Protein AF-A0A5E3XIQ0-F1 (afdb_monomer_lite)

Secondary structure (DSSP, 8-state):
--PPPPPP---------PPPPPPPPPPPPP----------------------TT--EEEEEEEEEEEE-PPP-SS-S-TT-PPEEEEEEEEEETTEEEEEEPPPEETTTTS-TTEEEEEEEEEEEEETTSEEEEEEEEEETTEEEEEEEEEEEHHHHHT-SEEEEEEES-TTSPPEEEEEEEEEEPPTT------HHHHHHHHHHGGG---SSS---HHHHHHHHHHHHHHHHHHS---TTSSS---TTHHHHHHHHHHHHHHHHHTT----HHHHHHHHHHHHHHHHHHHHHHSHHHHH-HHHHHHHHHHHHHHHHHHHHHHH-TT-THHHHHHHHHHHHHHHHHHHHHSPPPPTT-TTTHHHHHHHHHHHHHHHHHHHGGG-HHHHHHHHHHHHHHHHHHHHHHTHHHHHHHHHHHHHHHHHHHHHGGG-----HHHHHHHHHHHHHHHHHHHTT-

Sequence (458 aa):
MLPRTPLLLSIHYVLVLDAPHFLSCPPPTSDTPGTMASRSSNVFGPRVQAGRPLGREILLRVDVEGANGLPLKAGSQYPNTRLLCQLRFEALSDGGEYTLDTSSAYEGHGSLQGTVQWNETLYIRCLELSYINVNMSFGSKNYMAASKKMCMPVINFVSATQIPLVAIGYPNHGPCNLFLSVTRVVPEGEEEDSDLSASCAQARHDQGHIGPTLPAGVWNTAFSQMSLLLDTICRWQWKPRSPRPPRFRFGPWAHGQLYSAYRDRYSGMEGNDQLEKDLGSVFACIQEFMNVIRQPVARARESSKDRYIELTMNAVYGAVSHICEPSTKYWQSYHETYVAESAKLAWIIVTPDPPATSAGTSTTIAKDALLLVLEAIVQSSDAFPPLKSAASGLLFFATCADTACGNKKQIRDIYKRIHGLAASLKRGTKTGSRITPEHQEAIEVLAAYVLREVHRKD

pLDDT: mean 71.79, std 19.02, range [23.27, 98.38]

Radius of gyration: 33.76 Å; chains: 1; bounding box: 110×88×70 Å

Foldseek 3Di:
DDDDDDDDDDDDDDDDDDDDDDDDDDDDDDDDDDDDDPPPPPPPDPQPPDDDLLAAKFKKKKFFFKKAQADDPPDDPDNPAFKWKKKKKWAQALVFIDIDIADIWTAQDPHDHRMTTRRDIDMDIHRQFAKMKMKMFIDGPVDRDWIWIDIDTPVVVQVDQKDWTHTFLALPRDIMITGMHMDIDDPPPDDCPPCPVVVVVVVVVVVPDDDDDDDPPLLSVLLVLLSVLLVLVNVPPDNSPDSGQQPNVLSSLLNRLSVVLVSVDSVPPDDPPVLSVLSVVLVVLSVLLVVLCPDVLVVVDNPVVRVLSNLSSVLSSLSSVCSNPVVPPCNVVSVVVNVVVSVVVVVVSPDPDQPPDDPDPRVVVSLVVLLVVLVVQLVVCPVPVVSNVVSVVVNVVSVVVVVVVVCPPVVVVVVVVVVVLVVVVVVVPPVVDDCDVVNVVVVVVVVVVVVVVVVVVD

Structure (mmCIF, N/CA/C/O backbone):
data_AF-A0A5E3XIQ0-F1
#
_entry.id   AF-A0A5E3XIQ0-F1
#
loop_
_atom_site.group_PDB
_atom_site.id
_atom_site.type_symbol
_atom_site.label_atom_id
_atom_site.label_alt_id
_atom_site.label_comp_id
_atom_site.label_asym_id
_atom_site.label_entity_id
_atom_site.label_seq_id
_atom_site.pdbx_PDB_ins_code
_atom_site.Cartn_x
_atom_site.Cartn_y
_atom_site.Cartn_z
_atom_site.occupancy
_atom_site.B_iso_or_equiv
_atom_site.auth_seq_id
_atom_site.auth_comp_id
_atom_site.auth_asym_id
_atom_site.auth_atom_id
_atom_site.pdbx_PDB_model_num
ATOM 1 N N . MET A 1 1 ? 49.578 -3.661 18.516 1.00 36.28 1 MET A N 1
ATOM 2 C CA . MET A 1 1 ? 48.689 -4.445 17.631 1.00 36.28 1 MET A CA 1
ATOM 3 C C . MET A 1 1 ? 47.497 -3.565 17.292 1.00 36.28 1 MET A C 1
ATOM 5 O O . MET A 1 1 ? 46.720 -3.259 18.179 1.00 36.28 1 MET A O 1
ATOM 9 N N . LEU A 1 2 ? 47.432 -3.086 16.051 1.00 28.22 2 LEU A N 1
ATOM 10 C CA . LEU A 1 2 ? 46.366 -2.251 15.479 1.00 28.22 2 LEU A CA 1
ATOM 11 C C . LEU A 1 2 ? 45.806 -3.014 14.268 1.00 28.22 2 LEU A C 1
ATOM 13 O O . LEU A 1 2 ? 46.616 -3.601 13.540 1.00 28.22 2 LEU A O 1
ATOM 17 N N . PRO A 1 3 ? 44.484 -3.044 14.023 1.00 41.50 3 PRO A N 1
ATOM 18 C CA . PRO A 1 3 ? 43.951 -3.692 12.837 1.00 41.50 3 PRO A CA 1
ATOM 19 C C . PRO A 1 3 ? 44.078 -2.756 11.629 1.00 41.50 3 PRO A C 1
ATOM 21 O O . PRO A 1 3 ? 43.747 -1.574 11.692 1.00 41.50 3 PRO A O 1
ATOM 24 N N . ARG A 1 4 ? 44.595 -3.307 10.528 1.00 32.28 4 ARG A N 1
ATOM 25 C CA . ARG A 1 4 ? 44.708 -2.650 9.223 1.00 32.28 4 ARG A CA 1
ATOM 26 C C . ARG A 1 4 ? 43.329 -2.558 8.564 1.00 32.28 4 ARG A C 1
ATOM 28 O O . ARG A 1 4 ? 42.673 -3.576 8.366 1.00 32.28 4 ARG A O 1
ATOM 35 N N . THR A 1 5 ? 42.935 -1.348 8.193 1.00 31.92 5 THR A N 1
ATOM 36 C CA . THR A 1 5 ? 41.852 -1.029 7.253 1.00 31.92 5 THR A CA 1
ATOM 37 C C . THR A 1 5 ? 42.227 -1.461 5.827 1.00 31.92 5 THR A C 1
ATOM 39 O O . THR A 1 5 ? 43.400 -1.350 5.458 1.00 31.92 5 THR A O 1
ATOM 42 N N . PRO A 1 6 ? 41.277 -1.922 4.990 1.00 35.06 6 PRO A N 1
ATOM 43 C CA . PRO A 1 6 ? 41.538 -2.131 3.574 1.00 35.06 6 PRO A CA 1
ATOM 44 C C . PRO A 1 6 ? 41.385 -0.816 2.794 1.00 35.06 6 PRO A C 1
ATOM 46 O O . PRO A 1 6 ? 40.404 -0.089 2.944 1.00 35.06 6 PRO A O 1
ATOM 49 N N . LEU A 1 7 ? 42.388 -0.532 1.962 1.00 28.19 7 LEU A N 1
ATOM 50 C CA . LEU A 1 7 ? 42.412 0.534 0.962 1.00 28.19 7 LEU A CA 1
ATOM 51 C C . LEU A 1 7 ? 41.362 0.255 -0.124 1.00 28.19 7 LEU A C 1
ATOM 53 O O . LEU A 1 7 ? 41.440 -0.760 -0.816 1.00 28.19 7 LEU A O 1
ATOM 57 N N . LEU A 1 8 ? 40.403 1.168 -0.279 1.00 27.09 8 LEU A N 1
ATOM 58 C CA . LEU A 1 8 ? 39.515 1.245 -1.438 1.00 27.09 8 LEU A CA 1
ATOM 59 C C . LEU A 1 8 ? 40.229 2.019 -2.552 1.00 27.09 8 LEU A C 1
ATOM 61 O O . LEU A 1 8 ? 40.646 3.161 -2.361 1.00 27.09 8 LEU A O 1
ATOM 65 N N . LEU A 1 9 ? 40.379 1.373 -3.707 1.00 23.77 9 LEU A N 1
ATOM 66 C CA . LEU A 1 9 ? 40.881 1.974 -4.937 1.00 23.77 9 LEU A CA 1
ATOM 67 C C . LEU A 1 9 ? 39.792 2.912 -5.487 1.00 23.77 9 LEU A C 1
ATOM 69 O O . LEU A 1 9 ? 38.745 2.447 -5.933 1.00 23.77 9 LEU A O 1
ATOM 73 N N . SER A 1 10 ? 40.017 4.223 -5.413 1.00 23.27 10 SER A N 1
ATOM 74 C CA . SER A 1 10 ? 39.122 5.234 -5.984 1.00 23.27 10 SER A CA 1
ATOM 75 C C . SER A 1 10 ? 39.521 5.486 -7.440 1.00 23.27 10 SER A C 1
ATOM 77 O O . SER A 1 10 ? 40.633 5.941 -7.707 1.00 23.27 10 SER A O 1
ATOM 79 N N . ILE A 1 11 ? 38.640 5.162 -8.386 1.00 25.23 11 ILE A N 1
ATOM 80 C CA . ILE A 1 11 ? 38.803 5.509 -9.802 1.00 25.23 11 ILE A CA 1
ATOM 81 C C . ILE A 1 11 ? 38.244 6.925 -9.979 1.00 25.23 11 ILE A C 1
ATOM 83 O O . ILE A 1 11 ? 37.033 7.129 -9.949 1.00 25.23 11 ILE A O 1
ATOM 87 N N . HIS A 1 12 ? 39.128 7.913 -10.124 1.00 23.83 12 HIS A N 1
ATOM 88 C CA . HIS A 1 12 ? 38.749 9.284 -10.460 1.00 23.83 12 HIS A CA 1
ATOM 89 C C . HIS A 1 12 ? 38.430 9.389 -11.956 1.00 23.83 12 HIS A C 1
ATOM 91 O O . HIS A 1 12 ? 39.330 9.306 -12.789 1.00 23.83 12 HIS A O 1
ATOM 97 N N . TYR A 1 13 ? 37.163 9.630 -12.293 1.00 24.89 13 TYR A N 1
ATOM 98 C CA . TYR A 1 13 ? 36.800 10.232 -13.574 1.00 24.89 13 TYR A CA 1
ATOM 99 C C . TYR A 1 13 ? 36.925 11.754 -13.451 1.00 24.89 13 TYR A C 1
ATOM 101 O O . TYR A 1 13 ? 36.236 12.382 -12.649 1.00 24.89 13 TYR A O 1
ATOM 109 N N . VAL A 1 14 ? 37.829 12.339 -14.237 1.00 24.31 14 VAL A N 1
ATOM 110 C CA . VAL A 1 14 ? 37.930 13.788 -14.444 1.00 24.31 14 VAL A CA 1
ATOM 111 C C . VAL A 1 14 ? 36.945 14.151 -15.552 1.00 24.31 14 VAL A C 1
ATOM 113 O O . VAL A 1 14 ? 37.193 13.859 -16.718 1.00 24.31 14 VAL A O 1
ATOM 116 N N . LEU A 1 15 ? 35.818 14.764 -15.190 1.00 26.88 15 LEU A N 1
ATOM 117 C CA . LEU A 1 15 ? 34.957 15.467 -16.139 1.00 26.88 15 LEU A CA 1
ATOM 118 C C . LEU A 1 15 ? 35.311 16.953 -16.085 1.00 26.88 15 LEU A C 1
ATOM 120 O O . LEU A 1 15 ? 35.062 17.631 -15.091 1.00 26.88 15 LEU A O 1
ATOM 124 N N . VAL A 1 16 ? 35.931 17.426 -17.164 1.00 26.23 16 VAL A N 1
ATOM 125 C CA . VAL A 1 16 ? 36.097 18.848 -17.467 1.00 26.23 16 VAL A CA 1
ATOM 126 C C . VAL A 1 16 ? 34.721 19.376 -17.870 1.00 26.23 16 VAL A C 1
ATOM 128 O O . VAL A 1 16 ? 34.163 18.936 -18.872 1.00 26.23 16 VAL A O 1
ATOM 131 N N . LEU A 1 17 ? 34.155 20.272 -17.063 1.00 28.09 17 LEU A N 1
ATOM 132 C CA . LEU A 1 17 ? 32.954 21.030 -17.405 1.00 28.09 17 LEU A CA 1
ATOM 133 C C . LEU A 1 17 ? 33.373 22.466 -17.718 1.00 28.09 17 LEU A C 1
ATOM 135 O O . LEU A 1 17 ? 33.744 23.216 -16.816 1.00 28.09 17 LEU A O 1
ATOM 139 N N . ASP A 1 18 ? 33.305 22.822 -18.999 1.00 27.14 18 ASP A N 1
ATOM 140 C CA . ASP A 1 18 ? 33.334 24.206 -19.461 1.00 27.14 18 ASP A CA 1
ATOM 141 C C . ASP A 1 18 ? 32.050 24.919 -19.015 1.00 27.14 18 ASP A C 1
ATOM 143 O O . ASP A 1 18 ? 30.933 24.462 -19.268 1.00 27.14 18 ASP A O 1
ATOM 147 N N . ALA A 1 19 ? 32.214 26.049 -18.331 1.00 30.12 19 ALA A N 1
ATOM 148 C CA . ALA A 1 19 ? 31.127 26.932 -17.934 1.00 30.12 19 ALA A CA 1
ATOM 149 C C . ALA A 1 19 ? 30.877 27.984 -19.028 1.00 30.12 19 ALA A C 1
ATOM 151 O O . ALA A 1 19 ? 31.828 28.661 -19.426 1.00 30.12 19 ALA A O 1
ATOM 152 N N . PRO A 1 20 ? 29.632 28.216 -19.481 1.00 38.53 20 PRO A N 1
ATOM 153 C CA . PRO A 1 20 ? 29.328 29.406 -20.255 1.00 38.53 20 PRO A CA 1
ATOM 154 C C . PRO A 1 20 ? 29.0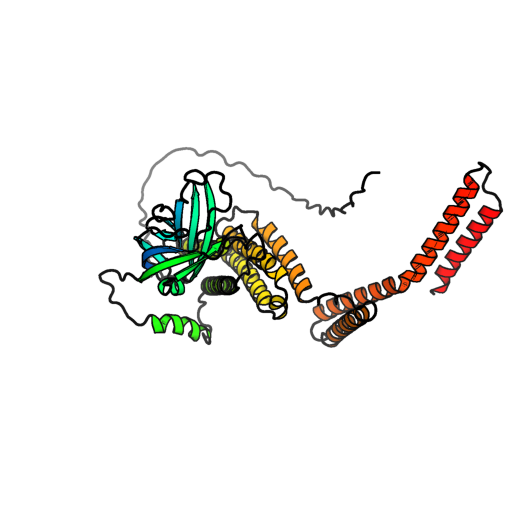20 30.593 -19.331 1.00 38.53 20 PRO A C 1
ATOM 156 O O . PRO A 1 20 ? 28.284 30.496 -18.347 1.00 38.53 20 PRO A O 1
ATOM 159 N N . HIS A 1 21 ? 29.610 31.730 -19.691 1.00 31.89 21 HIS A N 1
ATOM 160 C CA . HIS A 1 21 ? 29.411 33.045 -19.097 1.00 31.89 21 HIS A CA 1
ATOM 161 C C . HIS A 1 21 ? 27.937 33.482 -19.127 1.00 31.89 21 HIS A C 1
ATOM 163 O O . HIS A 1 21 ? 27.323 33.555 -20.190 1.00 31.89 21 HIS A O 1
ATOM 169 N N . PHE A 1 22 ? 27.397 33.859 -17.966 1.00 31.12 22 PHE A N 1
ATOM 170 C CA . PHE A 1 22 ? 26.157 34.628 -17.869 1.00 31.12 22 PHE A CA 1
ATOM 171 C C . PHE A 1 22 ? 26.444 36.108 -18.159 1.00 31.12 22 PHE A C 1
ATOM 173 O O . PHE A 1 22 ? 27.201 36.755 -17.435 1.00 31.12 22 PHE A O 1
ATOM 180 N N . LEU A 1 23 ? 25.825 36.637 -19.216 1.00 35.72 23 LEU A N 1
ATOM 181 C CA . LEU A 1 23 ? 25.720 38.070 -19.483 1.00 35.72 23 LEU A CA 1
ATOM 182 C C . LEU A 1 23 ? 24.554 38.660 -18.676 1.00 35.72 23 LEU A C 1
ATOM 184 O O . LEU A 1 23 ? 23.442 38.132 -18.678 1.00 35.72 23 LEU A O 1
ATOM 188 N N . SER A 1 24 ? 24.841 39.761 -17.984 1.00 34.03 24 SER A N 1
ATOM 189 C CA . SER A 1 24 ? 23.917 40.553 -17.172 1.00 34.03 24 SER A CA 1
ATOM 190 C C . SER A 1 24 ? 22.760 41.146 -17.984 1.00 34.03 24 SER A C 1
ATOM 192 O O . SER A 1 24 ? 22.976 41.727 -19.046 1.00 34.03 24 SER A O 1
ATOM 194 N N . CYS A 1 25 ? 21.543 41.083 -17.438 1.00 38.78 25 CYS A N 1
ATOM 195 C CA . CYS A 1 25 ? 20.406 41.889 -17.895 1.00 38.78 25 CYS A CA 1
ATOM 196 C C . CYS A 1 25 ? 20.414 43.283 -17.228 1.00 38.78 25 CYS A C 1
ATOM 198 O O . CYS A 1 25 ? 20.783 43.379 -16.054 1.00 38.78 25 CYS A O 1
ATOM 200 N N . PRO A 1 26 ? 19.991 44.353 -17.930 1.00 54.97 26 PRO A N 1
ATOM 201 C CA . PRO A 1 26 ? 19.833 45.690 -17.359 1.00 54.97 26 PRO A CA 1
ATOM 202 C C . PRO A 1 26 ? 18.457 45.872 -16.675 1.00 54.97 26 PRO A C 1
ATOM 204 O O . PRO A 1 26 ? 17.546 45.073 -16.906 1.00 54.97 26 PRO A O 1
ATOM 207 N N . PRO A 1 27 ? 18.288 46.906 -15.826 1.00 51.31 27 PRO A N 1
ATOM 208 C CA . PRO A 1 27 ? 17.055 47.134 -15.071 1.00 51.31 27 PRO A CA 1
ATOM 209 C C . PRO A 1 27 ? 15.954 47.793 -15.926 1.00 51.31 27 PRO A C 1
ATOM 211 O O . PRO A 1 27 ? 16.266 48.444 -16.926 1.00 51.31 27 PRO A O 1
ATOM 214 N N . PRO A 1 28 ? 14.669 47.668 -15.537 1.00 50.06 28 PRO A N 1
ATOM 215 C CA . PRO A 1 28 ? 13.558 48.211 -16.306 1.00 50.06 28 PRO A CA 1
ATOM 216 C C . PRO A 1 28 ? 13.322 49.696 -16.000 1.00 50.06 28 PRO A C 1
ATOM 218 O O . PRO A 1 28 ? 13.293 50.115 -14.842 1.00 50.06 28 PRO A O 1
ATOM 221 N N . THR A 1 29 ? 13.105 50.478 -17.056 1.00 47.91 29 THR A N 1
ATOM 222 C CA . THR A 1 29 ? 12.569 51.844 -17.008 1.00 47.91 29 THR A CA 1
ATOM 223 C C . THR A 1 29 ? 11.045 51.843 -17.090 1.00 47.91 29 THR A C 1
ATOM 225 O O . THR A 1 29 ? 10.442 51.003 -17.759 1.00 47.91 29 THR A O 1
ATOM 228 N N . SER A 1 30 ? 10.454 52.805 -16.389 1.00 53.53 30 SER A N 1
ATOM 229 C CA . SER A 1 30 ? 9.029 53.084 -16.243 1.00 53.53 30 SER A CA 1
ATOM 230 C C . SER A 1 30 ? 8.393 53.776 -17.461 1.00 53.53 30 SER A C 1
ATOM 232 O O . SER A 1 30 ? 9.093 54.348 -18.292 1.00 53.53 30 SER A O 1
ATOM 234 N N . ASP A 1 31 ? 7.050 53.773 -17.446 1.00 43.03 31 ASP A N 1
ATOM 235 C CA . ASP A 1 31 ? 6.089 54.633 -18.174 1.00 43.03 31 ASP A CA 1
ATOM 236 C C . ASP A 1 31 ? 5.756 54.196 -19.620 1.00 43.03 31 ASP A C 1
ATOM 238 O O . ASP A 1 31 ? 6.630 54.015 -20.452 1.00 43.03 31 ASP A O 1
ATOM 242 N N . THR A 1 32 ? 4.505 53.983 -20.061 1.00 45.75 32 THR A N 1
ATOM 243 C CA . THR A 1 32 ? 3.267 54.799 -19.961 1.00 45.75 32 THR A CA 1
ATOM 244 C C . THR A 1 32 ? 2.040 53.947 -20.417 1.00 45.75 32 THR A C 1
ATOM 246 O O . THR A 1 32 ? 2.237 52.880 -21.001 1.00 45.75 32 THR A O 1
ATOM 249 N N . PRO A 1 33 ? 0.771 54.372 -20.198 1.00 61.91 33 PRO A N 1
ATOM 250 C CA . PRO A 1 33 ? -0.435 53.567 -20.421 1.00 61.91 33 PRO A CA 1
ATOM 251 C C . PRO A 1 33 ? -1.114 53.835 -21.778 1.00 61.91 33 PRO A C 1
ATOM 253 O O . PRO A 1 33 ? -1.208 54.978 -22.222 1.00 61.91 33 PRO A O 1
ATOM 256 N N . GLY A 1 34 ? -1.676 52.794 -22.404 1.00 43.38 34 GLY A N 1
ATOM 257 C CA . GLY A 1 34 ? -2.488 52.957 -23.612 1.00 43.38 34 GLY A CA 1
ATOM 258 C C . GLY A 1 34 ? -3.070 51.663 -24.190 1.00 43.38 34 GLY A C 1
ATOM 259 O O . GLY A 1 34 ? -2.398 50.945 -24.913 1.00 43.38 34 GLY A O 1
ATOM 260 N N . THR A 1 35 ? -4.353 51.431 -23.900 1.00 46.16 35 THR A N 1
ATOM 261 C CA . THR A 1 35 ? -5.395 51.080 -24.888 1.00 46.16 35 THR A CA 1
ATOM 262 C C . THR A 1 35 ? -5.205 49.841 -25.785 1.00 46.16 35 THR A C 1
ATOM 264 O O . THR A 1 35 ? -4.592 49.910 -26.839 1.00 46.16 35 THR A O 1
ATOM 267 N N . MET A 1 36 ? -5.891 48.742 -25.454 1.00 40.94 36 MET A N 1
ATOM 268 C CA . MET A 1 36 ? -7.002 48.148 -26.233 1.00 40.94 36 MET A CA 1
ATOM 269 C C . MET A 1 36 ? -7.264 46.722 -25.740 1.00 40.94 36 MET A C 1
ATOM 271 O O . MET A 1 36 ? -6.407 45.845 -25.795 1.00 40.94 36 MET A O 1
ATOM 275 N N . ALA A 1 37 ? -8.490 46.495 -25.272 1.00 50.97 37 ALA A N 1
ATOM 276 C CA . ALA A 1 37 ? -9.000 45.190 -24.891 1.00 50.97 37 ALA A CA 1
ATOM 277 C C . ALA A 1 37 ? -9.097 44.274 -26.124 1.00 50.97 37 ALA A C 1
ATOM 279 O O . ALA A 1 37 ? -10.115 44.243 -26.815 1.00 50.97 37 ALA A O 1
ATOM 280 N N . SER A 1 38 ? -8.039 43.506 -26.381 1.00 42.59 38 SER A N 1
ATOM 281 C CA . SER A 1 38 ? -8.116 42.314 -27.218 1.00 42.59 38 SER A CA 1
ATOM 282 C C . SER A 1 38 ? -8.901 41.254 -26.447 1.00 42.59 38 SER A C 1
ATOM 284 O O . SER A 1 38 ? -8.396 40.623 -25.517 1.00 42.59 38 SER A O 1
ATOM 286 N N . ARG A 1 39 ? -10.185 41.103 -26.789 1.00 44.88 39 ARG A N 1
ATOM 287 C CA . ARG A 1 39 ? -10.991 39.952 -26.380 1.00 44.88 39 ARG A CA 1
ATOM 288 C C . ARG A 1 39 ? -10.405 38.718 -27.059 1.00 44.88 39 ARG A C 1
ATOM 290 O O . ARG A 1 39 ? -10.792 38.380 -28.172 1.00 44.88 39 ARG A O 1
ATOM 297 N N . SER A 1 40 ? -9.477 38.064 -26.365 1.00 40.88 40 SER A N 1
ATOM 298 C CA . SER A 1 40 ? -9.086 36.686 -26.638 1.00 40.88 40 SER A CA 1
ATOM 299 C C . SER A 1 40 ? -10.351 35.832 -26.604 1.00 40.88 40 SER A C 1
ATOM 301 O O . SER A 1 40 ? -10.944 35.608 -25.546 1.00 40.88 40 SER A O 1
ATOM 303 N N . SER A 1 41 ? -10.821 35.422 -27.778 1.00 39.03 41 SER A N 1
ATOM 304 C CA . SER A 1 41 ? -11.844 34.400 -27.906 1.00 39.03 41 SER A CA 1
ATOM 305 C C . SER A 1 41 ? -11.237 33.101 -27.388 1.00 39.03 41 SER A C 1
ATOM 307 O O . SER A 1 41 ? -10.516 32.419 -28.114 1.00 39.03 41 SER A O 1
ATOM 309 N N . ASN A 1 42 ? -11.490 32.789 -26.117 1.00 40.66 42 ASN A N 1
ATOM 310 C CA . ASN A 1 42 ? -11.198 31.483 -25.546 1.00 40.66 42 ASN A CA 1
ATOM 311 C C . ASN A 1 42 ? -11.939 30.443 -26.390 1.00 40.66 42 ASN A C 1
ATOM 313 O O . ASN A 1 42 ? -13.155 30.283 -26.274 1.00 40.66 42 ASN A O 1
ATOM 317 N N . VAL A 1 43 ? -11.205 29.781 -27.281 1.00 38.59 43 VAL A N 1
ATOM 318 C CA . VAL A 1 43 ? -11.683 28.641 -28.057 1.00 38.59 43 VAL A CA 1
ATOM 319 C C . VAL A 1 43 ? -11.876 27.497 -27.064 1.00 38.59 43 VAL A C 1
ATOM 321 O O . VAL A 1 43 ? -10.978 26.701 -26.810 1.00 38.59 43 VAL A O 1
ATOM 324 N N . PHE A 1 44 ? -13.051 27.453 -26.440 1.00 43.66 44 PHE A N 1
ATOM 325 C CA . PHE A 1 44 ? -13.519 26.311 -25.665 1.00 43.66 44 PHE A CA 1
ATOM 326 C C . PHE A 1 44 ? -13.896 25.197 -26.644 1.00 43.66 44 PHE A C 1
ATOM 328 O O . PHE A 1 44 ? -15.067 24.972 -26.941 1.00 43.66 44 PHE A O 1
ATOM 335 N N . GLY A 1 45 ? -12.887 24.511 -27.183 1.00 47.28 45 GLY A N 1
ATOM 336 C CA . GLY A 1 45 ? -13.107 23.189 -27.756 1.00 47.28 45 GLY A CA 1
ATOM 337 C C . GLY A 1 45 ? -13.657 22.246 -26.674 1.00 47.28 45 GLY A C 1
ATOM 338 O O . GLY A 1 45 ? -13.383 22.462 -25.487 1.00 47.28 45 GLY A O 1
ATOM 339 N N . PRO A 1 46 ? -14.443 21.217 -27.040 1.00 45.31 46 PRO A N 1
ATOM 340 C CA . PRO A 1 46 ? -14.924 20.226 -26.085 1.00 45.31 46 PRO A CA 1
ATOM 341 C C . PRO A 1 46 ? -13.729 19.635 -25.332 1.00 45.31 46 PRO A C 1
ATOM 343 O O . PRO A 1 46 ? -12.879 18.965 -25.918 1.00 45.31 46 PRO A O 1
ATOM 346 N N . ARG A 1 47 ? -13.639 19.917 -24.025 1.00 53.16 47 ARG A N 1
ATOM 347 C CA . ARG A 1 47 ? -12.663 19.267 -23.149 1.00 53.16 47 ARG A CA 1
ATOM 348 C C . ARG A 1 47 ? -13.030 17.792 -23.112 1.00 53.16 47 ARG A C 1
ATOM 350 O O . ARG A 1 47 ? -14.000 17.414 -22.460 1.00 53.16 47 ARG A O 1
ATOM 357 N N . VAL A 1 48 ? -12.268 16.978 -23.836 1.00 51.34 48 VAL A N 1
ATOM 358 C CA . VAL A 1 48 ? -12.298 15.524 -23.693 1.00 51.34 48 VAL A CA 1
ATOM 359 C C . VAL A 1 48 ? -12.073 15.244 -22.211 1.00 51.34 48 VAL A C 1
ATOM 361 O O . VAL A 1 48 ? -11.020 15.590 -21.675 1.00 51.34 48 VAL A O 1
ATOM 364 N N . GLN A 1 49 ? -13.084 14.707 -21.522 1.00 58.09 49 GLN A N 1
ATOM 365 C CA . GLN A 1 49 ? -12.918 14.280 -20.137 1.00 58.09 49 GLN A CA 1
ATOM 366 C C . GLN A 1 49 ? -11.837 13.204 -20.137 1.00 58.09 49 GLN A C 1
ATOM 368 O O . GLN A 1 49 ? -12.037 12.112 -20.667 1.00 58.09 49 GLN A O 1
ATOM 373 N N . ALA A 1 50 ? -10.665 13.539 -19.601 1.00 65.94 50 ALA A N 1
ATOM 374 C CA . ALA A 1 50 ? -9.610 12.566 -19.402 1.00 65.94 50 ALA A CA 1
ATOM 375 C C . ALA A 1 50 ? -10.182 11.428 -18.547 1.00 65.94 50 ALA A C 1
ATOM 377 O O . ALA A 1 50 ? -10.775 11.682 -17.493 1.0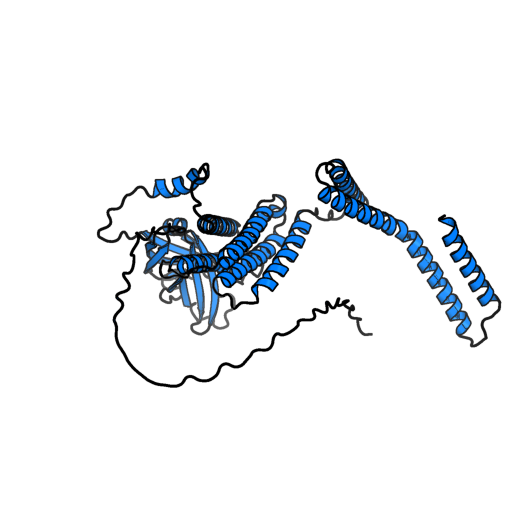0 65.94 50 ALA A O 1
ATOM 378 N N . GLY A 1 51 ? -10.076 10.189 -19.035 1.00 78.94 51 GLY A N 1
ATOM 379 C CA . GLY A 1 51 ? -10.607 9.026 -18.325 1.00 78.94 51 GLY A CA 1
ATOM 380 C C . GLY A 1 51 ? -10.040 8.978 -16.910 1.00 78.94 51 GLY A C 1
ATOM 381 O O . GLY A 1 51 ? -8.862 9.238 -16.727 1.00 78.94 51 GLY A O 1
ATOM 382 N N . ARG A 1 52 ? -10.859 8.697 -15.894 1.00 87.56 52 ARG A N 1
ATOM 383 C CA . ARG A 1 52 ? -10.399 8.669 -14.499 1.00 87.56 52 ARG A CA 1
ATOM 384 C C . ARG A 1 52 ? -9.751 7.312 -14.208 1.00 87.56 52 ARG A C 1
ATOM 386 O O . ARG A 1 52 ? -10.484 6.341 -14.020 1.00 87.56 52 ARG A O 1
ATOM 393 N N . PRO A 1 53 ? -8.412 7.205 -14.153 1.00 89.50 53 PRO A N 1
ATOM 394 C CA . PRO A 1 53 ? -7.748 5.904 -14.082 1.00 89.50 53 PRO A CA 1
ATOM 395 C C . PRO A 1 53 ? -8.016 5.168 -12.763 1.00 89.50 53 PRO A C 1
ATOM 397 O O . PRO A 1 53 ? -7.882 3.951 -12.699 1.00 89.50 53 PRO A O 1
ATOM 400 N N . LEU A 1 54 ? -8.412 5.906 -11.721 1.00 92.44 54 LEU A N 1
ATOM 401 C CA . LEU A 1 54 ? -8.778 5.371 -10.411 1.00 92.44 54 LEU A CA 1
ATOM 402 C C . LEU A 1 54 ? -10.293 5.319 -10.172 1.00 92.44 54 LEU A C 1
ATOM 404 O O . LEU A 1 54 ? -10.735 5.149 -9.037 1.00 92.44 54 LEU A O 1
ATOM 408 N N . GLY A 1 55 ? -11.087 5.435 -11.235 1.00 92.88 55 GLY A N 1
ATOM 409 C CA . GLY A 1 55 ? -12.541 5.463 -11.151 1.00 92.88 55 GLY A CA 1
ATOM 410 C C . GLY A 1 55 ? -13.085 6.810 -10.675 1.00 92.88 55 GLY A C 1
ATOM 411 O O . GLY A 1 55 ? -12.386 7.825 -10.643 1.00 92.88 55 GLY A O 1
ATOM 412 N N . ARG A 1 56 ? -14.377 6.833 -10.350 1.00 93.62 56 ARG A N 1
ATOM 413 C CA . ARG A 1 56 ? -15.056 8.028 -9.830 1.00 93.62 56 ARG A CA 1
ATOM 414 C C . ARG A 1 56 ? -14.767 8.233 -8.345 1.00 93.62 56 ARG A C 1
ATOM 416 O O . ARG A 1 56 ? -14.446 7.282 -7.630 1.00 93.62 56 ARG A O 1
ATOM 423 N N . GLU A 1 57 ? -14.908 9.472 -7.884 1.00 94.44 57 GLU A N 1
ATOM 424 C CA . GLU A 1 57 ? -14.958 9.752 -6.451 1.00 94.44 57 GLU A CA 1
ATOM 425 C C . GLU A 1 57 ? -16.262 9.191 -5.867 1.00 94.44 57 GLU A C 1
ATOM 427 O O . GLU A 1 57 ? -17.332 9.300 -6.467 1.00 94.44 57 GLU A O 1
ATOM 432 N N . ILE A 1 58 ? -16.159 8.564 -4.702 1.00 95.81 58 ILE A N 1
ATOM 433 C CA . ILE A 1 58 ? -17.259 7.979 -3.946 1.00 95.81 58 ILE A CA 1
ATOM 434 C C . ILE A 1 58 ? -17.200 8.471 -2.500 1.00 95.81 58 ILE A C 1
ATOM 436 O O . ILE A 1 58 ? -16.128 8.785 -1.973 1.00 95.81 58 ILE A O 1
ATOM 440 N N . LEU A 1 59 ? -18.360 8.516 -1.847 1.00 96.75 59 LEU A N 1
ATOM 441 C CA . LEU A 1 59 ? -18.481 8.835 -0.430 1.00 96.75 59 LEU A CA 1
ATOM 442 C C . LEU A 1 59 ? -18.774 7.555 0.354 1.00 96.75 59 LEU A C 1
ATOM 444 O O . LEU A 1 59 ? -19.736 6.845 0.066 1.00 96.75 59 LEU A O 1
ATOM 448 N N . LEU A 1 60 ? -17.946 7.261 1.349 1.00 97.62 60 LEU A N 1
ATOM 449 C CA . LEU A 1 60 ? -18.112 6.123 2.245 1.00 97.62 60 LEU A CA 1
ATOM 450 C C . LEU A 1 60 ? -18.560 6.615 3.619 1.00 97.62 60 LEU A C 1
ATOM 452 O O . LEU A 1 60 ? -17.910 7.483 4.194 1.00 97.62 60 LEU A O 1
ATOM 456 N N . ARG A 1 61 ? -19.628 6.032 4.162 1.00 97.75 61 ARG A N 1
ATOM 457 C CA . ARG A 1 61 ? -20.024 6.143 5.567 1.00 97.75 61 ARG A CA 1
ATOM 458 C C . ARG A 1 61 ? -19.420 4.964 6.324 1.00 97.75 61 ARG A C 1
ATOM 460 O O . ARG A 1 61 ? -19.739 3.814 6.027 1.00 97.75 61 ARG A O 1
ATOM 467 N N . VAL A 1 62 ? -18.535 5.255 7.270 1.00 98.25 62 VAL A N 1
ATOM 468 C CA . VAL A 1 62 ? -17.774 4.275 8.051 1.00 98.25 62 VAL A CA 1
ATOM 469 C C . VAL A 1 62 ? -18.196 4.370 9.510 1.00 98.25 62 VAL A C 1
ATOM 471 O O . VAL A 1 62 ? -17.867 5.341 10.186 1.00 98.25 62 VAL A O 1
ATOM 474 N N . ASP A 1 63 ? -18.904 3.361 9.999 1.00 98.38 63 ASP A N 1
ATOM 475 C CA . ASP A 1 63 ? -19.249 3.212 11.411 1.00 98.38 63 ASP A CA 1
ATOM 476 C C . ASP A 1 63 ? -18.128 2.444 12.117 1.00 98.38 63 ASP A C 1
ATOM 478 O O . ASP A 1 63 ? -17.957 1.243 11.917 1.00 98.38 63 ASP A O 1
ATOM 482 N N . VAL A 1 64 ? -17.324 3.146 12.912 1.00 97.94 64 VAL A N 1
ATOM 483 C CA . VAL A 1 64 ? -16.189 2.596 13.655 1.00 97.94 64 VAL A CA 1
ATOM 484 C C . VAL A 1 64 ? -16.661 2.148 15.034 1.00 97.94 64 VAL A C 1
ATOM 486 O O . VAL A 1 64 ? -16.835 2.962 15.942 1.00 97.94 64 VAL A O 1
ATOM 489 N N . GLU A 1 65 ? -16.836 0.841 15.213 1.00 97.19 65 GLU A N 1
ATOM 490 C CA . GLU A 1 65 ? -17.324 0.266 16.469 1.00 97.19 65 GLU A CA 1
ATOM 491 C C . GLU A 1 65 ? -16.213 0.253 17.528 1.00 97.19 65 GLU A C 1
ATOM 493 O O . GLU A 1 65 ? -16.316 0.868 18.593 1.00 97.19 65 GLU A O 1
ATOM 498 N N . GLY A 1 66 ? -15.096 -0.410 17.225 1.00 96.38 66 GLY A N 1
ATOM 499 C CA . GLY A 1 66 ? -14.046 -0.655 18.204 1.00 96.38 66 GLY A CA 1
ATOM 500 C C . GLY A 1 66 ? -12.899 -1.500 17.674 1.00 96.38 66 GLY A C 1
ATOM 501 O O . GLY A 1 66 ? -12.873 -1.902 16.517 1.00 96.38 66 GLY A O 1
ATOM 502 N N . ALA A 1 67 ? -11.935 -1.801 18.535 1.00 96.56 67 ALA A N 1
ATOM 503 C CA . ALA A 1 67 ? -10.852 -2.721 18.226 1.00 96.56 67 ALA A CA 1
ATOM 504 C C . ALA A 1 67 ? -10.546 -3.646 19.408 1.00 96.56 67 ALA A C 1
ATOM 506 O O . ALA A 1 67 ? -10.699 -3.265 20.569 1.00 96.56 67 ALA A O 1
ATOM 507 N N . ASN A 1 68 ? -10.077 -4.861 19.111 1.00 95.75 68 ASN A N 1
ATOM 508 C CA . ASN A 1 68 ? -9.591 -5.826 20.100 1.00 95.75 68 ASN A CA 1
ATOM 509 C C . ASN A 1 68 ? -8.157 -6.283 19.792 1.00 95.75 68 ASN A C 1
ATOM 511 O O . ASN A 1 68 ? -7.612 -5.994 18.726 1.00 95.75 68 ASN A O 1
ATOM 515 N N . GLY A 1 69 ? -7.512 -6.977 20.732 1.00 93.56 69 GLY A N 1
ATOM 516 C CA . GLY A 1 69 ? -6.113 -7.396 20.568 1.00 93.56 69 GLY A CA 1
ATOM 517 C C . GLY A 1 69 ? -5.125 -6.228 20.692 1.00 93.56 69 GLY A C 1
ATOM 518 O O . GLY A 1 69 ? -4.044 -6.226 20.084 1.00 93.56 69 GLY A O 1
ATOM 519 N N . LEU A 1 70 ? -5.495 -5.196 21.458 1.00 92.31 70 LEU A N 1
ATOM 520 C CA . LEU A 1 70 ? -4.542 -4.180 21.888 1.00 92.31 70 LEU A CA 1
ATOM 521 C C . LEU A 1 70 ? -3.486 -4.823 22.797 1.00 92.31 70 LEU A C 1
ATOM 523 O O . LEU A 1 70 ? -3.798 -5.746 23.554 1.00 92.31 70 LEU A O 1
ATOM 527 N N . PRO A 1 71 ? -2.222 -4.377 22.721 1.00 88.25 71 PRO A N 1
ATOM 528 C CA . PRO A 1 71 ? -1.182 -4.949 23.554 1.00 88.25 71 PRO A CA 1
ATOM 529 C C . PRO A 1 71 ? -1.487 -4.694 25.030 1.00 88.25 71 PRO A C 1
ATOM 531 O O . PRO A 1 71 ? -1.668 -3.554 25.456 1.00 88.25 71 PRO A O 1
ATOM 534 N N . LEU A 1 72 ? -1.503 -5.771 25.815 1.00 84.12 72 LEU A N 1
ATOM 535 C CA . LEU A 1 72 ? -1.509 -5.674 27.269 1.00 84.12 72 LEU A CA 1
ATOM 536 C C . LEU A 1 72 ? -0.237 -4.936 27.703 1.00 84.12 72 LEU A C 1
ATOM 538 O O . LEU A 1 72 ? 0.819 -5.118 27.093 1.00 84.12 72 LEU A O 1
ATOM 542 N N . LYS A 1 73 ? -0.336 -4.096 28.740 1.00 73.81 73 LYS A N 1
ATOM 543 C CA . LYS A 1 73 ? 0.774 -3.294 29.282 1.00 73.81 73 LYS A CA 1
ATOM 544 C C . LYS A 1 73 ? 1.890 -4.180 29.852 1.00 73.81 73 LYS A C 1
ATOM 546 O O . LYS A 1 73 ? 2.058 -4.290 31.062 1.00 73.81 73 LYS A O 1
ATOM 551 N N . ALA A 1 74 ? 2.680 -4.812 28.998 1.00 59.22 74 ALA A N 1
ATOM 552 C CA . ALA A 1 74 ? 3.890 -5.499 29.406 1.00 59.22 74 ALA A CA 1
ATOM 553 C C . ALA A 1 74 ? 4.981 -4.440 29.625 1.00 59.22 74 ALA A C 1
ATOM 555 O O . ALA A 1 74 ? 5.661 -4.030 28.690 1.00 59.22 74 ALA A O 1
ATOM 556 N N . GLY A 1 75 ? 5.106 -3.946 30.860 1.00 66.06 75 GLY A N 1
ATOM 557 C CA . GLY A 1 75 ? 6.272 -3.164 31.287 1.00 66.06 75 GLY A CA 1
ATOM 558 C C . GLY A 1 75 ? 6.216 -1.650 31.069 1.00 66.06 75 GLY A C 1
ATOM 559 O O . GLY A 1 75 ? 7.263 -1.007 31.094 1.00 66.06 75 GLY A O 1
ATOM 560 N N . SER A 1 76 ? 5.038 -1.037 30.889 1.00 66.31 76 SER A N 1
ATOM 561 C CA . SER A 1 76 ? 4.972 0.430 30.933 1.00 66.31 76 SER A CA 1
ATOM 562 C C . SER A 1 76 ? 5.325 0.919 32.339 1.00 66.31 76 SER A C 1
ATOM 564 O O . SER A 1 76 ? 4.706 0.482 33.309 1.00 66.31 76 SER A O 1
ATOM 566 N N . GLN A 1 77 ? 6.244 1.882 32.431 1.00 73.38 77 GLN A N 1
ATOM 567 C CA . GLN A 1 77 ? 6.685 2.530 33.676 1.00 73.38 77 GLN A CA 1
ATOM 568 C C . GLN A 1 77 ? 5.528 3.139 34.503 1.00 73.38 77 GLN A C 1
ATOM 570 O O . GLN A 1 77 ? 5.698 3.431 35.683 1.00 73.38 77 GLN A O 1
ATOM 575 N N . TYR A 1 78 ? 4.341 3.287 33.900 1.00 75.38 78 TYR A N 1
ATOM 576 C CA . TYR A 1 78 ? 3.123 3.808 34.519 1.00 75.38 78 TYR A CA 1
ATOM 577 C C . TYR A 1 78 ? 1.995 2.759 34.495 1.00 75.38 78 TYR A C 1
ATOM 579 O O . TYR A 1 78 ? 1.196 2.735 33.553 1.00 75.38 78 TYR A O 1
ATOM 587 N N . PRO A 1 79 ? 1.881 1.894 35.521 1.00 74.31 79 PRO A N 1
ATOM 588 C CA . PRO A 1 79 ? 0.913 0.790 35.535 1.00 74.31 79 PRO A CA 1
ATOM 589 C C . PRO A 1 79 ? -0.550 1.256 35.398 1.00 74.31 79 PRO A C 1
ATOM 591 O O . PRO A 1 79 ? -1.384 0.551 34.824 1.00 74.31 79 PRO A O 1
ATOM 594 N N . ASN A 1 80 ? -0.854 2.493 35.804 1.00 79.94 80 ASN A N 1
ATOM 595 C CA . ASN A 1 80 ? -2.226 3.001 35.878 1.00 79.94 80 ASN A CA 1
ATOM 596 C C . ASN A 1 80 ? -2.686 3.817 34.657 1.00 79.94 80 ASN A C 1
ATOM 598 O O . ASN A 1 80 ? -3.870 4.127 34.550 1.00 79.94 80 ASN A O 1
ATOM 602 N N . THR A 1 81 ? -1.817 4.133 33.691 1.00 83.56 81 THR A N 1
ATOM 603 C CA . THR A 1 81 ? -2.213 5.003 32.566 1.00 83.56 81 THR A CA 1
ATOM 604 C C . THR A 1 81 ? -2.891 4.191 31.470 1.00 83.56 81 THR A C 1
ATOM 606 O O . THR A 1 81 ? -2.234 3.377 30.826 1.00 83.56 81 THR A O 1
ATOM 609 N N . ARG A 1 82 ? -4.207 4.350 31.286 1.00 87.62 82 ARG A N 1
ATOM 610 C CA . ARG A 1 82 ? -4.949 3.719 30.176 1.00 87.62 82 ARG A CA 1
ATOM 611 C C . ARG A 1 82 ? -4.334 4.123 28.834 1.00 87.62 82 ARG A C 1
ATOM 613 O O . ARG A 1 82 ? -3.927 5.275 28.679 1.00 87.62 82 ARG A O 1
ATOM 620 N N . LEU A 1 83 ? -4.258 3.181 27.894 1.00 90.56 83 LEU A N 1
ATOM 621 C CA . LEU A 1 83 ? -3.745 3.466 26.554 1.00 90.56 83 LEU A CA 1
ATOM 622 C C . LEU A 1 83 ? -4.737 4.372 25.827 1.00 90.56 83 LEU A C 1
ATOM 624 O O . LEU A 1 83 ? -5.907 4.026 25.692 1.00 90.56 83 LEU A O 1
ATOM 628 N N . LEU A 1 84 ? -4.264 5.530 25.380 1.00 93.50 84 LEU A N 1
ATOM 629 C CA . LEU A 1 84 ? -4.995 6.392 24.464 1.00 93.50 84 LEU A CA 1
ATOM 630 C C . LEU A 1 84 ? -4.816 5.824 23.058 1.00 93.50 84 LEU A C 1
ATOM 632 O O . LEU A 1 84 ? -3.680 5.617 22.636 1.00 93.50 84 LEU A O 1
ATOM 636 N N . CYS A 1 85 ? -5.916 5.569 22.362 1.00 95.12 85 CYS A N 1
ATOM 637 C CA . CYS A 1 85 ? -5.948 5.029 21.010 1.00 95.12 85 CYS A CA 1
ATOM 638 C C . CYS A 1 85 ? -6.621 6.033 20.073 1.00 95.12 85 CYS A C 1
ATOM 640 O O . CYS A 1 85 ? -7.620 6.656 20.434 1.00 95.12 85 CYS A O 1
ATOM 642 N N . GLN A 1 86 ? -6.096 6.161 18.861 1.00 96.56 86 GLN A N 1
ATOM 643 C CA . GLN A 1 86 ? -6.676 6.980 17.802 1.00 96.56 86 GLN A CA 1
ATOM 644 C C . GLN A 1 86 ? -6.530 6.249 16.470 1.00 96.56 86 GLN A C 1
ATOM 646 O O . GLN A 1 86 ? -5.490 5.642 16.200 1.00 96.56 86 GLN A O 1
ATOM 651 N N . LEU A 1 87 ? -7.570 6.298 15.643 1.00 97.25 87 LEU A N 1
ATOM 652 C CA . LEU A 1 87 ? -7.527 5.801 14.276 1.00 97.25 87 LEU A CA 1
ATOM 653 C C . LEU A 1 87 ? -7.353 6.968 13.316 1.00 97.25 87 LEU A C 1
ATOM 655 O O . LEU A 1 87 ? -7.971 8.014 13.476 1.00 97.25 87 LEU A O 1
ATOM 659 N N . ARG A 1 88 ? -6.523 6.743 12.305 1.00 97.06 88 ARG A N 1
ATOM 660 C CA . ARG A 1 88 ? -6.311 7.617 11.162 1.00 97.06 88 ARG A CA 1
ATOM 661 C C . ARG A 1 88 ? -6.631 6.853 9.892 1.00 97.06 88 ARG A C 1
ATOM 663 O O . ARG A 1 88 ? -6.051 5.793 9.654 1.00 97.06 88 ARG A O 1
ATOM 670 N N . PHE A 1 89 ? -7.493 7.420 9.070 1.00 96.94 89 PHE A N 1
ATOM 671 C CA . PHE A 1 89 ? -7.775 6.976 7.716 1.00 96.94 89 PHE A CA 1
ATOM 672 C C . PHE A 1 89 ? -7.064 7.917 6.747 1.00 96.94 89 PHE A C 1
ATOM 674 O O . PHE A 1 89 ? -7.219 9.132 6.835 1.00 96.94 89 PHE A O 1
ATOM 681 N N . GLU A 1 90 ? -6.272 7.362 5.838 1.00 95.75 90 GLU A N 1
ATOM 682 C CA . GLU A 1 90 ? -5.635 8.091 4.741 1.00 95.75 90 GLU A CA 1
ATOM 683 C C . GLU A 1 90 ? -6.202 7.513 3.436 1.00 95.75 90 GLU A C 1
ATOM 685 O O . GLU A 1 90 ? -6.152 6.299 3.211 1.00 95.75 90 GLU A O 1
ATOM 690 N N . ALA A 1 91 ? -6.793 8.368 2.607 1.00 95.88 91 ALA A N 1
ATOM 691 C CA . ALA A 1 91 ? -7.457 7.995 1.364 1.00 95.88 91 ALA A CA 1
ATOM 692 C C . ALA A 1 91 ? -7.120 8.996 0.254 1.00 95.88 91 ALA A C 1
ATOM 694 O O . ALA A 1 91 ? -6.667 10.108 0.515 1.00 95.88 91 ALA A O 1
ATOM 695 N N . LEU A 1 92 ? -7.346 8.605 -0.996 1.00 95.12 92 LEU A N 1
ATOM 696 C CA . LEU A 1 92 ? -7.091 9.450 -2.157 1.00 95.12 92 LEU A CA 1
ATOM 697 C C . LEU A 1 92 ? -8.412 9.903 -2.776 1.00 95.12 92 LEU A C 1
ATOM 699 O O . LEU A 1 92 ? -9.249 9.061 -3.083 1.00 95.12 92 LEU A O 1
ATOM 703 N N . SER A 1 93 ? -8.576 11.208 -2.971 1.00 95.12 93 SER A N 1
ATOM 704 C CA . SER A 1 93 ? -9.767 11.871 -3.525 1.00 95.12 93 SER A CA 1
ATOM 705 C C . SER A 1 93 ? -9.416 12.669 -4.788 1.00 95.12 93 SER A C 1
ATOM 707 O O . SER A 1 93 ? -8.236 12.805 -5.122 1.00 95.12 93 SER A O 1
ATOM 709 N N . ASP A 1 94 ? -10.402 13.267 -5.466 1.00 91.69 94 ASP A N 1
ATOM 710 C CA . ASP A 1 94 ? -10.124 14.202 -6.574 1.00 91.69 94 ASP A CA 1
ATOM 711 C C . ASP A 1 94 ? -9.304 15.421 -6.095 1.00 91.69 94 ASP A C 1
ATOM 713 O O . ASP A 1 94 ? -8.441 15.948 -6.809 1.00 91.69 94 ASP A O 1
ATOM 717 N N . GLY A 1 95 ? -9.512 15.821 -4.835 1.00 90.19 95 GLY A N 1
ATOM 718 C CA . GLY A 1 95 ? -8.748 16.865 -4.150 1.00 90.19 95 GLY A CA 1
ATOM 719 C C . GLY A 1 95 ? -7.302 16.478 -3.817 1.00 90.19 95 GLY A C 1
ATOM 720 O O . GLY A 1 95 ? -6.497 17.353 -3.499 1.00 90.19 95 GLY A O 1
ATOM 721 N N . GLY A 1 96 ? -6.922 15.209 -3.980 1.00 90.38 96 GLY A N 1
ATOM 722 C CA . GLY A 1 96 ? -5.619 14.669 -3.593 1.00 90.38 96 GLY A CA 1
ATOM 723 C C . GLY A 1 96 ? -5.715 13.809 -2.334 1.00 90.38 96 GLY A C 1
ATOM 724 O O . GLY A 1 96 ? -6.765 13.226 -2.045 1.00 90.38 96 GLY A O 1
ATOM 725 N N . GLU A 1 97 ? -4.606 13.691 -1.603 1.00 92.06 97 GLU A N 1
ATOM 726 C CA . GLU A 1 97 ? -4.562 12.922 -0.356 1.00 92.06 97 GLU A CA 1
ATOM 727 C C . GLU A 1 97 ? -5.452 13.570 0.714 1.00 92.06 97 GLU A C 1
ATOM 729 O O . GLU A 1 97 ? -5.391 14.772 0.973 1.00 92.06 97 GLU A O 1
ATOM 734 N N . TYR A 1 98 ? -6.290 12.749 1.332 1.00 91.25 98 TYR A N 1
ATOM 735 C CA . TYR A 1 98 ? -7.240 13.121 2.364 1.00 91.25 98 TYR A CA 1
ATOM 736 C C . TYR A 1 98 ? -6.959 12.303 3.622 1.00 91.25 98 TYR A C 1
ATOM 738 O O . TYR A 1 98 ? -6.801 11.083 3.560 1.00 91.25 98 TYR A O 1
ATOM 746 N N . THR A 1 99 ? -6.903 12.974 4.774 1.00 94.94 99 THR A N 1
ATOM 747 C CA . THR A 1 99 ? -6.688 12.320 6.070 1.00 94.94 99 THR A CA 1
ATOM 748 C C . THR A 1 99 ? -7.830 12.641 7.023 1.00 94.94 99 THR A C 1
ATOM 750 O O . THR A 1 99 ? -8.274 13.786 7.102 1.00 94.94 99 THR A O 1
ATOM 753 N N . LEU A 1 100 ? -8.313 11.623 7.732 1.00 97.25 100 LEU A N 1
ATOM 754 C CA . LEU A 1 100 ? -9.400 11.732 8.697 1.00 97.25 100 LEU A CA 1
ATOM 755 C C . LEU A 1 100 ? -9.043 10.955 9.961 1.00 97.25 100 LEU A C 1
ATOM 757 O O . LEU A 1 100 ? -8.719 9.772 9.893 1.00 97.25 100 LEU A O 1
ATOM 761 N N . ASP A 1 101 ? -9.119 11.618 11.109 1.00 97.62 101 ASP A N 1
ATOM 762 C CA . ASP A 1 101 ? -8.831 11.021 12.410 1.00 97.62 101 ASP A CA 1
ATOM 763 C C . ASP A 1 101 ? -10.139 10.801 13.193 1.00 97.62 101 ASP A C 1
ATOM 765 O O . ASP A 1 101 ? -11.023 11.658 13.178 1.00 97.62 101 ASP A O 1
ATOM 769 N N . THR A 1 102 ? -10.258 9.679 13.909 1.00 97.81 102 THR A N 1
ATOM 770 C CA . THR A 1 102 ? -11.300 9.510 14.939 1.00 97.81 102 THR A CA 1
ATOM 771 C C . THR A 1 102 ? -11.001 10.396 16.143 1.00 97.81 102 THR A C 1
ATOM 773 O O . THR A 1 102 ? -9.862 10.853 16.349 1.00 97.81 102 THR A O 1
ATOM 776 N N . SER A 1 103 ? -11.983 10.540 17.034 1.00 97.06 103 SER A N 1
ATOM 777 C CA . SER A 1 103 ? -11.677 10.989 18.387 1.00 97.06 103 SER A CA 1
ATOM 778 C C . SER A 1 103 ? -10.737 9.995 19.089 1.00 97.06 103 SER A C 1
ATOM 780 O O . SER A 1 103 ? -10.526 8.847 18.667 1.00 97.06 103 SER A O 1
ATOM 782 N N . SER A 1 104 ? -10.079 10.468 20.144 1.00 95.62 104 SER A N 1
ATOM 783 C CA . SER A 1 104 ? -9.221 9.607 20.949 1.00 95.62 104 SER A CA 1
ATOM 784 C C . SER A 1 104 ? -10.056 8.831 21.964 1.00 95.62 104 SER A C 1
ATOM 786 O O . SER A 1 104 ? -10.771 9.431 22.765 1.00 95.62 104 SER A O 1
ATOM 788 N N . ALA A 1 105 ? -9.892 7.513 21.997 1.00 95.06 105 ALA A N 1
ATOM 789 C CA . ALA A 1 105 ? -10.582 6.625 22.925 1.00 95.06 105 ALA A CA 1
ATOM 790 C C . ALA A 1 105 ? -9.583 5.947 23.872 1.00 95.06 105 ALA A C 1
ATOM 792 O O . ALA A 1 105 ? -8.430 5.706 23.516 1.00 95.06 105 ALA A O 1
ATOM 793 N N . TYR A 1 106 ? -10.003 5.647 25.102 1.00 93.50 106 TYR A N 1
ATOM 794 C CA . TYR A 1 106 ? -9.158 4.934 26.061 1.00 93.50 106 TYR A CA 1
ATOM 795 C C . TYR A 1 106 ? -9.448 3.438 26.035 1.00 93.50 106 TYR A C 1
ATOM 797 O O . TYR A 1 106 ? -10.602 3.014 26.052 1.00 93.50 106 TYR A O 1
ATOM 805 N N . GLU A 1 107 ? -8.383 2.646 26.082 1.00 93.62 107 GLU A N 1
ATOM 806 C CA . GLU A 1 107 ? -8.463 1.204 26.287 1.00 93.62 107 GLU A CA 1
ATOM 807 C C . GLU A 1 107 ? -9.180 0.865 27.607 1.00 93.62 107 GLU A C 1
ATOM 809 O O . GLU A 1 107 ? -9.011 1.542 28.630 1.00 93.62 107 GLU A O 1
ATOM 814 N N . GLY A 1 108 ? -10.002 -0.187 27.567 1.00 88.56 108 GLY A N 1
ATOM 815 C CA . GLY A 1 108 ? -10.708 -0.735 28.725 1.00 88.56 108 GLY A CA 1
ATOM 816 C C . GLY A 1 108 ? -11.960 0.036 29.160 1.00 88.56 108 GLY A C 1
ATOM 817 O O . GLY A 1 108 ? -12.463 -0.192 30.263 1.00 88.56 108 GLY A O 1
ATOM 818 N N . HIS A 1 109 ? -12.487 0.947 28.337 1.00 77.88 109 HIS A N 1
ATOM 819 C CA . HIS A 1 109 ? -13.827 1.489 28.567 1.00 77.88 109 HIS A CA 1
ATOM 820 C C . HIS A 1 109 ? -14.865 0.367 28.358 1.00 77.88 109 HIS A C 1
ATOM 822 O O . HIS A 1 109 ? -14.873 -0.262 27.307 1.00 77.88 109 HIS A O 1
ATOM 828 N N . GLY A 1 110 ? -15.695 0.059 29.365 1.00 62.34 110 GLY A N 1
ATOM 829 C CA . GLY A 1 110 ? -16.725 -0.991 29.253 1.00 62.34 110 GLY A CA 1
ATOM 830 C C . GLY A 1 110 ? -16.329 -2.413 29.691 1.00 62.34 110 GLY A C 1
ATOM 831 O O . GLY A 1 110 ? -17.080 -3.344 29.419 1.00 62.34 110 GLY A O 1
ATOM 832 N N . SER A 1 111 ? -15.238 -2.585 30.456 1.00 62.50 111 SER A N 1
ATOM 833 C CA . SER A 1 111 ? -14.838 -3.806 31.216 1.00 62.50 111 SER A CA 1
ATOM 834 C C . SER A 1 111 ? -13.879 -4.805 30.548 1.00 62.50 111 SER A C 1
ATOM 836 O O . SER A 1 111 ? -13.362 -5.669 31.255 1.00 62.50 111 SER A O 1
ATOM 838 N N . LEU A 1 112 ? -13.586 -4.719 29.245 1.00 83.25 112 LEU A N 1
ATOM 839 C CA . LEU A 1 112 ? -12.707 -5.693 28.576 1.00 83.25 112 LEU A CA 1
ATOM 840 C C . LEU A 1 112 ? -11.310 -5.117 28.321 1.00 83.25 112 LEU A C 1
ATOM 842 O O . LEU A 1 112 ? -11.111 -4.261 27.458 1.00 83.25 112 LEU A O 1
ATOM 846 N N . GLN A 1 113 ? -10.326 -5.610 29.073 1.00 88.38 113 GLN A N 1
ATOM 847 C CA . GLN A 1 113 ? -8.919 -5.285 28.851 1.00 88.38 113 GLN A CA 1
ATOM 848 C C . GLN A 1 113 ? -8.494 -5.694 27.431 1.00 88.38 113 GLN A C 1
ATOM 850 O O . GLN A 1 113 ? -8.901 -6.738 26.922 1.00 88.38 113 GLN A O 1
ATOM 855 N N . GLY A 1 114 ? -7.669 -4.873 26.785 1.00 91.75 114 GLY A N 1
ATOM 856 C CA . GLY A 1 114 ? -7.215 -5.100 25.415 1.00 91.75 114 GLY A CA 1
ATOM 857 C C . GLY A 1 114 ? -8.232 -4.699 24.342 1.00 91.75 114 GLY A C 1
ATOM 858 O O . GLY A 1 114 ? -8.036 -5.050 23.173 1.00 91.75 114 GLY A O 1
ATOM 859 N N . THR A 1 115 ? -9.293 -3.977 24.717 1.00 94.56 115 THR A N 1
ATOM 860 C CA . THR A 1 115 ? -10.315 -3.462 23.796 1.00 94.56 115 THR A CA 1
ATOM 861 C C . THR A 1 115 ? -10.473 -1.948 23.896 1.00 94.56 115 THR A C 1
ATOM 863 O O . THR A 1 115 ? -10.168 -1.337 24.922 1.00 94.56 115 THR A O 1
ATOM 866 N N . VAL A 1 116 ? -10.947 -1.342 22.814 1.00 95.00 116 VAL A N 1
ATOM 867 C CA . VAL A 1 116 ? -11.308 0.075 22.727 1.00 95.00 116 VAL A CA 1
ATOM 868 C C . VAL A 1 116 ? -12.568 0.208 21.877 1.00 95.00 116 VAL A C 1
ATOM 870 O O . VAL A 1 116 ? -12.758 -0.569 20.944 1.00 95.00 116 VAL A O 1
ATOM 873 N N . GLN A 1 117 ? -13.427 1.167 22.206 1.00 95.88 117 GLN A N 1
ATOM 874 C CA . GLN A 1 117 ? -14.647 1.475 21.462 1.00 95.88 117 GLN A CA 1
ATOM 875 C C . GLN A 1 117 ? -14.640 2.954 21.085 1.00 95.88 117 GLN A C 1
ATOM 877 O O . GLN A 1 117 ? -14.311 3.792 21.927 1.00 95.88 117 GLN A O 1
ATOM 882 N N . TRP A 1 118 ? -14.999 3.248 19.837 1.00 96.31 118 TRP A N 1
ATOM 883 C CA . TRP A 1 118 ? -15.204 4.616 19.351 1.00 96.31 118 TRP A CA 1
ATOM 884 C C . TRP A 1 118 ? -16.694 4.907 19.202 1.00 96.31 118 TRP A C 1
ATOM 886 O O . TRP A 1 118 ? -17.160 5.924 19.706 1.00 96.31 118 TRP A O 1
ATOM 896 N N . ASN A 1 119 ? -17.449 3.986 18.590 1.00 96.12 119 ASN A N 1
ATOM 897 C CA . ASN A 1 119 ? -18.856 4.177 18.223 1.00 96.12 119 ASN A CA 1
ATOM 898 C C . ASN A 1 119 ? -19.069 5.488 17.443 1.00 96.12 119 ASN A C 1
ATOM 900 O O . ASN A 1 119 ? -20.005 6.244 17.703 1.00 96.12 119 ASN A O 1
ATOM 904 N N . GLU A 1 120 ? -18.159 5.769 16.511 1.00 97.62 120 GLU A N 1
ATOM 905 C CA . GLU A 1 120 ? -18.147 6.988 15.701 1.00 97.62 120 GLU A CA 1
ATOM 906 C C . GLU A 1 120 ? -18.543 6.680 14.261 1.00 97.62 120 GLU A C 1
ATOM 908 O O . GLU A 1 120 ? -18.070 5.707 13.679 1.00 97.62 120 GLU A O 1
ATOM 913 N N . THR A 1 121 ? -19.354 7.547 13.657 1.00 98.25 121 THR A N 1
ATOM 914 C CA . THR A 1 121 ? -19.617 7.519 12.215 1.00 98.25 121 THR A CA 1
ATOM 915 C C . THR A 1 121 ? -18.744 8.559 11.525 1.00 98.25 121 THR A C 1
ATOM 917 O O . THR A 1 121 ? -18.799 9.747 11.845 1.00 98.25 121 THR A O 1
ATOM 920 N N . LEU A 1 122 ? -17.973 8.117 10.540 1.00 97.94 122 LEU A N 1
ATOM 921 C CA . LEU A 1 122 ? -17.099 8.937 9.714 1.00 97.94 122 LEU A CA 1
ATOM 922 C C . LEU A 1 122 ? -17.572 8.943 8.260 1.00 97.94 122 LEU A C 1
ATOM 924 O O . LEU A 1 122 ? -18.174 7.981 7.788 1.00 97.94 122 LEU A O 1
ATOM 928 N N . TYR A 1 123 ? -17.244 10.008 7.530 1.00 97.56 123 TYR A N 1
ATOM 929 C CA . TYR A 1 123 ? -17.505 10.118 6.096 1.00 97.56 123 TYR A CA 1
ATOM 930 C C . TYR A 1 123 ? -16.189 10.320 5.349 1.00 97.56 123 TYR A C 1
ATOM 932 O O . TYR A 1 123 ? -15.494 11.309 5.570 1.00 97.56 123 TYR A O 1
ATOM 940 N N . ILE A 1 124 ? -15.838 9.382 4.470 1.00 97.38 124 ILE A N 1
ATOM 941 C CA . ILE A 1 124 ? -14.569 9.375 3.736 1.00 97.38 124 ILE A CA 1
ATOM 942 C C . ILE A 1 124 ? -14.855 9.541 2.245 1.00 97.38 124 ILE A C 1
ATOM 944 O O . ILE A 1 124 ? -15.532 8.707 1.645 1.00 97.38 124 ILE A O 1
ATOM 948 N N . ARG A 1 125 ? -14.310 10.599 1.636 1.00 96.88 125 ARG A N 1
ATOM 949 C CA . ARG A 1 125 ? -14.265 10.750 0.175 1.00 96.88 125 ARG A CA 1
ATOM 950 C C . ARG A 1 125 ? -13.040 10.032 -0.370 1.00 96.88 125 ARG A C 1
ATOM 952 O O . ARG A 1 125 ? -11.933 10.262 0.116 1.00 96.88 125 ARG A O 1
ATOM 959 N N . CYS A 1 126 ? -13.231 9.166 -1.358 1.00 96.75 126 CYS A N 1
ATOM 960 C CA . CYS A 1 126 ? -12.125 8.453 -1.989 1.00 96.75 126 CYS A CA 1
ATOM 961 C C . CYS A 1 126 ? -12.433 8.041 -3.432 1.00 96.75 126 CYS A C 1
ATOM 963 O O . CYS A 1 126 ? -13.585 8.039 -3.847 1.00 96.75 126 CYS A O 1
ATOM 965 N N . LEU A 1 127 ? -11.410 7.684 -4.203 1.00 95.44 127 LEU A N 1
ATOM 966 C CA . LEU A 1 127 ? -11.549 7.158 -5.561 1.00 95.44 127 LEU A CA 1
ATOM 967 C C . LEU A 1 127 ? -11.819 5.650 -5.523 1.00 95.44 127 LEU A C 1
ATOM 969 O O . LEU A 1 127 ? -11.139 4.916 -4.804 1.00 95.44 127 LEU A O 1
ATOM 973 N N . GLU A 1 128 ? -12.777 5.182 -6.318 1.00 95.25 128 GLU A N 1
ATOM 974 C CA . GLU A 1 128 ? -13.301 3.805 -6.303 1.00 95.25 128 GLU A CA 1
ATOM 975 C C . GLU A 1 128 ? -12.232 2.706 -6.445 1.00 95.25 128 GLU A C 1
ATOM 977 O O . GLU A 1 128 ? -12.312 1.674 -5.778 1.00 95.25 128 GLU A O 1
ATOM 982 N N . LEU A 1 129 ? -11.203 2.932 -7.266 1.00 93.38 129 LEU A N 1
ATOM 983 C CA . LEU A 1 129 ? -10.114 1.976 -7.514 1.00 93.38 129 LEU A CA 1
ATOM 984 C C . LEU A 1 129 ? -8.834 2.311 -6.729 1.00 93.38 129 LEU A C 1
ATOM 986 O O . LEU A 1 129 ? -7.764 1.771 -7.012 1.00 93.38 129 LEU A O 1
ATOM 990 N N . SER A 1 130 ? -8.913 3.218 -5.753 1.00 94.25 130 SER A N 1
ATOM 991 C CA . SER A 1 130 ? -7.777 3.568 -4.898 1.00 94.25 130 SER A CA 1
ATOM 992 C C . SER A 1 130 ? -7.615 2.611 -3.709 1.00 94.25 130 SER A C 1
ATOM 994 O O . SER A 1 130 ? -8.271 1.571 -3.598 1.00 94.25 130 SER A O 1
ATOM 996 N N . TYR A 1 131 ? -6.685 2.953 -2.819 1.00 94.19 131 TYR A N 1
ATOM 997 C CA . TYR A 1 131 ? -6.400 2.219 -1.591 1.00 94.19 131 TYR A CA 1
ATOM 998 C C . TYR A 1 131 ? -6.700 3.113 -0.390 1.00 94.19 131 TYR A C 1
ATOM 1000 O O . TYR A 1 131 ? -6.449 4.317 -0.436 1.00 94.19 131 TYR A O 1
ATOM 1008 N N . ILE A 1 132 ? -7.182 2.506 0.692 1.00 95.19 132 ILE A N 1
ATOM 1009 C CA . ILE A 1 132 ? -7.337 3.153 1.995 1.00 95.19 132 ILE A CA 1
ATOM 1010 C C . ILE A 1 132 ? -6.271 2.594 2.929 1.00 95.19 132 ILE A C 1
ATOM 1012 O O . ILE A 1 132 ? -6.111 1.377 3.072 1.00 95.19 132 ILE A O 1
ATOM 1016 N N . ASN A 1 133 ? -5.539 3.498 3.572 1.00 94.31 133 ASN A N 1
ATOM 1017 C CA . ASN A 1 133 ? -4.609 3.172 4.637 1.00 94.31 133 ASN A CA 1
ATOM 1018 C C . ASN A 1 133 ? -5.259 3.491 5.986 1.00 94.31 133 ASN A C 1
ATOM 1020 O O . ASN A 1 133 ? -5.673 4.618 6.246 1.00 94.31 133 ASN A O 1
ATOM 1024 N N . VAL A 1 134 ? -5.332 2.486 6.851 1.00 95.75 134 VAL A N 1
ATOM 1025 C CA . VAL A 1 134 ? -5.861 2.591 8.208 1.00 95.75 134 VAL A CA 1
ATOM 1026 C C . VAL A 1 134 ? -4.697 2.472 9.173 1.00 95.75 134 VAL A C 1
ATOM 1028 O O . VAL A 1 134 ? -3.971 1.477 9.177 1.00 95.75 134 VAL A O 1
ATOM 1031 N N . ASN A 1 135 ? -4.505 3.488 10.001 1.00 95.06 135 ASN A N 1
ATOM 1032 C CA . ASN A 1 135 ? -3.423 3.568 10.963 1.00 95.06 135 ASN A CA 1
ATOM 1033 C C . ASN A 1 135 ? -3.980 3.808 12.363 1.00 95.06 135 ASN A C 1
ATOM 1035 O O . ASN A 1 135 ? -4.498 4.877 12.656 1.00 95.06 135 ASN A O 1
ATOM 1039 N N . MET A 1 136 ? -3.816 2.831 13.244 1.00 95.88 136 MET A N 1
ATOM 1040 C CA . MET A 1 136 ? -4.124 2.974 14.657 1.00 95.88 136 MET A CA 1
ATOM 1041 C C . MET A 1 136 ? -2.857 3.344 15.416 1.00 95.88 136 MET A C 1
ATOM 1043 O O . MET A 1 136 ? -1.928 2.537 15.508 1.00 95.88 136 MET A O 1
ATOM 1047 N N . SER A 1 137 ? -2.822 4.540 15.989 1.00 94.12 137 SER A N 1
ATOM 1048 C CA . SER A 1 137 ? -1.805 4.939 16.957 1.00 94.12 137 SER A CA 1
ATOM 1049 C C . SER A 1 137 ? -2.300 4.649 18.371 1.00 94.12 137 SER A C 1
ATOM 1051 O O . SER A 1 137 ? -3.483 4.794 18.683 1.00 94.12 137 SER A O 1
ATOM 1053 N N . PHE A 1 138 ? -1.393 4.210 19.241 1.00 91.88 138 PHE A N 1
ATOM 1054 C CA . PHE A 1 138 ? -1.689 4.089 20.663 1.00 91.88 138 PHE A CA 1
ATOM 1055 C C . PHE A 1 138 ? -0.483 4.447 21.525 1.00 91.88 138 PHE A C 1
ATOM 1057 O O . PHE A 1 138 ? 0.680 4.212 21.175 1.00 91.88 138 PHE A O 1
ATOM 1064 N N . GLY A 1 139 ? -0.768 5.033 22.682 1.00 90.31 139 GLY A N 1
ATOM 1065 C CA . GLY A 1 139 ? 0.251 5.471 23.620 1.00 90.31 139 GLY A CA 1
ATOM 1066 C C . GLY A 1 139 ? -0.318 6.244 24.800 1.00 90.31 139 GLY A C 1
ATOM 1067 O O . GLY A 1 139 ? -1.465 6.067 25.201 1.00 90.31 139 GLY A O 1
ATOM 1068 N N . SER A 1 140 ? 0.518 7.094 25.383 1.00 86.00 140 SER A N 1
ATOM 1069 C CA . SER A 1 140 ? 0.102 8.069 26.391 1.00 86.00 140 SER A CA 1
ATOM 1070 C C . SER A 1 140 ? -0.196 9.416 25.727 1.00 86.00 140 SER A C 1
ATOM 1072 O O . SER A 1 140 ? 0.271 9.666 24.617 1.00 86.00 140 SER A O 1
ATOM 1074 N N . LYS A 1 141 ? -0.901 10.322 26.421 1.00 80.31 141 LYS A N 1
ATOM 1075 C CA . LYS A 1 141 ? -1.198 11.681 25.917 1.00 80.31 141 LYS A CA 1
ATOM 1076 C C . LYS A 1 141 ? 0.031 12.429 25.385 1.00 80.31 141 LYS A C 1
ATOM 1078 O O . LYS A 1 141 ? -0.093 13.202 24.446 1.00 80.31 141 LYS A O 1
ATOM 1083 N N . ASN A 1 142 ? 1.200 12.182 25.975 1.00 82.25 142 ASN A N 1
ATOM 1084 C CA . ASN A 1 142 ? 2.438 12.881 25.634 1.00 82.25 142 ASN A CA 1
ATOM 1085 C C . ASN A 1 142 ? 3.332 12.082 24.672 1.00 82.25 142 ASN A C 1
ATOM 1087 O O . ASN A 1 142 ? 4.354 12.595 24.228 1.00 82.25 142 ASN A O 1
ATOM 1091 N N . TYR A 1 143 ? 2.998 10.817 24.384 1.00 81.31 143 TYR A N 1
ATOM 1092 C CA . TYR A 1 143 ? 3.849 9.938 23.586 1.00 81.31 143 TYR A CA 1
ATOM 1093 C C . TYR A 1 143 ? 3.048 8.794 22.950 1.00 81.31 143 TYR A C 1
ATOM 1095 O O . TYR A 1 143 ? 2.665 7.841 23.638 1.00 81.31 143 TYR A O 1
ATOM 1103 N N . MET A 1 144 ? 2.834 8.872 21.633 1.00 76.19 144 MET A N 1
ATOM 1104 C CA . MET A 1 144 ? 2.304 7.772 20.818 1.00 76.19 144 MET A CA 1
ATOM 1105 C C . MET A 1 144 ? 3.426 6.764 20.553 1.00 76.19 144 MET A C 1
ATOM 1107 O O . MET A 1 144 ? 4.295 6.991 19.713 1.00 76.19 144 MET A O 1
ATOM 1111 N N . ALA A 1 145 ? 3.436 5.676 21.321 1.00 78.38 145 ALA A N 1
ATOM 1112 C CA . ALA A 1 145 ? 4.566 4.753 21.396 1.00 78.38 145 ALA A CA 1
ATOM 1113 C C . ALA A 1 145 ? 4.608 3.746 20.241 1.00 78.38 145 ALA A C 1
ATOM 1115 O O . ALA A 1 145 ? 5.681 3.283 19.852 1.00 78.38 145 ALA A O 1
ATOM 1116 N N . ALA A 1 146 ? 3.442 3.386 19.708 1.00 85.81 146 ALA A N 1
ATOM 1117 C CA . ALA A 1 146 ? 3.332 2.365 18.685 1.00 85.81 146 ALA A CA 1
ATOM 1118 C C . ALA A 1 146 ? 2.177 2.653 17.727 1.00 85.81 146 ALA A C 1
ATOM 1120 O O . ALA A 1 146 ? 1.231 3.382 18.033 1.00 85.81 146 ALA A O 1
ATOM 1121 N N . SER A 1 147 ? 2.288 2.068 16.536 1.00 90.50 147 SER A N 1
ATOM 1122 C CA . SER A 1 147 ? 1.229 2.099 15.537 1.00 90.50 147 SER A CA 1
ATOM 1123 C C . SER A 1 147 ? 1.010 0.715 14.943 1.00 90.50 147 SER A C 1
ATOM 1125 O O . SER A 1 147 ? 1.961 -0.050 14.749 1.00 90.50 147 SER A O 1
ATOM 1127 N N . LYS A 1 148 ? -0.251 0.393 14.666 1.00 91.62 148 LYS A N 1
ATOM 1128 C CA . LYS A 1 148 ? -0.654 -0.757 13.859 1.00 91.62 148 LYS A CA 1
ATOM 1129 C C . LYS A 1 148 ? -1.309 -0.234 12.586 1.00 91.62 148 LYS A C 1
ATOM 1131 O O . LYS A 1 148 ? -2.085 0.714 12.657 1.00 91.62 148 LYS A O 1
ATOM 1136 N N . LYS A 1 149 ? -0.987 -0.815 11.433 1.00 92.00 149 LYS A N 1
ATOM 1137 C CA . LYS A 1 149 ? -1.487 -0.342 10.136 1.00 92.00 149 LYS A CA 1
ATOM 1138 C C . LYS A 1 149 ? -2.044 -1.466 9.283 1.00 92.00 149 LYS A C 1
ATOM 1140 O O . LYS A 1 149 ? -1.646 -2.620 9.436 1.00 92.00 149 LYS A O 1
ATOM 1145 N N . MET A 1 150 ? -2.925 -1.089 8.369 1.00 92.50 150 MET A N 1
ATOM 1146 C CA . MET A 1 150 ? -3.404 -1.919 7.277 1.00 92.50 150 MET A CA 1
ATOM 1147 C C . MET A 1 150 ? -3.615 -1.047 6.043 1.00 92.50 150 MET A C 1
ATOM 1149 O O . MET A 1 150 ? -4.101 0.073 6.149 1.00 92.50 150 MET A O 1
ATOM 1153 N N . CYS A 1 151 ? -3.272 -1.577 4.877 1.00 91.88 151 CYS A N 1
ATOM 1154 C CA . CYS A 1 151 ? -3.554 -0.964 3.589 1.00 91.88 151 CYS A CA 1
ATOM 1155 C C . CYS A 1 151 ? -4.362 -1.961 2.762 1.00 91.88 151 CYS A C 1
ATOM 1157 O O . CYS A 1 151 ? -4.003 -3.138 2.706 1.00 91.88 151 CYS A O 1
ATOM 1159 N N . MET A 1 152 ? -5.447 -1.511 2.137 1.00 94.19 152 MET A N 1
ATOM 1160 C CA . MET A 1 152 ? -6.247 -2.365 1.263 1.00 94.19 152 MET A CA 1
ATOM 1161 C C . MET A 1 152 ? -6.964 -1.565 0.169 1.00 94.19 152 MET A C 1
ATOM 1163 O O . MET A 1 152 ? -7.184 -0.365 0.342 1.00 94.19 152 MET A O 1
ATOM 1167 N N . PRO A 1 153 ? -7.345 -2.213 -0.947 1.00 94.31 153 PRO A N 1
ATOM 1168 C CA . PRO A 1 153 ? -8.195 -1.598 -1.962 1.00 94.31 153 PRO A CA 1
ATOM 1169 C C . PRO A 1 153 ? -9.524 -1.117 -1.370 1.00 94.31 153 PRO A C 1
ATOM 1171 O O . PRO A 1 153 ? -10.102 -1.811 -0.530 1.00 94.31 153 PRO A O 1
ATOM 1174 N N . VAL A 1 154 ? -10.046 0.009 -1.861 1.00 95.50 154 VAL A N 1
ATOM 1175 C CA . VAL A 1 154 ? -11.350 0.564 -1.445 1.00 95.50 154 VAL A CA 1
ATOM 1176 C C . VAL A 1 154 ? -12.469 -0.474 -1.561 1.00 95.50 154 VAL A C 1
ATOM 1178 O O . VAL A 1 154 ? -13.247 -0.643 -0.629 1.00 95.50 154 VAL A O 1
ATOM 1181 N N . ILE A 1 155 ? -12.501 -1.251 -2.646 1.00 95.25 155 ILE A N 1
ATOM 1182 C CA . ILE A 1 155 ? -13.503 -2.312 -2.836 1.00 95.25 155 ILE A CA 1
ATOM 1183 C C . ILE A 1 155 ? -13.477 -3.384 -1.734 1.00 95.25 155 ILE A C 1
ATOM 1185 O O . ILE A 1 155 ? -14.525 -3.852 -1.288 1.00 95.25 155 ILE A O 1
ATOM 1189 N N . ASN A 1 156 ? -12.286 -3.738 -1.243 1.00 95.19 156 ASN A N 1
ATOM 1190 C CA . ASN A 1 156 ? -12.145 -4.689 -0.143 1.00 95.19 156 ASN A CA 1
ATOM 1191 C C . ASN A 1 156 ? -12.533 -4.037 1.188 1.00 95.19 156 ASN A C 1
ATOM 1193 O O . ASN A 1 156 ? -13.135 -4.696 2.029 1.00 95.19 156 ASN A O 1
ATOM 1197 N N . PHE A 1 157 ? -12.215 -2.751 1.362 1.00 96.50 157 PHE A N 1
ATOM 1198 C CA . PHE A 1 157 ? -12.570 -1.981 2.552 1.00 96.50 157 PHE A CA 1
ATOM 1199 C C . PHE A 1 157 ? -14.088 -1.865 2.728 1.00 96.50 157 PHE A C 1
ATOM 1201 O O . PHE A 1 157 ? -14.583 -2.076 3.828 1.00 96.50 157 PHE A O 1
ATOM 1208 N N . VAL A 1 158 ? -14.836 -1.623 1.644 1.00 96.81 158 VAL A N 1
ATOM 1209 C CA . VAL A 1 158 ? -16.310 -1.546 1.675 1.00 96.81 158 VAL A CA 1
ATOM 1210 C C . VAL A 1 158 ? -16.954 -2.855 2.144 1.00 96.81 158 VAL A C 1
ATOM 1212 O O . VAL A 1 158 ? -17.986 -2.834 2.802 1.00 96.81 158 VAL A O 1
ATOM 1215 N N . SER A 1 159 ? -16.336 -3.997 1.838 1.00 96.31 159 SER A N 1
ATOM 1216 C CA . SER A 1 159 ? -16.852 -5.317 2.229 1.00 96.31 159 SER A CA 1
ATOM 1217 C C . SER A 1 159 ? -16.328 -5.799 3.588 1.00 96.31 159 SER A C 1
ATOM 1219 O O . SER A 1 159 ? -16.700 -6.881 4.043 1.00 96.31 159 SER A O 1
ATOM 1221 N N . ALA A 1 160 ? -15.418 -5.054 4.221 1.00 95.94 160 ALA A N 1
ATOM 1222 C CA . ALA A 1 160 ? -14.765 -5.486 5.447 1.00 95.94 160 ALA A CA 1
ATOM 1223 C C . ALA A 1 160 ? -15.638 -5.178 6.669 1.00 95.94 160 ALA A C 1
ATOM 1225 O O . ALA A 1 160 ? -15.932 -4.024 6.952 1.00 95.94 160 ALA A O 1
ATOM 1226 N N . THR A 1 161 ? -15.983 -6.211 7.438 1.00 97.12 161 THR A N 1
ATOM 1227 C CA . THR A 1 161 ? -16.559 -6.070 8.791 1.00 97.12 161 THR A CA 1
ATOM 1228 C C . THR A 1 161 ? -15.486 -6.122 9.882 1.00 97.12 161 THR A C 1
ATOM 1230 O O . THR A 1 161 ? -15.677 -5.666 11.009 1.00 97.12 161 THR A O 1
ATOM 1233 N N . GLN A 1 162 ? -14.327 -6.689 9.540 1.00 97.00 162 GLN A N 1
ATOM 1234 C CA . GLN A 1 162 ? -13.183 -6.847 10.422 1.00 97.00 162 GLN A CA 1
ATOM 1235 C C . GLN A 1 162 ? -11.887 -6.617 9.643 1.00 97.00 162 GLN A C 1
ATOM 1237 O O . GLN A 1 162 ? -11.657 -7.226 8.598 1.00 97.00 162 GLN A O 1
ATOM 1242 N N . ILE A 1 163 ? -11.012 -5.767 10.178 1.00 96.38 163 ILE A N 1
ATOM 1243 C CA . ILE A 1 163 ? -9.730 -5.421 9.569 1.00 96.38 163 ILE A CA 1
ATOM 1244 C C . ILE A 1 163 ? -8.582 -5.808 10.511 1.00 96.38 163 ILE A C 1
ATOM 1246 O O . ILE A 1 163 ? -8.433 -5.197 11.574 1.00 96.38 163 ILE A O 1
ATOM 1250 N N . PRO A 1 164 ? -7.732 -6.782 10.141 1.00 94.62 164 PRO A N 1
ATOM 1251 C CA . PRO A 1 164 ? -6.543 -7.099 10.918 1.00 94.62 164 PRO A CA 1
ATOM 1252 C C . PRO A 1 164 ? -5.486 -6.000 10.734 1.00 94.62 164 PRO A C 1
ATOM 1254 O O . PRO A 1 164 ? -4.988 -5.764 9.636 1.00 94.62 164 PRO A O 1
ATOM 1257 N N . LEU A 1 165 ? -5.120 -5.332 11.826 1.00 93.50 165 LEU A N 1
ATOM 1258 C CA . LEU A 1 165 ? -4.066 -4.326 11.880 1.00 93.50 165 LEU A CA 1
ATOM 1259 C C . LEU A 1 165 ? -2.739 -4.958 12.324 1.00 93.50 165 LEU A C 1
ATOM 1261 O O . LEU A 1 165 ? -2.651 -5.610 13.373 1.00 93.50 165 LEU A O 1
ATOM 1265 N N . VAL A 1 166 ? -1.680 -4.701 11.555 1.00 89.00 166 VAL A N 1
ATOM 1266 C CA . VAL A 1 166 ? -0.340 -5.267 11.769 1.00 89.00 166 VAL A CA 1
ATOM 1267 C C . VAL A 1 166 ? 0.565 -4.253 12.467 1.00 89.00 166 VAL A C 1
ATOM 1269 O O . VAL A 1 166 ? 0.613 -3.084 12.089 1.00 89.00 166 VAL A O 1
ATOM 1272 N N . ALA A 1 167 ? 1.292 -4.685 13.501 1.00 87.94 167 ALA A N 1
ATOM 1273 C CA . ALA A 1 167 ? 2.198 -3.822 14.259 1.00 87.94 167 ALA A CA 1
ATOM 1274 C C . ALA A 1 167 ? 3.412 -3.372 13.442 1.00 87.94 167 ALA A C 1
ATOM 1276 O O . ALA A 1 167 ? 4.049 -4.168 12.755 1.00 87.94 167 ALA A O 1
ATOM 1277 N N . ILE A 1 168 ? 3.772 -2.093 13.576 1.00 82.31 168 ILE A N 1
ATOM 1278 C CA . ILE A 1 168 ? 4.979 -1.528 12.974 1.00 82.31 168 ILE A CA 1
ATOM 1279 C C . ILE A 1 168 ? 6.068 -1.396 14.034 1.00 82.31 168 ILE A C 1
ATOM 1281 O O . ILE A 1 168 ? 5.904 -0.682 15.019 1.00 82.31 168 ILE A O 1
ATOM 1285 N N . GLY A 1 169 ? 7.202 -2.062 13.802 1.00 74.31 169 GLY A N 1
ATOM 1286 C CA . GLY A 1 169 ? 8.429 -1.899 14.591 1.00 74.31 169 GLY A CA 1
ATOM 1287 C C . GLY A 1 169 ? 8.524 -2.730 15.874 1.00 74.31 169 GLY A C 1
ATOM 1288 O O . GLY A 1 169 ? 9.573 -2.714 16.509 1.00 74.31 169 GLY A O 1
ATOM 1289 N N . TYR A 1 170 ? 7.481 -3.484 16.238 1.00 78.75 170 TYR A N 1
ATOM 1290 C CA . TYR A 1 170 ? 7.471 -4.322 17.441 1.00 78.75 170 TYR A CA 1
ATOM 1291 C C . TYR A 1 170 ? 6.862 -5.702 17.144 1.00 78.75 170 TYR A C 1
ATOM 1293 O O . TYR A 1 170 ? 5.636 -5.833 17.118 1.00 78.75 170 TYR A O 1
ATOM 1301 N N . PRO A 1 171 ? 7.689 -6.746 16.934 1.00 69.69 171 PRO A N 1
ATOM 1302 C CA . PRO A 1 171 ? 7.215 -8.073 16.525 1.00 69.69 171 PRO A CA 1
ATOM 1303 C C . PRO A 1 171 ? 6.427 -8.810 17.620 1.00 69.69 171 PRO A C 1
ATOM 1305 O O . PRO A 1 171 ? 5.725 -9.773 17.329 1.00 69.69 171 PRO A O 1
ATOM 1308 N N . ASN A 1 172 ? 6.510 -8.355 18.874 1.00 79.75 172 ASN A N 1
ATOM 1309 C CA . ASN A 1 172 ? 5.917 -9.044 20.024 1.00 79.75 172 ASN A CA 1
ATOM 1310 C C . ASN A 1 172 ? 4.444 -8.689 20.275 1.00 79.75 172 ASN A C 1
ATOM 1312 O O . ASN A 1 172 ? 3.847 -9.191 21.226 1.00 79.75 172 ASN A O 1
ATOM 1316 N N . HIS A 1 173 ? 3.844 -7.813 19.469 1.00 82.75 173 HIS A N 1
ATOM 1317 C CA . HIS A 1 173 ? 2.433 -7.485 19.621 1.00 82.75 173 HIS A CA 1
ATOM 1318 C C . HIS A 1 173 ? 1.589 -8.388 18.728 1.00 82.75 173 HIS A C 1
ATOM 1320 O O . HIS A 1 173 ? 1.746 -8.386 17.509 1.00 82.75 173 HIS A O 1
ATOM 1326 N N . GLY A 1 174 ? 0.669 -9.132 19.348 1.00 86.06 174 GLY A N 1
ATOM 1327 C CA . GLY A 1 174 ? -0.325 -9.921 18.626 1.00 86.06 174 GLY A CA 1
ATOM 1328 C C . GLY A 1 174 ? -1.165 -9.070 17.660 1.00 86.06 174 GLY A C 1
ATOM 1329 O O . GLY A 1 174 ? -1.162 -7.831 17.750 1.00 86.06 174 GLY A O 1
ATOM 1330 N N . PRO A 1 175 ? -1.886 -9.713 16.728 1.00 88.75 175 PRO A N 1
ATOM 1331 C CA . PRO A 1 175 ? -2.766 -9.012 15.800 1.00 88.75 175 PRO A CA 1
ATOM 1332 C C . PRO A 1 175 ? -3.812 -8.196 16.570 1.00 88.75 175 PRO A C 1
ATOM 1334 O O . PRO A 1 175 ? -4.287 -8.616 17.623 1.00 88.75 175 PRO A O 1
ATOM 1337 N N . CYS A 1 176 ? -4.134 -7.006 16.066 1.00 94.12 176 CYS A N 1
ATOM 1338 C CA . CYS A 1 176 ? -5.300 -6.248 16.517 1.00 94.12 176 CYS A CA 1
ATOM 1339 C C . CYS A 1 176 ? -6.358 -6.332 15.433 1.00 94.12 176 CYS A C 1
ATOM 1341 O O . CYS A 1 176 ? -6.013 -6.191 14.266 1.00 94.12 176 CYS A O 1
ATOM 1343 N N . ASN A 1 177 ? -7.615 -6.536 15.802 1.00 96.44 177 ASN A N 1
ATOM 1344 C CA . ASN A 1 177 ? -8.704 -6.497 14.839 1.00 96.44 177 ASN A CA 1
ATOM 1345 C C . ASN A 1 177 ? -9.537 -5.248 15.084 1.00 96.44 177 ASN A C 1
ATOM 1347 O O . ASN A 1 177 ? -10.001 -5.027 16.202 1.00 96.44 177 ASN A O 1
ATOM 1351 N N . LEU A 1 178 ? -9.700 -4.451 14.037 1.00 97.50 178 LEU A N 1
ATOM 1352 C CA . LEU A 1 178 ? -10.600 -3.311 13.982 1.00 97.50 178 LEU A CA 1
ATOM 1353 C C . LEU A 1 178 ? -11.963 -3.784 13.468 1.00 97.50 178 LEU A C 1
ATOM 1355 O O . LEU A 1 178 ? -12.015 -4.481 12.458 1.00 97.50 178 LEU A O 1
ATOM 1359 N N . PHE A 1 179 ? -13.035 -3.408 14.154 1.00 97.62 179 PHE A N 1
ATOM 1360 C CA . PHE A 1 179 ? -14.419 -3.703 13.791 1.00 97.62 179 PHE A CA 1
ATOM 1361 C C . PHE A 1 179 ? -15.078 -2.426 13.299 1.00 97.62 179 PHE A C 1
ATOM 1363 O O . PHE A 1 179 ? -15.020 -1.389 13.970 1.00 97.62 179 PHE A O 1
ATOM 1370 N N . LEU A 1 180 ? -15.653 -2.502 12.106 1.00 97.94 180 LEU A N 1
ATOM 1371 C CA . LEU A 1 180 ? -16.335 -1.385 11.478 1.00 97.94 180 LEU A CA 1
ATOM 1372 C C . LEU A 1 180 ? -17.383 -1.883 10.482 1.00 97.94 180 LEU A C 1
ATOM 1374 O O . LEU A 1 180 ? -17.323 -3.024 10.028 1.00 97.94 180 LEU A O 1
ATOM 1378 N N . SER A 1 181 ? -18.311 -1.004 10.123 1.00 98.06 181 SER A N 1
ATOM 1379 C CA . SER A 1 181 ? -19.250 -1.201 9.022 1.00 98.06 181 SER A CA 1
ATOM 1380 C C . SER A 1 181 ? -19.055 -0.089 7.999 1.00 98.06 181 SER A C 1
ATOM 1382 O O . SER A 1 181 ? -18.984 1.086 8.361 1.00 98.06 181 SER A O 1
ATOM 1384 N N . VAL A 1 182 ? -18.936 -0.445 6.720 1.00 98.06 182 VAL A N 1
ATOM 1385 C CA . VAL A 1 182 ? -18.770 0.520 5.629 1.00 98.06 182 VAL A CA 1
ATOM 1386 C C . VAL A 1 182 ? -19.970 0.440 4.707 1.00 98.06 182 VAL A C 1
ATOM 1388 O O . VAL A 1 182 ? -20.327 -0.622 4.211 1.00 98.06 182 VAL A O 1
ATOM 1391 N N . THR A 1 183 ? -20.569 1.591 4.436 1.00 97.31 183 THR A N 1
ATOM 1392 C CA . THR A 1 183 ? -21.657 1.732 3.469 1.00 97.31 183 THR A CA 1
ATOM 1393 C C . THR A 1 183 ? -21.296 2.817 2.469 1.00 97.31 183 THR A C 1
ATOM 1395 O O . THR A 1 183 ? -20.748 3.859 2.829 1.00 97.31 183 THR A O 1
ATOM 1398 N N . ARG A 1 184 ? -21.560 2.572 1.186 1.00 96.06 184 ARG A N 1
ATOM 1399 C CA . ARG A 1 184 ? -21.437 3.607 0.160 1.00 96.06 184 ARG A CA 1
ATOM 1400 C C . ARG A 1 184 ? -22.635 4.544 0.287 1.00 96.06 184 ARG A C 1
ATOM 1402 O O . ARG A 1 184 ? -23.766 4.081 0.374 1.00 96.06 184 ARG A O 1
ATOM 1409 N N . VAL A 1 185 ? -22.384 5.848 0.308 1.00 96.50 185 VAL A N 1
ATOM 1410 C CA . VAL A 1 185 ? -23.433 6.869 0.308 1.00 96.50 185 VAL A CA 1
ATOM 1411 C C . VAL A 1 185 ? -23.674 7.287 -1.136 1.00 96.50 185 VAL A C 1
ATOM 1413 O O . VAL A 1 185 ? -22.761 7.788 -1.796 1.00 96.50 185 VAL A O 1
ATOM 1416 N N . VAL A 1 186 ? -24.892 7.064 -1.623 1.00 92.12 186 VAL A N 1
ATOM 1417 C CA . VAL A 1 186 ? -25.342 7.584 -2.917 1.00 92.12 186 VAL A CA 1
ATOM 1418 C C . VAL A 1 186 ? -25.806 9.027 -2.697 1.00 92.12 186 VAL A C 1
ATOM 1420 O O . VAL A 1 186 ? -26.623 9.255 -1.802 1.00 92.12 186 VAL A O 1
ATOM 1423 N N . PRO A 1 187 ? -25.262 10.019 -3.425 1.00 86.50 187 PRO A N 1
ATOM 1424 C CA . PRO A 1 187 ? -25.740 11.393 -3.332 1.00 86.50 187 PRO A CA 1
ATOM 1425 C C . PRO A 1 187 ? -27.236 11.458 -3.656 1.00 86.50 187 PRO A C 1
ATOM 1427 O O . PRO A 1 187 ? -27.685 10.845 -4.623 1.00 86.50 187 PRO A O 1
ATOM 1430 N N . GLU A 1 188 ? -28.009 12.212 -2.871 1.00 87.56 188 GLU A N 1
ATOM 1431 C CA . GLU A 1 188 ? -29.422 12.453 -3.177 1.00 87.56 188 GLU A CA 1
ATOM 1432 C C . GLU A 1 188 ? -29.549 13.054 -4.589 1.00 87.56 188 GLU A C 1
ATOM 1434 O O . GLU A 1 188 ? -29.059 14.153 -4.849 1.00 87.56 188 GLU A O 1
ATOM 1439 N N . GLY A 1 189 ? -30.183 12.315 -5.507 1.00 85.06 189 GLY A N 1
ATOM 1440 C CA . GLY A 1 189 ? -30.415 12.739 -6.893 1.00 85.06 189 GLY A CA 1
ATOM 1441 C C . GLY A 1 189 ? -29.614 11.993 -7.966 1.00 85.06 189 GLY A C 1
ATOM 1442 O O . GLY A 1 189 ? -29.897 12.189 -9.146 1.00 85.06 189 GLY A O 1
ATOM 1443 N N . GLU A 1 190 ? -28.670 11.122 -7.601 1.00 80.00 190 GLU A N 1
ATOM 1444 C CA . GLU A 1 190 ? -28.088 10.153 -8.539 1.00 80.00 190 GLU A CA 1
ATOM 1445 C C . GLU A 1 190 ? -28.850 8.825 -8.413 1.00 80.00 190 GLU A C 1
ATOM 1447 O O . GLU A 1 190 ? -28.744 8.141 -7.397 1.00 80.00 190 GLU A O 1
ATOM 1452 N N . GLU A 1 191 ? -29.663 8.470 -9.416 1.00 76.38 191 GLU A N 1
ATOM 1453 C CA . GLU A 1 191 ? -30.296 7.146 -9.463 1.00 76.38 191 GLU A CA 1
ATOM 1454 C C . GLU A 1 191 ? -29.207 6.065 -9.515 1.00 76.38 191 GLU A C 1
ATOM 1456 O O . GLU A 1 191 ? -28.277 6.109 -10.325 1.00 76.38 191 GLU A O 1
ATOM 1461 N N . GLU A 1 192 ? -29.290 5.113 -8.588 1.00 60.59 192 GLU A N 1
ATOM 1462 C CA . GLU A 1 192 ? -28.307 4.054 -8.416 1.00 60.59 192 GLU A CA 1
ATOM 1463 C C . GLU A 1 192 ? -28.449 3.029 -9.553 1.00 60.59 192 GLU A C 1
ATOM 1465 O O . GLU A 1 192 ? -29.215 2.070 -9.452 1.00 60.59 192 GLU A O 1
ATOM 1470 N N . ASP A 1 193 ? -27.699 3.226 -10.644 1.00 60.56 193 ASP A N 1
ATOM 1471 C CA . ASP A 1 193 ? -27.474 2.197 -11.669 1.00 60.56 193 ASP A CA 1
ATOM 1472 C C . ASP A 1 193 ? -26.764 1.009 -10.989 1.00 60.56 193 ASP A C 1
ATOM 1474 O O . ASP A 1 193 ? -25.542 0.973 -10.807 1.00 60.56 193 ASP A O 1
ATOM 1478 N N . SER A 1 194 ? -27.570 0.070 -10.497 1.00 50.31 194 SER A N 1
ATOM 1479 C CA . SER A 1 194 ? -27.229 -0.931 -9.476 1.00 50.31 194 SER A CA 1
ATOM 1480 C C . SER A 1 194 ? -26.367 -2.105 -9.980 1.00 50.31 194 SER A C 1
ATOM 1482 O O . SER A 1 194 ? -26.309 -3.154 -9.341 1.00 50.31 194 SER A O 1
ATOM 1484 N N . ASP A 1 195 ? -25.625 -1.939 -11.078 1.00 52.16 195 ASP A N 1
ATOM 1485 C CA . ASP A 1 195 ? -24.816 -2.997 -11.715 1.00 52.16 195 ASP A CA 1
ATOM 1486 C C . ASP A 1 195 ? -23.314 -2.953 -11.351 1.00 52.16 195 ASP A C 1
ATOM 1488 O O . ASP A 1 195 ? -22.421 -3.346 -12.110 1.00 52.16 195 ASP A O 1
ATOM 1492 N N . LEU A 1 196 ? -22.987 -2.518 -10.131 1.00 52.88 196 LEU A N 1
ATOM 1493 C CA . LEU A 1 196 ? -21.596 -2.451 -9.658 1.00 52.88 196 LEU A CA 1
ATOM 1494 C C . LEU A 1 196 ? -20.956 -3.827 -9.405 1.00 52.88 196 LEU A C 1
ATOM 1496 O O . LEU A 1 196 ? -19.736 -3.962 -9.524 1.00 52.88 196 LEU A O 1
ATOM 1500 N N . SER A 1 197 ? -21.754 -4.863 -9.114 1.00 50.66 197 SER A N 1
ATOM 1501 C CA . SER A 1 197 ? -21.224 -6.230 -8.974 1.00 50.66 197 SER A CA 1
ATOM 1502 C C . SER A 1 197 ? -20.723 -6.794 -10.311 1.00 50.66 197 SER A C 1
ATOM 1504 O O . SER A 1 197 ? -19.722 -7.514 -10.337 1.00 50.66 197 SER A O 1
ATOM 1506 N N . ALA A 1 198 ? -21.348 -6.390 -11.424 1.00 47.69 198 ALA A N 1
ATOM 1507 C CA . ALA A 1 198 ? -20.912 -6.740 -12.768 1.00 47.69 198 ALA A CA 1
ATOM 1508 C C . ALA A 1 198 ? -19.693 -5.905 -13.186 1.00 47.69 198 ALA A C 1
ATOM 1510 O O . ALA A 1 198 ? -18.701 -6.471 -13.630 1.00 47.69 198 ALA A O 1
ATOM 1511 N N . SER A 1 199 ? -19.694 -4.587 -12.952 1.00 46.97 199 SER A N 1
ATOM 1512 C CA . SER A 1 199 ? -18.628 -3.671 -13.403 1.00 46.97 199 SER A CA 1
ATOM 1513 C C . SER A 1 199 ? -17.222 -4.009 -12.871 1.00 46.97 199 SER A C 1
ATOM 1515 O O . SER A 1 199 ? -16.253 -4.027 -13.634 1.00 46.97 199 SER A O 1
ATOM 1517 N N . CYS A 1 200 ? -17.068 -4.365 -11.589 1.00 44.69 200 CYS A N 1
ATOM 1518 C CA . CYS A 1 200 ? -15.743 -4.694 -11.040 1.00 44.69 200 CYS A CA 1
ATOM 1519 C C . CYS A 1 200 ? -15.216 -6.076 -11.463 1.00 44.69 200 CYS A C 1
ATOM 1521 O O . CYS A 1 200 ? -13.998 -6.274 -11.527 1.00 44.69 200 CYS A O 1
ATOM 1523 N N . ALA A 1 201 ? -16.103 -7.029 -11.765 1.00 44.00 201 ALA A N 1
ATOM 1524 C CA . ALA A 1 201 ? -15.720 -8.312 -12.354 1.00 44.00 201 ALA A CA 1
ATOM 1525 C C . ALA A 1 201 ? -15.426 -8.167 -13.859 1.00 44.00 201 ALA A C 1
ATOM 1527 O O . ALA A 1 201 ? -14.453 -8.739 -14.352 1.00 44.00 201 ALA A O 1
ATOM 1528 N N . GLN A 1 202 ? -16.195 -7.329 -14.556 1.00 42.41 202 GLN A N 1
ATOM 1529 C CA . GLN A 1 202 ? -16.034 -6.991 -15.968 1.00 42.41 202 GLN A CA 1
ATOM 1530 C C . GLN A 1 202 ? -14.702 -6.262 -16.217 1.00 42.41 202 GLN A C 1
ATOM 1532 O O . GLN A 1 202 ? -13.943 -6.662 -17.093 1.00 42.41 202 GLN A O 1
ATOM 1537 N N . ALA A 1 203 ? -14.313 -5.306 -15.362 1.00 47.53 203 ALA A N 1
ATOM 1538 C CA . ALA A 1 203 ? -13.003 -4.646 -15.432 1.00 47.53 203 ALA A CA 1
ATOM 1539 C C . ALA A 1 203 ? -11.812 -5.609 -15.229 1.00 47.53 203 ALA A C 1
ATOM 1541 O O . ALA A 1 203 ? -10.707 -5.340 -15.701 1.00 47.53 203 ALA A O 1
ATOM 1542 N N . ARG A 1 204 ? -12.021 -6.742 -14.540 1.00 47.22 204 ARG A N 1
ATOM 1543 C CA . ARG A 1 204 ? -11.007 -7.799 -14.381 1.00 47.22 204 ARG A CA 1
ATOM 1544 C C . ARG A 1 204 ? -10.983 -8.796 -15.543 1.00 47.22 204 ARG A C 1
ATOM 1546 O O . ARG A 1 204 ? -9.934 -9.390 -15.777 1.00 47.22 204 ARG A O 1
ATOM 1553 N N . HIS A 1 205 ? -12.093 -8.984 -16.259 1.00 43.09 205 HIS A N 1
ATOM 1554 C CA . HIS A 1 205 ? -12.194 -9.931 -17.376 1.00 43.09 205 HIS A CA 1
ATOM 1555 C C . HIS A 1 205 ? -11.971 -9.294 -18.761 1.00 43.09 205 HIS A C 1
ATOM 1557 O O . HIS A 1 205 ? -11.391 -9.948 -19.627 1.00 43.09 205 HIS A O 1
ATOM 1563 N N . ASP A 1 206 ? -12.278 -8.009 -18.950 1.00 38.56 206 ASP A N 1
ATOM 1564 C CA . ASP A 1 206 ? -12.045 -7.288 -20.215 1.00 38.56 206 ASP A CA 1
ATOM 1565 C C . ASP A 1 206 ? -10.582 -6.834 -20.408 1.00 38.56 206 ASP A C 1
ATOM 1567 O O . ASP A 1 206 ? -10.209 -6.321 -21.461 1.00 38.56 206 ASP A O 1
ATOM 1571 N N . GLN A 1 207 ? -9.693 -7.127 -19.450 1.00 49.09 207 GLN A N 1
ATOM 1572 C CA . GLN A 1 207 ? -8.236 -7.035 -19.639 1.00 49.09 207 GLN A CA 1
ATOM 1573 C C . GLN A 1 207 ? -7.669 -8.101 -20.602 1.00 49.09 207 GLN A C 1
ATOM 1575 O O . GLN A 1 207 ? -6.475 -8.077 -20.902 1.00 49.09 207 GLN A O 1
ATOM 1580 N N . GLY A 1 208 ? -8.496 -9.032 -21.097 1.00 38.62 208 GLY A N 1
ATOM 1581 C CA . GLY A 1 208 ? -8.069 -10.133 -21.964 1.00 38.62 208 GLY A CA 1
ATOM 1582 C C . GLY A 1 208 ? -7.974 -9.831 -23.465 1.00 38.62 208 GLY A C 1
ATOM 1583 O O . GLY A 1 208 ? -7.245 -10.535 -24.155 1.00 38.62 208 GLY A O 1
ATOM 1584 N N . HIS A 1 209 ? -8.666 -8.819 -24.001 1.00 40.66 209 HIS A N 1
ATOM 1585 C CA . HIS A 1 209 ? -8.631 -8.530 -25.443 1.00 40.66 209 HIS A CA 1
ATOM 1586 C C . HIS A 1 209 ? -9.112 -7.103 -25.755 1.00 40.66 209 HIS A C 1
ATOM 1588 O O . HIS A 1 209 ? -10.263 -6.885 -26.120 1.00 40.66 209 HIS A O 1
ATOM 1594 N N . ILE A 1 210 ? -8.212 -6.121 -25.669 1.00 36.62 210 ILE A N 1
ATOM 1595 C CA . ILE A 1 210 ? -8.436 -4.794 -26.259 1.00 36.62 210 ILE A CA 1
ATOM 1596 C C . ILE A 1 210 ? -7.514 -4.670 -27.473 1.00 36.62 210 ILE A C 1
ATOM 1598 O O . ILE A 1 210 ? -6.290 -4.647 -27.344 1.00 36.62 210 ILE A O 1
ATOM 1602 N N . GLY A 1 211 ? -8.117 -4.652 -28.664 1.00 34.03 211 GLY A N 1
ATOM 1603 C CA . GLY A 1 211 ? -7.429 -4.350 -29.917 1.00 34.03 211 GLY A CA 1
ATOM 1604 C C . GLY A 1 211 ? -6.911 -2.902 -29.940 1.00 34.03 211 GLY A C 1
ATOM 1605 O O . GLY A 1 211 ? -7.500 -2.026 -29.303 1.00 34.03 211 GLY A O 1
ATOM 1606 N N . PRO A 1 212 ? -5.806 -2.621 -30.650 1.00 39.66 212 PRO A N 1
ATOM 1607 C CA . PRO A 1 212 ? -5.064 -1.380 -30.502 1.00 39.66 212 PRO A CA 1
ATOM 1608 C C . PRO A 1 212 ? -5.655 -0.292 -31.399 1.00 39.66 212 PRO A C 1
ATOM 1610 O O . PRO A 1 212 ? -5.293 -0.195 -32.566 1.00 39.66 212 PRO A O 1
ATOM 1613 N N . THR A 1 213 ? -6.524 0.569 -30.874 1.00 40.50 213 THR A N 1
ATOM 1614 C CA . THR A 1 213 ? -6.885 1.800 -31.597 1.00 40.50 213 THR A CA 1
ATOM 1615 C C . THR A 1 213 ? -7.225 2.917 -30.613 1.00 40.50 213 THR A C 1
ATOM 1617 O O . THR A 1 213 ? -8.295 2.926 -30.018 1.00 40.50 213 THR A O 1
ATOM 1620 N N . LEU A 1 214 ? -6.264 3.843 -30.488 1.00 40.06 214 LEU A N 1
ATOM 1621 C CA . LEU A 1 214 ? -6.070 4.941 -29.524 1.00 40.06 214 LEU A CA 1
ATOM 1622 C C . LEU A 1 214 ? -5.540 4.535 -28.132 1.00 40.06 214 LEU A C 1
ATOM 1624 O O . LEU A 1 214 ? -6.171 3.749 -27.427 1.00 40.06 214 LEU A O 1
ATOM 1628 N N . PRO A 1 215 ? -4.369 5.068 -27.711 1.00 48.91 215 PRO A N 1
ATOM 1629 C CA . PRO A 1 215 ? -3.725 4.671 -26.472 1.00 48.91 215 PRO A CA 1
ATOM 1630 C C . PRO A 1 215 ? -4.489 5.272 -25.292 1.00 48.91 215 PRO A C 1
ATOM 1632 O O . PRO A 1 215 ? -4.208 6.372 -24.826 1.00 48.91 215 PRO A O 1
ATOM 1635 N N . ALA A 1 216 ? -5.420 4.498 -24.752 1.00 53.06 216 ALA A N 1
ATOM 1636 C CA . ALA A 1 216 ? -5.584 4.377 -23.313 1.00 53.06 216 ALA A CA 1
ATOM 1637 C C . ALA A 1 216 ? -4.267 3.809 -22.733 1.00 53.06 216 ALA A C 1
ATOM 1639 O O . ALA A 1 216 ? -4.197 2.654 -22.347 1.00 53.06 216 ALA A O 1
ATOM 1640 N N . GLY A 1 217 ? -3.105 4.445 -22.849 1.00 74.06 217 GLY A N 1
ATOM 1641 C CA . GLY A 1 217 ? -2.759 5.767 -22.341 1.00 74.06 217 GLY A CA 1
ATOM 1642 C C . GLY A 1 217 ? -1.803 5.455 -21.205 1.00 74.06 217 GLY A C 1
ATOM 1643 O O . GLY A 1 217 ? -2.203 4.774 -20.270 1.00 74.06 217 GLY A O 1
ATOM 1644 N N . VAL A 1 218 ? -0.531 5.831 -21.327 1.00 80.62 218 VAL A N 1
ATOM 1645 C CA . VAL A 1 218 ? 0.589 5.388 -20.467 1.00 80.62 218 VAL A CA 1
ATOM 1646 C C . VAL A 1 218 ? 0.241 5.396 -18.960 1.00 80.62 218 VAL A C 1
ATOM 1648 O O . VAL A 1 218 ? 0.654 4.511 -18.213 1.00 80.62 218 VAL A O 1
ATOM 1651 N N . TRP A 1 219 ? -0.619 6.326 -18.538 1.00 85.44 219 TRP A N 1
ATOM 1652 C CA . TRP A 1 219 ? -1.214 6.426 -17.204 1.00 85.44 219 TRP A CA 1
ATOM 1653 C C . TRP A 1 219 ? -2.106 5.252 -16.777 1.00 85.44 219 TRP A C 1
ATOM 1655 O O . TRP A 1 219 ? -1.956 4.767 -15.665 1.00 85.44 219 TRP A O 1
ATOM 1665 N N . ASN A 1 220 ? -3.005 4.740 -17.619 1.00 85.94 220 ASN A N 1
ATOM 1666 C CA . ASN A 1 220 ? -3.849 3.593 -17.252 1.00 85.94 220 ASN A CA 1
ATOM 1667 C C . ASN A 1 220 ? -2.994 2.355 -16.968 1.00 85.94 220 ASN A C 1
ATOM 1669 O O . ASN A 1 220 ? -3.184 1.674 -15.958 1.00 85.94 220 ASN A O 1
ATOM 1673 N N . THR A 1 221 ? -1.988 2.118 -17.815 1.00 85.69 221 THR A N 1
ATOM 1674 C CA . THR A 1 221 ? -0.971 1.090 -17.573 1.00 85.69 221 THR A CA 1
ATOM 1675 C C . THR A 1 221 ? -0.252 1.349 -16.249 1.00 85.69 221 THR A C 1
ATOM 1677 O O . THR A 1 221 ? -0.047 0.413 -15.479 1.00 85.69 221 THR A O 1
ATOM 1680 N N . ALA A 1 222 ? 0.045 2.613 -15.934 1.00 87.12 222 ALA A N 1
ATOM 1681 C CA . ALA A 1 222 ? 0.649 3.016 -14.669 1.00 87.12 222 ALA A CA 1
ATOM 1682 C C . ALA A 1 222 ? -0.126 2.579 -13.444 1.00 87.12 222 ALA A C 1
ATOM 1684 O O . ALA A 1 222 ? 0.401 1.881 -12.576 1.00 87.12 222 ALA A O 1
ATOM 1685 N N . PHE A 1 223 ? -1.383 3.000 -13.385 1.00 90.00 223 PHE A N 1
ATOM 1686 C CA . PHE A 1 223 ? -2.246 2.745 -12.249 1.00 90.00 223 PHE A CA 1
ATOM 1687 C C . PHE A 1 223 ? -2.550 1.257 -12.131 1.00 90.00 223 PHE A C 1
ATOM 1689 O O . PHE A 1 223 ? -2.551 0.727 -11.021 1.00 90.00 223 PHE A O 1
ATOM 1696 N N . SER A 1 224 ? -2.697 0.551 -13.257 1.00 88.81 224 SER A N 1
ATOM 1697 C CA . SER A 1 224 ? -2.860 -0.902 -13.254 1.00 88.81 224 SER A CA 1
ATOM 1698 C C . SER A 1 224 ? -1.629 -1.619 -12.693 1.00 88.81 224 SER A C 1
ATOM 1700 O O . SER A 1 224 ? -1.778 -2.515 -11.863 1.00 88.81 224 SER A O 1
ATOM 1702 N N . GLN A 1 225 ? -0.415 -1.244 -13.113 1.00 87.62 225 GLN A N 1
ATOM 1703 C CA . GLN A 1 225 ? 0.822 -1.865 -12.623 1.00 87.62 225 GLN A CA 1
ATOM 1704 C C . GLN A 1 225 ? 1.088 -1.526 -11.153 1.00 87.62 225 GLN A C 1
ATOM 1706 O O . GLN A 1 225 ? 1.458 -2.407 -10.379 1.00 87.62 225 GLN A O 1
ATOM 1711 N N . MET A 1 226 ? 0.834 -0.281 -10.739 1.00 89.12 226 MET A N 1
ATOM 1712 C CA . MET A 1 226 ? 0.923 0.127 -9.335 1.00 89.12 226 MET A CA 1
ATOM 1713 C C . MET A 1 226 ? -0.093 -0.630 -8.470 1.00 89.12 226 MET A C 1
ATOM 1715 O O . MET A 1 226 ? 0.265 -1.162 -7.424 1.00 89.12 226 MET A O 1
ATOM 1719 N N . SER A 1 227 ? -1.345 -0.747 -8.912 1.00 90.31 227 SER A N 1
ATOM 1720 C CA . SER A 1 227 ? -2.376 -1.494 -8.182 1.00 90.31 227 SER A CA 1
ATOM 1721 C C . SER A 1 227 ? -2.014 -2.974 -8.063 1.00 90.31 227 SER A C 1
ATOM 1723 O O . SER A 1 227 ? -2.108 -3.560 -6.989 1.00 90.31 227 SER A O 1
ATOM 1725 N N . LEU A 1 228 ? -1.514 -3.581 -9.140 1.00 88.94 228 LEU A N 1
ATOM 1726 C CA . LEU A 1 228 ? -1.038 -4.961 -9.127 1.00 88.94 228 LEU A CA 1
ATOM 1727 C C . LEU A 1 228 ? 0.143 -5.159 -8.162 1.00 88.94 228 LEU A C 1
ATOM 1729 O O . LEU A 1 228 ? 0.186 -6.156 -7.436 1.00 88.94 228 LEU A O 1
ATOM 1733 N N . LEU A 1 229 ? 1.086 -4.215 -8.139 1.00 87.31 229 LEU A N 1
ATOM 1734 C CA . LEU A 1 229 ? 2.201 -4.187 -7.197 1.00 87.31 229 LEU A CA 1
ATOM 1735 C C . LEU A 1 229 ? 1.693 -4.148 -5.749 1.00 87.31 229 LEU A C 1
ATOM 1737 O O . LEU A 1 229 ? 2.091 -4.977 -4.928 1.00 87.31 229 LEU A O 1
ATOM 1741 N N . LEU A 1 230 ? 0.775 -3.229 -5.445 1.00 87.12 230 LEU A N 1
ATOM 1742 C CA . LEU A 1 230 ? 0.193 -3.078 -4.113 1.00 87.12 230 LEU A CA 1
ATOM 1743 C C . LEU A 1 230 ? -0.606 -4.307 -3.686 1.00 87.12 230 LEU A C 1
ATOM 1745 O O . LEU A 1 230 ? -0.424 -4.775 -2.565 1.00 87.12 230 LEU A O 1
ATOM 1749 N N . ASP A 1 231 ? -1.442 -4.867 -4.561 1.00 86.88 231 ASP A N 1
ATOM 1750 C CA . ASP A 1 231 ? -2.183 -6.104 -4.290 1.00 86.88 231 ASP A CA 1
ATOM 1751 C C . ASP A 1 231 ? -1.229 -7.277 -4.022 1.00 86.88 231 ASP A C 1
ATOM 1753 O O . ASP A 1 231 ? -1.397 -8.015 -3.052 1.00 86.88 231 ASP A O 1
ATOM 1757 N N . THR A 1 232 ? -0.164 -7.405 -4.817 1.00 84.75 232 THR A N 1
ATOM 1758 C CA . THR A 1 232 ? 0.855 -8.449 -4.632 1.00 84.75 232 THR A CA 1
ATOM 1759 C C . THR A 1 232 ? 1.551 -8.321 -3.279 1.00 84.75 232 THR A C 1
ATOM 1761 O O . THR A 1 232 ? 1.715 -9.317 -2.573 1.00 84.75 232 THR A O 1
ATOM 1764 N N . ILE A 1 233 ? 1.912 -7.099 -2.882 1.00 81.38 233 ILE A N 1
ATOM 1765 C CA . ILE A 1 233 ? 2.534 -6.828 -1.582 1.00 81.38 233 ILE A CA 1
ATOM 1766 C C . ILE A 1 233 ? 1.553 -7.090 -0.437 1.00 81.38 233 ILE A C 1
ATOM 1768 O O . ILE A 1 233 ? 1.940 -7.715 0.547 1.00 81.38 233 ILE A O 1
ATOM 1772 N N . CYS A 1 234 ? 0.289 -6.678 -0.567 1.00 79.94 234 CYS A N 1
ATOM 1773 C CA . CYS A 1 234 ? -0.736 -6.900 0.457 1.00 79.94 234 CYS A CA 1
ATOM 1774 C C . CYS A 1 234 ? -1.044 -8.392 0.657 1.00 79.94 234 CYS A C 1
ATOM 1776 O O . CYS A 1 234 ? -1.235 -8.838 1.787 1.00 79.94 234 CYS A O 1
ATOM 1778 N N . ARG A 1 235 ? -1.078 -9.184 -0.424 1.00 81.31 235 ARG A N 1
ATOM 1779 C CA . ARG A 1 235 ? -1.315 -10.638 -0.360 1.00 81.31 235 ARG A CA 1
ATOM 1780 C C . ARG A 1 235 ? -0.129 -11.417 0.175 1.00 81.31 235 ARG A C 1
ATOM 1782 O O . ARG A 1 235 ? -0.308 -12.529 0.678 1.00 81.31 235 ARG A O 1
ATOM 1789 N N . TRP A 1 236 ? 1.078 -10.875 0.062 1.00 76.75 236 TRP A N 1
ATOM 1790 C CA . TRP A 1 236 ? 2.238 -11.457 0.708 1.00 76.75 236 TRP A CA 1
ATOM 1791 C C . TRP A 1 236 ? 2.126 -11.255 2.215 1.00 76.75 236 TRP A C 1
ATOM 1793 O O . TRP A 1 236 ? 2.640 -10.296 2.771 1.00 76.75 236 TRP A O 1
ATOM 1803 N N . GLN A 1 237 ? 1.425 -12.192 2.864 1.00 62.62 237 GLN A N 1
ATOM 1804 C CA . GLN A 1 237 ? 1.279 -12.294 4.312 1.00 62.62 237 GLN A CA 1
ATOM 1805 C C . GLN A 1 237 ? 2.662 -12.247 4.969 1.00 62.62 237 GLN A C 1
ATOM 1807 O O . GLN A 1 237 ? 3.358 -13.261 5.063 1.00 62.62 237 GLN A O 1
ATOM 1812 N N . TRP A 1 238 ? 3.085 -11.057 5.394 1.00 65.62 238 TRP A N 1
ATOM 1813 C CA . TRP A 1 238 ? 4.364 -10.881 6.059 1.00 65.62 238 TRP A CA 1
ATOM 1814 C C . TRP A 1 238 ? 4.317 -11.594 7.393 1.00 65.62 238 TRP A C 1
ATOM 1816 O O . TRP A 1 238 ? 3.604 -11.198 8.318 1.00 65.62 238 TRP A O 1
ATOM 1826 N N . LYS A 1 239 ? 5.110 -12.657 7.506 1.00 64.38 239 LYS A N 1
ATOM 1827 C CA . LYS A 1 239 ? 5.395 -13.211 8.818 1.00 64.38 239 LYS A CA 1
ATOM 1828 C C . LYS A 1 239 ? 6.192 -12.152 9.589 1.00 64.38 239 LYS A C 1
ATOM 1830 O O . LYS A 1 239 ? 7.202 -11.689 9.063 1.00 64.38 239 LYS A O 1
ATOM 1835 N N . PRO A 1 240 ? 5.822 -11.810 10.835 1.00 57.16 240 PRO A N 1
ATOM 1836 C CA . PRO A 1 240 ? 6.477 -10.767 11.639 1.00 57.16 240 PRO A CA 1
ATOM 1837 C C . PRO A 1 240 ? 7.948 -11.031 12.019 1.00 57.16 240 PRO A C 1
ATOM 1839 O O . PRO A 1 240 ? 8.451 -10.449 12.975 1.00 57.16 240 PRO A O 1
ATOM 1842 N N . ARG A 1 241 ? 8.653 -11.949 11.344 1.00 61.34 241 ARG A N 1
ATOM 1843 C CA . ARG A 1 241 ? 10.007 -12.368 11.723 1.00 61.34 241 ARG A CA 1
ATOM 1844 C C . ARG A 1 241 ? 11.042 -11.261 11.530 1.00 61.34 241 ARG A C 1
ATOM 1846 O O . ARG A 1 241 ? 12.049 -11.276 12.234 1.00 61.34 241 ARG A O 1
ATOM 1853 N N . SER A 1 242 ? 10.807 -10.303 10.632 1.00 62.94 242 SER A N 1
ATOM 1854 C CA . SER A 1 242 ? 11.664 -9.124 10.526 1.00 62.94 242 SER A CA 1
ATOM 1855 C C . SER A 1 242 ? 11.261 -8.066 11.567 1.00 62.94 242 SER A C 1
ATOM 1857 O O . SER A 1 242 ? 10.108 -7.630 11.580 1.00 62.94 242 SER A O 1
ATOM 1859 N N . PRO A 1 243 ? 12.196 -7.576 12.408 1.00 62.00 243 PRO A N 1
ATOM 1860 C CA . PRO A 1 243 ? 11.929 -6.521 13.393 1.00 62.00 243 PRO A CA 1
ATOM 1861 C C . PRO A 1 243 ? 11.568 -5.170 12.753 1.00 62.00 243 PRO A C 1
ATOM 1863 O O . PRO A 1 243 ? 11.183 -4.230 13.447 1.00 62.00 243 PRO A O 1
ATOM 1866 N N . ARG A 1 244 ? 11.696 -5.049 11.428 1.00 63.09 244 ARG A N 1
ATOM 1867 C CA . ARG A 1 244 ? 11.307 -3.871 10.658 1.00 63.09 244 ARG A CA 1
ATOM 1868 C C . ARG A 1 244 ? 10.415 -4.335 9.509 1.00 63.09 244 ARG A C 1
ATOM 1870 O O . ARG A 1 244 ? 10.958 -4.716 8.472 1.00 63.09 244 ARG A O 1
ATOM 1877 N N . PRO A 1 245 ? 9.078 -4.341 9.669 1.00 59.84 245 PRO A N 1
ATOM 1878 C CA . PRO A 1 245 ? 8.209 -4.550 8.522 1.00 59.84 245 PRO A CA 1
ATOM 1879 C C . PRO A 1 245 ? 8.549 -3.476 7.479 1.00 59.84 245 PRO A C 1
ATOM 1881 O O . PRO A 1 245 ? 8.701 -2.305 7.862 1.00 59.84 245 PRO A O 1
ATOM 1884 N N . PRO A 1 246 ? 8.725 -3.844 6.195 1.00 59.41 246 PRO A N 1
ATOM 1885 C CA . PRO A 1 246 ? 8.927 -2.868 5.139 1.00 59.41 246 PRO A CA 1
ATOM 1886 C C . PRO A 1 246 ? 7.864 -1.779 5.256 1.00 59.41 246 PRO A C 1
ATOM 1888 O O . PRO A 1 246 ? 6.714 -2.029 5.620 1.00 59.41 246 PRO A O 1
ATOM 1891 N N . ARG A 1 247 ? 8.264 -0.526 5.068 1.00 65.50 247 ARG A N 1
ATOM 1892 C CA . ARG A 1 247 ? 7.393 0.613 5.359 1.00 65.50 247 ARG A CA 1
ATOM 1893 C C . ARG A 1 247 ? 6.191 0.592 4.405 1.00 65.50 247 ARG A C 1
ATOM 1895 O O . ARG A 1 247 ? 6.249 1.166 3.324 1.00 65.50 247 ARG A O 1
ATOM 1902 N N . PHE A 1 248 ? 5.077 0.009 4.858 1.00 63.34 248 PHE A N 1
ATOM 1903 C CA . PHE A 1 248 ? 3.773 -0.003 4.173 1.00 63.34 248 PHE A CA 1
ATOM 1904 C C . PHE A 1 248 ? 3.293 1.400 3.775 1.00 63.34 248 PHE A C 1
ATOM 1906 O O . PHE A 1 248 ? 2.448 1.529 2.898 1.00 63.34 248 PHE A O 1
ATOM 1913 N N . ARG A 1 249 ? 3.867 2.454 4.380 1.00 66.06 249 ARG A N 1
ATOM 1914 C CA . ARG A 1 249 ? 3.643 3.855 4.001 1.00 66.06 249 ARG A CA 1
ATOM 1915 C C . ARG A 1 249 ? 3.845 4.112 2.513 1.00 66.06 249 ARG A C 1
ATOM 1917 O O . ARG A 1 249 ? 3.096 4.885 1.943 1.00 66.06 249 ARG A O 1
ATOM 1924 N N . PHE A 1 250 ? 4.837 3.488 1.885 1.00 76.25 250 PHE A N 1
ATOM 1925 C CA . PHE A 1 250 ? 5.235 3.907 0.544 1.00 76.25 250 PHE A CA 1
ATOM 1926 C C . PHE A 1 250 ? 4.249 3.509 -0.547 1.00 76.25 250 PHE A C 1
ATOM 1928 O O . PHE A 1 250 ? 4.230 4.152 -1.585 1.00 76.25 250 PHE A O 1
ATOM 1935 N N . GLY A 1 251 ? 3.421 2.488 -0.321 1.00 79.94 251 GLY A N 1
ATOM 1936 C CA . GLY A 1 251 ? 2.494 2.004 -1.337 1.00 79.94 251 GLY A CA 1
ATOM 1937 C C . GLY A 1 251 ? 1.367 2.983 -1.657 1.00 79.94 251 GLY A C 1
ATOM 1938 O O . GLY A 1 251 ? 1.343 3.531 -2.758 1.00 79.94 251 GLY A O 1
ATOM 1939 N N . PRO A 1 252 ? 0.466 3.254 -0.698 1.00 80.81 252 PRO A N 1
ATOM 1940 C CA . PRO A 1 252 ? -0.585 4.258 -0.853 1.00 80.81 252 PRO A CA 1
ATOM 1941 C C . PRO A 1 252 ? -0.038 5.627 -1.236 1.00 80.81 252 PRO A C 1
ATOM 1943 O O . PRO A 1 252 ? -0.623 6.303 -2.072 1.00 80.81 252 PRO A O 1
ATOM 1946 N N . TRP A 1 253 ? 1.116 6.006 -0.681 1.00 85.88 253 TRP A N 1
ATOM 1947 C CA . TRP A 1 253 ? 1.744 7.285 -0.991 1.00 85.88 253 TRP A CA 1
ATOM 1948 C C . TRP A 1 253 ? 2.256 7.339 -2.429 1.00 85.88 253 TRP A C 1
ATOM 1950 O O . TRP A 1 253 ? 2.000 8.319 -3.114 1.00 85.88 253 TRP A O 1
ATOM 1960 N N . ALA A 1 254 ? 2.920 6.291 -2.930 1.00 87.62 254 ALA A N 1
ATOM 1961 C CA . ALA A 1 254 ? 3.311 6.224 -4.338 1.00 87.62 254 ALA A CA 1
ATOM 1962 C C . ALA A 1 254 ? 2.079 6.247 -5.255 1.00 87.62 254 ALA A C 1
ATOM 1964 O O . ALA A 1 254 ? 2.106 6.887 -6.299 1.00 87.62 254 ALA A O 1
ATOM 1965 N N . HIS A 1 255 ? 0.976 5.610 -4.855 1.00 88.75 255 HIS A N 1
ATOM 1966 C CA . HIS A 1 255 ? -0.270 5.653 -5.617 1.00 88.75 255 HIS A CA 1
ATOM 1967 C C . HIS A 1 255 ? -0.896 7.057 -5.644 1.00 88.75 255 HIS A C 1
ATOM 1969 O O . HIS A 1 255 ? -1.310 7.526 -6.702 1.00 88.75 255 HIS A O 1
ATOM 1975 N N . GLY A 1 256 ? -0.909 7.744 -4.498 1.00 90.56 256 GLY A N 1
ATOM 1976 C CA . GLY A 1 256 ? -1.384 9.119 -4.369 1.00 90.56 256 GLY A CA 1
ATOM 1977 C C . GLY A 1 256 ? -0.526 10.115 -5.140 1.00 90.56 256 GLY A C 1
ATOM 1978 O O . GLY A 1 256 ? -1.065 10.921 -5.885 1.00 90.56 256 GLY A O 1
ATOM 1979 N N . GLN A 1 257 ? 0.799 10.004 -5.049 1.00 89.75 257 GLN A N 1
ATOM 1980 C CA . GLN A 1 257 ? 1.729 10.830 -5.821 1.00 89.75 257 GLN A CA 1
ATOM 1981 C C . GLN A 1 257 ? 1.547 10.604 -7.330 1.00 89.75 257 GLN A C 1
ATOM 1983 O O . GLN A 1 257 ? 1.467 11.558 -8.097 1.00 89.75 257 GLN A O 1
ATOM 1988 N N . LEU A 1 258 ? 1.371 9.351 -7.767 1.00 91.38 258 LEU A N 1
ATOM 1989 C CA . LEU A 1 258 ? 1.103 9.044 -9.173 1.00 91.38 258 LEU A CA 1
ATOM 1990 C C . LEU A 1 258 ? -0.199 9.706 -9.654 1.00 91.38 258 LEU A C 1
ATOM 1992 O O . LEU A 1 258 ? -0.257 10.214 -10.773 1.00 91.38 258 LEU A O 1
ATOM 1996 N N . TYR A 1 259 ? -1.228 9.737 -8.803 1.00 92.31 259 TYR A N 1
ATOM 1997 C CA . TYR A 1 259 ? -2.482 10.434 -9.087 1.00 92.31 259 TYR A CA 1
ATOM 1998 C C . TYR A 1 259 ? -2.352 11.954 -9.089 1.00 92.31 259 TYR A C 1
ATOM 2000 O O . TYR A 1 259 ? -2.915 12.597 -9.971 1.00 92.31 259 TYR A O 1
ATOM 2008 N N . SER A 1 260 ? -1.583 12.528 -8.166 1.00 89.44 260 SER A N 1
ATOM 2009 C CA . SER A 1 260 ? -1.264 13.957 -8.173 1.00 89.44 260 SER A CA 1
ATOM 2010 C C . SER A 1 260 ? -0.575 14.348 -9.480 1.00 89.44 260 SER A C 1
ATOM 2012 O O . SER A 1 260 ? -1.053 15.242 -10.168 1.00 89.44 260 SER A O 1
ATOM 2014 N N . ALA A 1 261 ? 0.452 13.601 -9.901 1.00 88.06 261 ALA A N 1
ATOM 2015 C CA . ALA A 1 261 ? 1.147 13.834 -11.166 1.00 88.06 261 ALA A CA 1
ATOM 2016 C C . ALA A 1 261 ? 0.227 13.723 -12.389 1.00 88.06 261 ALA A C 1
ATOM 2018 O O . ALA A 1 261 ? 0.293 14.541 -13.309 1.00 88.06 261 ALA A O 1
ATOM 2019 N N . TYR A 1 262 ? -0.650 12.714 -12.393 1.00 89.25 262 TYR A N 1
ATOM 2020 C CA . TYR A 1 262 ? -1.691 12.565 -13.405 1.00 89.25 262 TYR A CA 1
ATOM 2021 C C . TYR A 1 262 ? -2.587 13.812 -13.442 1.00 89.25 262 TYR A C 1
ATOM 2023 O O . TYR A 1 262 ? -2.732 14.448 -14.485 1.00 89.25 262 TYR A O 1
ATOM 2031 N N . ARG A 1 263 ? -3.151 14.211 -12.301 1.00 87.44 263 ARG A N 1
ATOM 2032 C CA . ARG A 1 263 ? -4.056 15.360 -12.196 1.00 87.44 263 ARG A CA 1
ATOM 2033 C C . ARG A 1 263 ? -3.384 16.657 -12.643 1.00 87.44 263 ARG A C 1
ATOM 2035 O O . ARG A 1 263 ? -3.981 17.408 -13.412 1.00 87.44 263 ARG A O 1
ATOM 2042 N N . ASP A 1 264 ? -2.151 16.893 -12.210 1.00 83.94 264 ASP A N 1
ATOM 2043 C CA . ASP A 1 264 ? -1.410 18.112 -12.523 1.00 83.94 264 ASP A CA 1
ATOM 2044 C C . ASP A 1 264 ? -1.161 18.212 -14.036 1.00 83.94 264 ASP A C 1
ATOM 2046 O O . ASP A 1 264 ? -1.442 19.252 -14.638 1.00 83.94 264 ASP A O 1
ATOM 2050 N N . ARG A 1 265 ? -0.804 17.098 -14.694 1.00 82.19 265 ARG A N 1
ATOM 2051 C CA . ARG A 1 265 ? -0.676 17.024 -16.159 1.00 82.19 265 ARG A CA 1
ATOM 2052 C C . ARG A 1 265 ? -1.976 17.384 -16.882 1.00 82.19 265 ARG A C 1
ATOM 2054 O O . ARG A 1 265 ? -1.963 18.173 -17.823 1.00 82.19 265 ARG A O 1
ATOM 2061 N N . TYR A 1 266 ? -3.104 16.813 -16.463 1.00 81.38 266 TYR A N 1
ATOM 2062 C CA . TYR A 1 266 ? -4.394 17.037 -17.130 1.00 81.38 266 TYR A CA 1
ATOM 2063 C C . TYR A 1 266 ? -5.073 18.359 -16.745 1.00 81.38 266 TYR A C 1
ATOM 2065 O O . TYR A 1 266 ? -6.018 18.775 -17.415 1.00 81.38 266 TYR A O 1
ATOM 2073 N N . SER A 1 267 ? -4.577 19.062 -15.723 1.00 80.12 267 SER A N 1
ATOM 2074 C CA . SER A 1 267 ? -5.070 20.394 -15.350 1.00 80.12 267 SER A CA 1
ATOM 2075 C C . SER A 1 267 ? -4.551 21.531 -16.246 1.00 80.12 267 SER A C 1
ATOM 2077 O O . SER A 1 267 ? -4.960 22.678 -16.071 1.00 80.12 267 SER A O 1
ATOM 2079 N N . GLY A 1 268 ? -3.736 21.218 -17.263 1.00 69.62 268 GLY A N 1
ATOM 2080 C CA . GLY A 1 268 ? -3.295 22.173 -18.286 1.00 69.62 268 GLY A CA 1
ATOM 2081 C C . GLY A 1 268 ? -1.844 22.631 -18.152 1.00 69.62 268 GLY A C 1
ATOM 2082 O O . GLY A 1 268 ? -1.472 23.625 -18.771 1.00 69.62 268 GLY A O 1
ATOM 2083 N N . MET A 1 269 ? -1.011 21.923 -17.381 1.00 60.69 269 MET A N 1
ATOM 2084 C CA . MET A 1 269 ? 0.442 22.067 -17.494 1.00 60.69 269 MET A CA 1
ATOM 2085 C C . MET A 1 269 ? 0.906 21.415 -18.805 1.00 60.69 269 MET A C 1
ATOM 2087 O O . MET A 1 269 ? 1.135 20.208 -18.874 1.00 60.69 269 MET A O 1
ATOM 2091 N N . GLU A 1 270 ? 0.970 22.209 -19.876 1.00 51.84 270 GLU A N 1
ATOM 2092 C CA . GLU A 1 270 ? 1.442 21.761 -21.188 1.00 51.84 270 GLU A CA 1
ATOM 2093 C C . GLU A 1 270 ? 2.900 21.272 -21.149 1.00 51.84 270 GLU A C 1
ATOM 2095 O O . GLU A 1 270 ? 3.779 21.912 -20.574 1.00 51.84 270 GLU A O 1
ATOM 2100 N N . GLY A 1 271 ? 3.154 20.166 -21.860 1.00 57.03 271 GLY A N 1
ATOM 2101 C CA . GLY A 1 271 ? 4.429 19.964 -22.554 1.00 57.03 271 GLY A CA 1
ATOM 2102 C C . GLY A 1 271 ? 5.600 19.409 -21.749 1.00 57.03 271 GLY A C 1
ATOM 2103 O O . GLY A 1 271 ? 6.723 19.858 -21.954 1.00 57.03 271 GLY A O 1
ATOM 2104 N N . ASN A 1 272 ? 5.391 18.420 -20.878 1.00 65.88 272 ASN A N 1
ATOM 2105 C CA . ASN A 1 272 ? 6.516 17.766 -20.208 1.00 65.88 272 ASN A CA 1
ATOM 2106 C C . ASN A 1 272 ? 6.773 16.358 -20.772 1.00 65.88 272 ASN A C 1
ATOM 2108 O O . ASN A 1 272 ? 6.409 15.360 -20.155 1.00 65.88 272 ASN A O 1
ATOM 2112 N N . ASP A 1 273 ? 7.418 16.260 -21.939 1.00 78.88 273 ASP A N 1
ATOM 2113 C CA . ASP A 1 273 ? 7.909 14.982 -22.500 1.00 78.88 273 ASP A CA 1
ATOM 2114 C C . ASP A 1 273 ? 8.792 14.221 -21.491 1.00 78.88 273 ASP A C 1
ATOM 2116 O O . ASP A 1 273 ? 8.821 12.989 -21.447 1.00 78.88 273 ASP A O 1
ATOM 2120 N N . GLN A 1 274 ? 9.458 14.963 -20.601 1.00 78.06 274 GLN A N 1
ATOM 2121 C CA . GLN A 1 274 ? 10.223 14.414 -19.487 1.00 78.06 274 GLN A CA 1
ATOM 2122 C C . GLN A 1 274 ? 9.348 13.592 -18.528 1.00 78.06 274 GLN A C 1
ATOM 2124 O O . GLN A 1 274 ? 9.782 12.541 -18.070 1.00 78.06 274 GLN A O 1
ATOM 2129 N N . LEU A 1 275 ? 8.095 13.998 -18.295 1.00 79.25 275 LEU A N 1
ATOM 2130 C CA . LEU A 1 275 ? 7.160 13.269 -17.437 1.00 79.25 275 LEU A CA 1
ATOM 2131 C C . LEU A 1 275 ? 6.831 11.887 -18.009 1.00 79.25 275 LEU A C 1
ATOM 2133 O O . LEU A 1 275 ? 6.751 10.923 -17.257 1.00 79.25 275 LEU A O 1
ATOM 2137 N N . GLU A 1 276 ? 6.661 11.763 -19.328 1.00 81.31 276 GLU A N 1
ATOM 2138 C CA . GLU A 1 276 ? 6.428 10.453 -19.955 1.00 81.31 276 GLU A CA 1
ATOM 2139 C C . GLU A 1 276 ? 7.656 9.552 -19.854 1.00 81.31 276 GLU A C 1
ATOM 2141 O O . GLU A 1 276 ? 7.531 8.358 -19.577 1.00 81.31 276 GLU A O 1
ATOM 2146 N N . LYS A 1 277 ? 8.847 10.131 -20.030 1.00 81.81 277 LYS A N 1
ATOM 2147 C CA . LYS A 1 277 ? 10.120 9.422 -19.890 1.00 81.81 277 LYS A CA 1
ATOM 2148 C C . LYS A 1 277 ? 10.358 8.940 -18.455 1.00 81.81 277 LYS A C 1
ATOM 2150 O O . LYS A 1 277 ? 10.759 7.790 -18.247 1.00 81.81 277 LYS A O 1
ATOM 2155 N N . ASP A 1 278 ? 10.088 9.790 -17.470 1.00 80.19 278 ASP A N 1
ATOM 2156 C CA . ASP A 1 278 ? 10.218 9.449 -16.053 1.00 80.19 278 ASP A CA 1
ATOM 2157 C C . ASP A 1 278 ? 9.206 8.370 -15.673 1.00 80.19 278 ASP A C 1
ATOM 2159 O O . ASP A 1 278 ? 9.566 7.364 -15.061 1.00 80.19 278 ASP A O 1
ATOM 2163 N N . LEU A 1 279 ? 7.964 8.514 -16.136 1.00 83.06 279 LEU A N 1
ATOM 2164 C CA . LEU A 1 279 ? 6.900 7.541 -15.935 1.00 83.06 279 LEU A CA 1
ATOM 2165 C C . LEU A 1 279 ? 7.243 6.177 -16.567 1.00 83.06 279 LEU A C 1
ATOM 2167 O O . LEU A 1 279 ? 7.078 5.139 -15.924 1.00 83.06 279 LEU A O 1
ATOM 2171 N N . GLY A 1 280 ? 7.819 6.170 -17.773 1.00 83.50 280 GLY A N 1
ATOM 2172 C CA . GLY A 1 280 ? 8.357 4.966 -18.410 1.00 83.50 280 GLY A CA 1
ATOM 2173 C C . GLY A 1 280 ? 9.446 4.283 -17.575 1.00 83.50 280 GLY A C 1
ATOM 2174 O O . GLY A 1 280 ? 9.463 3.056 -17.457 1.00 83.50 280 GLY A O 1
ATOM 2175 N N . SER A 1 281 ? 10.306 5.068 -16.922 1.00 77.81 281 SER A N 1
ATOM 2176 C CA . SER A 1 281 ? 11.348 4.554 -16.022 1.00 77.81 281 SER A CA 1
ATOM 2177 C C . SER A 1 281 ? 10.755 3.943 -14.747 1.00 77.81 281 SER A C 1
ATOM 2179 O O . SER A 1 281 ? 11.204 2.882 -14.305 1.00 77.81 281 SER A O 1
ATOM 2181 N N . VAL A 1 282 ? 9.700 4.549 -14.184 1.00 78.38 282 VAL A N 1
ATOM 2182 C CA . VAL A 1 282 ? 8.950 3.963 -13.058 1.00 78.38 282 VAL A CA 1
ATOM 2183 C C . VAL A 1 282 ? 8.362 2.609 -13.450 1.00 78.38 282 VAL A C 1
ATOM 2185 O O . VAL A 1 282 ? 8.468 1.657 -12.675 1.00 78.38 282 VAL A O 1
ATOM 2188 N N . PHE A 1 283 ? 7.799 2.471 -14.655 1.00 82.69 283 PHE A N 1
ATOM 2189 C CA . PHE A 1 283 ? 7.274 1.175 -15.102 1.00 82.69 283 PHE A CA 1
ATOM 2190 C C . PHE A 1 283 ? 8.334 0.137 -15.317 1.00 82.69 283 PHE A C 1
ATOM 2192 O O . PHE A 1 283 ? 8.105 -1.000 -14.927 1.00 82.69 283 PHE A O 1
ATOM 2199 N N . ALA A 1 284 ? 9.472 0.502 -15.900 1.00 80.44 284 ALA A N 1
ATOM 2200 C CA . ALA A 1 284 ? 10.581 -0.428 -16.014 1.00 80.44 284 ALA A CA 1
ATOM 2201 C C . ALA A 1 284 ? 10.949 -0.973 -14.621 1.00 80.44 284 ALA A C 1
ATOM 2203 O O . ALA A 1 284 ? 11.021 -2.186 -14.440 1.00 80.44 284 ALA A O 1
ATOM 2204 N N . CYS A 1 285 ? 11.039 -0.107 -13.602 1.00 78.06 285 CYS A N 1
ATOM 2205 C CA . CYS A 1 285 ? 11.259 -0.530 -12.216 1.00 78.06 285 CYS A CA 1
ATOM 2206 C C . CYS A 1 285 ? 10.159 -1.464 -11.679 1.00 78.06 285 CYS A C 1
ATOM 2208 O O . CYS A 1 285 ? 10.486 -2.524 -11.141 1.00 78.06 285 CYS A O 1
ATOM 2210 N N . ILE A 1 286 ? 8.876 -1.100 -11.816 1.00 81.31 286 ILE A N 1
ATOM 2211 C CA . ILE A 1 286 ? 7.749 -1.918 -11.329 1.00 81.31 286 ILE A CA 1
ATOM 2212 C C . ILE A 1 286 ? 7.706 -3.269 -12.054 1.00 81.31 286 ILE A C 1
ATOM 2214 O O . ILE A 1 286 ? 7.543 -4.308 -11.418 1.00 81.31 286 ILE A O 1
ATOM 2218 N N . GLN A 1 287 ? 7.873 -3.277 -13.374 1.00 84.06 287 GLN A N 1
ATOM 2219 C CA . GLN A 1 287 ? 7.803 -4.479 -14.197 1.00 84.06 287 GLN A CA 1
ATOM 2220 C C . GLN A 1 287 ? 8.948 -5.442 -13.878 1.00 84.06 287 GLN A C 1
ATOM 2222 O O . GLN A 1 287 ? 8.696 -6.631 -13.690 1.00 84.06 287 GLN A O 1
ATOM 2227 N N . GLU A 1 288 ? 10.182 -4.942 -13.763 1.00 80.81 288 GLU A N 1
ATOM 2228 C CA . GLU A 1 288 ? 11.340 -5.744 -13.350 1.00 80.81 288 GLU A CA 1
ATOM 2229 C C . GLU A 1 288 ? 11.105 -6.391 -11.983 1.00 80.81 288 GLU A C 1
ATOM 2231 O O . GLU A 1 288 ? 11.287 -7.597 -11.810 1.00 80.81 288 GLU A O 1
ATOM 2236 N N . PHE A 1 289 ? 10.587 -5.626 -11.023 1.00 78.69 289 PHE A N 1
ATOM 2237 C CA . PHE A 1 289 ? 10.236 -6.166 -9.715 1.00 78.69 289 PHE A CA 1
ATOM 2238 C C . PHE A 1 289 ? 9.177 -7.258 -9.784 1.00 78.69 289 PHE A C 1
ATOM 2240 O O . PHE A 1 289 ? 9.339 -8.336 -9.207 1.00 78.69 289 PHE A O 1
ATOM 2247 N N . MET A 1 290 ? 8.090 -6.995 -10.507 1.00 82.19 290 MET A N 1
ATOM 2248 C CA . MET A 1 290 ? 7.009 -7.956 -10.678 1.00 82.19 290 MET A CA 1
ATOM 2249 C C . MET A 1 290 ? 7.509 -9.232 -11.361 1.00 82.19 290 MET A C 1
ATOM 2251 O O . MET A 1 290 ? 7.104 -10.327 -10.965 1.00 82.19 290 MET A O 1
ATOM 2255 N N . ASN A 1 291 ? 8.424 -9.117 -12.327 1.00 82.50 291 ASN A N 1
ATOM 2256 C CA . ASN A 1 291 ? 9.074 -10.256 -12.969 1.00 82.50 291 ASN A CA 1
ATOM 2257 C C . ASN A 1 291 ? 9.870 -11.081 -11.951 1.00 82.50 291 ASN A C 1
ATOM 2259 O O . ASN A 1 291 ? 9.688 -12.296 -11.896 1.00 82.50 291 ASN A O 1
ATOM 2263 N N . VAL A 1 292 ? 10.686 -10.438 -11.108 1.00 77.50 292 VAL A N 1
ATOM 2264 C CA . VAL A 1 292 ? 11.485 -11.109 -10.069 1.00 77.50 292 VAL A CA 1
ATOM 2265 C C . VAL A 1 292 ? 10.596 -11.792 -9.028 1.00 77.50 292 VAL A C 1
ATOM 2267 O O . VAL A 1 292 ? 10.808 -12.960 -8.708 1.00 77.50 292 VAL A O 1
ATOM 2270 N N . ILE A 1 293 ? 9.561 -11.115 -8.530 1.00 73.56 293 ILE A N 1
ATOM 2271 C CA . ILE A 1 293 ? 8.622 -11.668 -7.540 1.00 73.56 293 ILE A CA 1
ATOM 2272 C C . ILE A 1 293 ? 7.874 -12.890 -8.059 1.00 73.56 293 ILE A C 1
ATOM 2274 O O . ILE A 1 293 ? 7.590 -13.832 -7.308 1.00 73.56 293 ILE A O 1
ATOM 2278 N N . ARG A 1 294 ? 7.488 -12.857 -9.336 1.00 78.69 294 ARG A N 1
ATOM 2279 C CA . ARG A 1 294 ? 6.731 -13.942 -9.958 1.00 78.69 294 ARG A CA 1
ATOM 2280 C C . ARG A 1 294 ? 7.571 -15.206 -10.118 1.00 78.69 294 ARG A C 1
ATOM 2282 O O . ARG A 1 294 ? 6.978 -16.281 -10.205 1.00 78.69 294 ARG A O 1
ATOM 2289 N N . GLN A 1 295 ? 8.904 -15.108 -10.084 1.00 78.94 295 GLN A N 1
ATOM 2290 C CA . GLN A 1 295 ? 9.777 -16.274 -10.171 1.00 78.94 295 GLN A CA 1
ATOM 2291 C C . GLN A 1 295 ? 9.540 -17.242 -8.994 1.00 78.94 295 GLN A C 1
ATOM 2293 O O . GLN A 1 295 ? 9.582 -16.830 -7.829 1.00 78.94 295 GLN A O 1
ATOM 2298 N N . PRO A 1 296 ? 9.356 -18.552 -9.251 1.00 74.50 296 PRO A N 1
ATOM 2299 C CA . PRO A 1 296 ? 9.176 -19.557 -8.201 1.00 74.50 296 PRO A CA 1
ATOM 2300 C C . PRO A 1 296 ? 10.308 -19.567 -7.167 1.00 74.50 296 PRO A C 1
ATOM 2302 O O . PRO A 1 296 ? 10.063 -19.750 -5.976 1.00 74.50 296 PRO A O 1
ATOM 2305 N N . VAL A 1 297 ? 11.544 -19.306 -7.602 1.00 68.50 297 VAL A N 1
ATOM 2306 C CA . VAL A 1 297 ? 12.722 -19.305 -6.724 1.00 68.50 297 VAL A CA 1
ATOM 2307 C C . VAL A 1 297 ? 12.687 -18.145 -5.726 1.00 68.50 297 VAL A C 1
ATOM 2309 O O . VAL A 1 297 ? 13.002 -18.331 -4.549 1.00 68.50 297 VAL A O 1
ATOM 2312 N N . ALA A 1 298 ? 12.191 -16.974 -6.140 1.00 67.12 298 ALA A N 1
ATOM 2313 C CA . ALA A 1 298 ? 11.961 -15.857 -5.228 1.00 67.12 298 ALA A CA 1
ATOM 2314 C C . ALA A 1 298 ? 10.954 -16.238 -4.133 1.00 67.12 298 ALA A C 1
ATOM 2316 O O . ALA A 1 298 ? 11.110 -15.835 -2.982 1.00 67.12 298 ALA A O 1
ATOM 2317 N N . ARG A 1 299 ? 9.958 -17.086 -4.443 1.00 68.38 299 ARG A N 1
ATOM 2318 C CA . ARG A 1 299 ? 8.987 -17.588 -3.455 1.00 68.38 299 ARG A CA 1
ATOM 2319 C C . ARG A 1 299 ? 9.601 -18.549 -2.436 1.00 68.38 299 ARG A C 1
ATOM 2321 O O . ARG A 1 299 ? 9.085 -18.603 -1.322 1.00 68.38 299 ARG A O 1
ATOM 2328 N N . ALA A 1 300 ? 10.686 -19.250 -2.755 1.00 73.81 300 ALA A N 1
ATOM 2329 C CA . ALA A 1 300 ? 11.313 -20.200 -1.835 1.00 73.81 300 ALA A CA 1
ATOM 2330 C C . ALA A 1 300 ? 12.168 -19.521 -0.745 1.00 73.81 300 ALA A C 1
ATOM 2332 O O . ALA A 1 300 ? 12.244 -20.017 0.378 1.00 73.81 300 ALA A O 1
ATOM 2333 N N . ARG A 1 301 ? 12.771 -18.357 -1.025 1.00 72.50 301 ARG A N 1
ATOM 2334 C CA . ARG A 1 301 ? 13.719 -17.699 -0.104 1.00 72.50 301 ARG A CA 1
ATOM 2335 C C . ARG A 1 301 ? 13.076 -16.618 0.756 1.00 72.50 301 ARG A C 1
ATOM 2337 O O . ARG A 1 301 ? 13.156 -15.437 0.450 1.00 72.50 301 ARG A O 1
ATOM 2344 N N . GLU A 1 302 ? 12.426 -17.023 1.845 1.00 68.56 302 GLU A N 1
ATOM 2345 C CA . GLU A 1 302 ? 11.609 -16.138 2.692 1.00 68.56 302 GLU A CA 1
ATOM 2346 C C . GLU A 1 302 ? 12.382 -14.950 3.308 1.00 68.56 302 GLU A C 1
ATOM 2348 O O . GLU A 1 302 ? 11.848 -13.848 3.343 1.00 68.56 302 GLU A O 1
ATOM 2353 N N . SER A 1 303 ? 13.645 -15.122 3.719 1.00 69.81 303 SER A N 1
ATOM 2354 C CA . SER A 1 303 ? 14.415 -14.083 4.434 1.00 69.81 303 SER A CA 1
ATOM 2355 C C . SER A 1 303 ? 14.903 -12.917 3.564 1.00 69.81 303 SER A C 1
ATOM 2357 O O . SER A 1 303 ? 15.044 -11.803 4.063 1.00 69.81 303 SER A O 1
ATOM 2359 N N . SER A 1 304 ? 15.156 -13.136 2.271 1.00 71.81 304 SER A N 1
ATOM 2360 C CA . SER A 1 304 ? 15.611 -12.077 1.353 1.00 71.81 304 SER A CA 1
ATOM 2361 C C . SER A 1 304 ? 14.459 -11.239 0.785 1.00 71.81 304 SER A C 1
ATOM 2363 O O . SER A 1 304 ? 14.697 -10.142 0.278 1.00 71.81 304 SER A O 1
ATOM 2365 N N . LYS A 1 305 ? 13.213 -11.728 0.883 1.00 76.00 305 LYS A N 1
ATOM 2366 C CA . LYS A 1 305 ? 12.025 -11.068 0.316 1.00 76.00 305 LYS A CA 1
ATOM 2367 C C . LYS A 1 305 ? 11.751 -9.714 0.946 1.00 76.00 305 LYS A C 1
ATOM 2369 O O . LYS A 1 305 ? 11.573 -8.747 0.216 1.00 76.00 305 LYS A O 1
ATOM 2374 N N . ASP A 1 306 ? 11.745 -9.638 2.276 1.00 75.12 306 ASP A N 1
ATOM 2375 C CA . ASP A 1 306 ? 11.378 -8.411 2.993 1.00 75.12 306 ASP A CA 1
ATOM 2376 C C . ASP A 1 306 ? 12.279 -7.246 2.578 1.00 75.12 306 ASP A C 1
ATOM 2378 O O . ASP A 1 306 ? 11.804 -6.157 2.257 1.00 75.12 306 ASP A O 1
ATOM 2382 N N . ARG A 1 307 ? 13.591 -7.504 2.500 1.00 76.62 307 ARG A N 1
ATOM 2383 C CA . ARG A 1 307 ? 14.569 -6.503 2.072 1.00 76.62 307 ARG A CA 1
ATOM 2384 C C . ARG A 1 307 ? 14.358 -6.084 0.620 1.00 76.62 307 ARG A C 1
ATOM 2386 O O . ARG A 1 307 ? 14.483 -4.903 0.313 1.00 76.62 307 ARG A O 1
ATOM 2393 N N . TYR A 1 308 ? 14.029 -7.024 -0.262 1.00 75.81 308 TYR A N 1
ATOM 2394 C CA . TYR A 1 308 ? 13.775 -6.713 -1.665 1.00 75.81 308 TYR A CA 1
ATOM 2395 C C . TYR A 1 308 ? 12.523 -5.859 -1.858 1.00 75.81 308 TYR A C 1
ATOM 2397 O O . TYR A 1 308 ? 12.556 -4.863 -2.580 1.00 75.81 308 TYR A O 1
ATOM 2405 N N . ILE A 1 309 ? 11.433 -6.220 -1.179 1.00 78.00 309 ILE A N 1
ATOM 2406 C CA . ILE A 1 309 ? 10.189 -5.451 -1.202 1.00 78.00 309 ILE A CA 1
ATOM 2407 C C . ILE A 1 309 ? 10.449 -4.046 -0.665 1.00 78.00 309 ILE A C 1
ATOM 2409 O O . ILE A 1 309 ? 10.031 -3.076 -1.286 1.00 78.00 309 ILE A O 1
ATOM 2413 N N . GLU A 1 310 ? 11.184 -3.918 0.444 1.00 79.62 310 GLU A N 1
ATOM 2414 C CA . GLU A 1 310 ? 11.556 -2.617 1.002 1.00 79.62 310 GLU A CA 1
ATOM 2415 C C . GLU A 1 310 ? 12.321 -1.758 -0.013 1.00 79.62 310 GLU A C 1
ATOM 2417 O O . GLU A 1 310 ? 11.952 -0.609 -0.252 1.00 79.62 310 GLU A O 1
ATOM 2422 N N . LEU A 1 311 ? 13.375 -2.306 -0.623 1.00 77.62 311 LEU A N 1
ATOM 2423 C CA . LEU A 1 311 ? 14.198 -1.589 -1.599 1.00 77.62 311 LEU A CA 1
ATOM 2424 C C . LEU A 1 311 ? 13.397 -1.176 -2.830 1.00 77.62 311 LEU A C 1
ATOM 2426 O O . LEU A 1 311 ? 13.537 -0.052 -3.302 1.00 77.62 311 LEU A O 1
ATOM 2430 N N . THR A 1 312 ? 12.523 -2.053 -3.307 1.00 78.12 312 THR A N 1
ATOM 2431 C CA . THR A 1 312 ? 11.696 -1.765 -4.476 1.00 78.12 312 THR A CA 1
ATOM 2432 C C . THR A 1 312 ? 10.641 -0.727 -4.165 1.00 78.12 312 THR A C 1
ATOM 2434 O O . THR A 1 312 ? 10.485 0.219 -4.924 1.00 78.12 312 THR A O 1
ATOM 2437 N N . MET A 1 313 ? 9.956 -0.836 -3.030 1.00 81.12 313 MET A N 1
ATOM 2438 C CA . MET A 1 313 ? 8.972 0.167 -2.639 1.00 81.12 313 MET A CA 1
ATOM 2439 C C . MET A 1 313 ? 9.612 1.533 -2.421 1.00 81.12 313 MET A C 1
ATOM 2441 O O . MET A 1 313 ? 9.032 2.533 -2.825 1.00 81.12 313 MET A O 1
ATOM 2445 N N . ASN A 1 314 ? 10.824 1.582 -1.861 1.00 81.12 314 ASN A N 1
ATOM 2446 C CA . ASN A 1 314 ? 11.602 2.818 -1.787 1.00 81.12 314 ASN A CA 1
ATOM 2447 C C . ASN A 1 314 ? 11.952 3.358 -3.177 1.00 81.12 314 ASN A C 1
ATOM 2449 O O . ASN A 1 314 ? 11.884 4.566 -3.385 1.00 81.12 314 ASN A O 1
ATOM 2453 N N . ALA A 1 315 ? 12.320 2.483 -4.116 1.00 80.81 315 ALA A N 1
ATOM 2454 C CA . ALA A 1 315 ? 12.641 2.883 -5.476 1.00 80.81 315 ALA A CA 1
ATOM 2455 C C . ALA A 1 315 ? 11.400 3.419 -6.200 1.00 80.81 315 ALA A C 1
ATOM 2457 O O . ALA A 1 315 ? 11.389 4.554 -6.646 1.00 80.81 315 ALA A O 1
ATOM 2458 N N . VAL A 1 316 ? 10.312 2.654 -6.239 1.00 83.19 316 VAL A N 1
ATOM 2459 C CA . VAL A 1 316 ? 9.048 3.070 -6.858 1.00 83.19 316 VAL A CA 1
ATOM 2460 C C . VAL A 1 316 ? 8.548 4.378 -6.246 1.00 83.19 316 VAL A C 1
ATOM 2462 O O . VAL A 1 316 ? 8.222 5.306 -6.979 1.00 83.19 316 VAL A O 1
ATOM 2465 N N . TYR A 1 317 ? 8.560 4.496 -4.916 1.00 84.50 317 TYR A N 1
ATOM 2466 C CA . TYR A 1 317 ? 8.203 5.738 -4.236 1.00 84.50 317 TYR A CA 1
ATOM 2467 C C . TYR A 1 317 ? 9.114 6.900 -4.635 1.00 84.50 317 TYR A C 1
ATOM 2469 O O . TYR A 1 317 ? 8.613 7.944 -5.032 1.00 84.50 317 TYR A O 1
ATOM 2477 N N . GLY A 1 318 ? 10.437 6.718 -4.586 1.00 82.56 318 GLY A N 1
ATOM 2478 C CA . GLY A 1 318 ? 11.395 7.752 -4.978 1.00 82.56 318 GLY A CA 1
ATOM 2479 C C . GLY A 1 318 ? 11.202 8.213 -6.424 1.00 82.56 318 GLY A C 1
ATOM 2480 O O . GLY A 1 318 ? 11.288 9.408 -6.693 1.00 82.56 318 GLY A O 1
ATOM 2481 N N . ALA A 1 319 ? 10.876 7.287 -7.326 1.00 81.75 319 ALA A N 1
ATOM 2482 C CA . ALA A 1 319 ? 10.625 7.565 -8.734 1.00 81.75 319 ALA A CA 1
ATOM 2483 C C . ALA A 1 319 ? 9.373 8.424 -8.926 1.00 81.75 319 ALA A C 1
ATOM 2485 O O . ALA A 1 319 ? 9.397 9.433 -9.626 1.00 81.75 319 ALA A O 1
ATOM 2486 N N . VAL A 1 320 ? 8.277 8.040 -8.269 1.00 84.50 320 VAL A N 1
ATOM 2487 C CA . VAL A 1 320 ? 7.010 8.768 -8.369 1.00 84.50 320 VAL A CA 1
ATOM 2488 C C . VAL A 1 320 ? 7.087 10.116 -7.642 1.00 84.50 320 VAL A C 1
ATOM 2490 O O . VAL A 1 320 ? 6.552 11.109 -8.126 1.00 84.50 320 VAL A O 1
ATOM 2493 N N . SER A 1 321 ? 7.799 10.200 -6.516 1.00 84.81 321 SER A N 1
ATOM 2494 C CA . SER A 1 321 ? 8.071 11.481 -5.859 1.00 84.81 321 SER A CA 1
ATOM 2495 C C . SER A 1 321 ? 8.886 12.417 -6.748 1.00 84.81 321 SER A C 1
ATOM 2497 O O . SER A 1 321 ? 8.593 13.605 -6.781 1.00 84.81 321 SER A O 1
ATOM 2499 N N . HIS A 1 322 ? 9.860 11.900 -7.505 1.00 82.62 322 HIS A N 1
ATOM 2500 C CA . HIS A 1 322 ? 10.638 12.709 -8.447 1.00 82.62 322 HIS A CA 1
ATOM 2501 C C . HIS A 1 322 ? 9.777 13.306 -9.562 1.00 82.62 322 HIS A C 1
ATOM 2503 O O . HIS A 1 322 ? 9.966 14.462 -9.933 1.00 82.62 322 HIS A O 1
ATOM 2509 N N . ILE A 1 323 ? 8.799 12.534 -10.043 1.00 83.00 323 ILE A N 1
ATOM 2510 C CA . ILE A 1 323 ? 7.806 12.991 -11.017 1.00 83.00 323 ILE A CA 1
ATOM 2511 C C . ILE A 1 323 ? 7.012 14.199 -10.486 1.00 83.00 323 ILE A C 1
ATOM 2513 O O . ILE A 1 323 ? 6.748 15.135 -11.238 1.00 83.00 323 ILE A O 1
ATOM 2517 N N . CYS A 1 324 ? 6.630 14.183 -9.207 1.00 81.19 324 CYS A N 1
ATOM 2518 C CA . CYS A 1 324 ? 5.821 15.247 -8.601 1.00 81.19 324 CYS A CA 1
ATOM 2519 C C . CYS A 1 324 ? 6.668 16.454 -8.175 1.00 81.19 324 CYS A C 1
ATOM 2521 O O . CYS A 1 324 ? 6.228 17.596 -8.269 1.00 81.19 324 CYS A O 1
ATOM 2523 N N . GLU A 1 325 ? 7.896 16.209 -7.714 1.00 82.50 325 GLU A N 1
ATOM 2524 C CA . GLU A 1 325 ? 8.816 17.220 -7.195 1.00 82.50 325 GLU A CA 1
ATOM 2525 C C . GLU A 1 325 ? 10.208 17.074 -7.847 1.00 82.50 325 GLU A C 1
ATOM 2527 O O . GLU A 1 325 ? 11.114 16.446 -7.276 1.00 82.50 325 GLU A O 1
ATOM 2532 N N . PRO A 1 326 ? 10.433 17.704 -9.021 1.00 65.19 326 PRO A N 1
ATOM 2533 C CA . PRO A 1 326 ? 11.683 17.583 -9.785 1.00 65.19 326 PRO A CA 1
ATOM 2534 C C . PRO A 1 326 ? 12.936 18.065 -9.036 1.00 65.19 326 PRO A C 1
ATOM 2536 O O . PRO A 1 326 ? 14.064 17.730 -9.398 1.00 65.19 326 PRO A O 1
ATOM 2539 N N . SER A 1 327 ? 12.767 18.856 -7.970 1.00 62.91 327 SER A N 1
ATOM 2540 C CA . SER A 1 327 ? 13.858 19.376 -7.135 1.00 62.91 327 SER A CA 1
ATOM 2541 C C . SER A 1 327 ? 14.590 18.284 -6.339 1.00 62.91 327 SER A C 1
ATOM 2543 O O . SER A 1 327 ? 15.688 18.510 -5.818 1.00 62.91 327 SER A O 1
ATOM 2545 N N . THR A 1 328 ? 14.029 17.076 -6.263 1.00 61.00 328 THR A N 1
ATOM 2546 C CA . THR A 1 328 ? 14.596 15.962 -5.506 1.00 61.00 328 THR A CA 1
ATOM 2547 C C . THR A 1 328 ? 15.697 15.236 -6.297 1.00 61.00 328 THR A C 1
ATOM 2549 O O . THR A 1 328 ? 15.487 14.192 -6.909 1.00 61.00 328 THR A O 1
ATOM 2552 N N . LYS A 1 329 ? 16.943 15.733 -6.224 1.00 61.72 329 LYS A N 1
ATOM 2553 C CA . LYS A 1 329 ? 18.140 15.050 -6.784 1.00 61.72 329 LYS A CA 1
ATOM 2554 C C . LYS A 1 329 ? 18.405 13.646 -6.208 1.00 61.72 329 LYS A C 1
ATOM 2556 O O . LYS A 1 329 ? 19.256 12.919 -6.708 1.00 61.72 329 LYS A O 1
ATOM 2561 N N . TYR A 1 330 ? 17.695 13.255 -5.152 1.00 66.50 330 TYR A N 1
ATOM 2562 C CA . TYR A 1 330 ? 17.883 11.981 -4.460 1.00 66.50 330 TYR A CA 1
ATOM 2563 C C . TYR A 1 330 ? 17.491 10.757 -5.300 1.00 66.50 330 TYR A C 1
ATOM 2565 O O . TYR A 1 330 ? 18.025 9.674 -5.065 1.00 66.50 330 TYR A O 1
ATOM 2573 N N . TRP A 1 331 ? 16.600 10.910 -6.287 1.00 65.75 331 TRP A N 1
ATOM 2574 C CA . TRP A 1 331 ? 16.080 9.779 -7.058 1.00 65.75 331 TRP A CA 1
ATOM 2575 C C . TRP A 1 331 ? 17.160 9.012 -7.822 1.00 65.75 331 TRP A C 1
ATOM 2577 O O . TRP A 1 331 ? 17.206 7.791 -7.717 1.00 65.75 331 TRP A O 1
ATOM 2587 N N . GLN A 1 332 ? 18.065 9.702 -8.521 1.00 67.62 332 GLN A N 1
ATOM 2588 C CA . GLN A 1 332 ? 19.115 9.040 -9.307 1.00 67.62 332 GLN A CA 1
ATOM 2589 C C . GLN A 1 332 ? 19.964 8.103 -8.437 1.00 67.62 332 GLN A C 1
ATOM 2591 O O . GLN A 1 332 ? 20.179 6.951 -8.798 1.00 67.62 332 GLN A O 1
ATOM 2596 N N . SER A 1 333 ? 20.331 8.544 -7.229 1.00 70.81 333 SER A N 1
ATOM 2597 C CA . SER A 1 333 ? 21.085 7.722 -6.276 1.00 70.81 333 SER A CA 1
ATOM 2598 C C . SER A 1 333 ? 20.288 6.506 -5.777 1.00 70.81 333 SER A C 1
ATOM 2600 O O . SER A 1 333 ? 20.838 5.404 -5.667 1.00 70.81 333 SER A O 1
ATOM 2602 N N . TYR A 1 334 ? 18.985 6.662 -5.510 1.00 65.88 334 TYR A N 1
ATOM 2603 C CA . TYR A 1 334 ? 18.117 5.537 -5.143 1.00 65.88 334 TYR A CA 1
ATOM 2604 C C . TYR A 1 334 ? 17.906 4.564 -6.301 1.00 65.88 334 TYR A C 1
ATOM 2606 O O . TYR A 1 334 ? 17.893 3.358 -6.067 1.00 65.88 334 TYR A O 1
ATOM 2614 N N . HIS A 1 335 ? 17.772 5.064 -7.528 1.00 67.19 335 HIS A N 1
ATOM 2615 C CA . HIS A 1 335 ? 17.625 4.249 -8.724 1.00 67.19 335 HIS A CA 1
ATOM 2616 C C . HIS A 1 335 ? 18.889 3.432 -8.999 1.00 67.19 335 HIS A C 1
ATOM 2618 O O . HIS A 1 335 ? 18.801 2.221 -9.159 1.00 67.19 335 HIS A O 1
ATOM 2624 N N . GLU A 1 336 ? 20.073 4.048 -8.957 1.00 73.31 336 GLU A N 1
ATOM 2625 C CA . GLU A 1 336 ? 21.353 3.338 -9.089 1.00 73.31 336 GLU A CA 1
ATOM 2626 C C . GLU A 1 336 ? 21.513 2.258 -8.013 1.00 73.31 336 GLU A C 1
ATOM 2628 O O . GLU A 1 336 ? 21.875 1.117 -8.310 1.00 73.31 336 GLU A O 1
ATOM 2633 N N . THR A 1 337 ? 21.167 2.587 -6.763 1.00 72.38 337 THR A N 1
ATOM 2634 C CA . THR A 1 337 ? 21.169 1.620 -5.657 1.00 72.38 337 THR A CA 1
ATOM 2635 C C . THR A 1 337 ? 20.168 0.491 -5.908 1.00 72.38 337 THR A C 1
ATOM 2637 O O . THR A 1 337 ? 20.492 -0.675 -5.702 1.00 72.38 337 THR A O 1
ATOM 2640 N N . TYR A 1 338 ? 18.962 0.810 -6.382 1.00 68.38 338 TYR A N 1
ATOM 2641 C CA . TYR A 1 338 ? 17.928 -0.166 -6.716 1.00 68.38 338 TYR A CA 1
ATOM 2642 C C . TYR A 1 338 ? 18.361 -1.098 -7.844 1.00 68.38 338 TYR A C 1
ATOM 2644 O O . TYR A 1 338 ? 18.183 -2.306 -7.718 1.00 68.38 338 TYR A O 1
ATOM 2652 N N . VAL A 1 339 ? 18.945 -0.570 -8.920 1.00 70.94 339 VAL A N 1
ATOM 2653 C CA . VAL A 1 339 ? 19.454 -1.365 -10.043 1.00 70.94 339 VAL A CA 1
ATOM 2654 C C . VAL A 1 339 ? 20.565 -2.294 -9.556 1.00 70.94 339 VAL A C 1
ATOM 2656 O O . VAL A 1 339 ? 20.522 -3.494 -9.828 1.00 70.94 339 VAL A O 1
ATOM 2659 N N . ALA A 1 340 ? 21.510 -1.783 -8.760 1.00 72.94 340 ALA A N 1
ATOM 2660 C CA . ALA A 1 340 ? 22.585 -2.589 -8.189 1.00 72.94 340 ALA A CA 1
ATOM 2661 C C . ALA A 1 340 ? 22.062 -3.694 -7.251 1.00 72.94 340 ALA A C 1
ATOM 2663 O O . ALA A 1 340 ? 22.508 -4.838 -7.330 1.00 72.94 340 ALA A O 1
ATOM 2664 N N . GLU A 1 341 ? 21.106 -3.389 -6.372 1.00 67.12 341 GLU A N 1
ATOM 2665 C CA . GLU A 1 341 ? 20.513 -4.373 -5.460 1.00 67.12 341 GLU A CA 1
ATOM 2666 C C . GLU A 1 341 ? 19.595 -5.367 -6.181 1.00 67.12 341 GLU A C 1
ATOM 2668 O O . GLU A 1 341 ? 19.598 -6.551 -5.849 1.00 67.12 341 GLU A O 1
ATOM 2673 N N . SER A 1 342 ? 18.864 -4.931 -7.208 1.00 62.50 342 SER A N 1
ATOM 2674 C CA . SER A 1 342 ? 18.058 -5.809 -8.063 1.00 62.50 342 SER A CA 1
ATOM 2675 C C . SER A 1 342 ? 18.946 -6.781 -8.827 1.00 62.50 342 SER A C 1
ATOM 2677 O O . SER A 1 342 ? 18.648 -7.970 -8.852 1.00 62.50 342 SER A O 1
ATOM 2679 N N . ALA A 1 343 ? 20.085 -6.323 -9.356 1.00 69.50 343 ALA A N 1
ATOM 2680 C CA . ALA A 1 343 ? 21.081 -7.194 -9.974 1.00 69.50 343 ALA A CA 1
ATOM 2681 C C . ALA A 1 343 ? 21.667 -8.197 -8.965 1.00 69.50 343 ALA A C 1
ATOM 2683 O O . ALA A 1 343 ? 21.761 -9.388 -9.263 1.00 69.50 343 ALA A O 1
ATOM 2684 N N . LYS A 1 344 ? 21.995 -7.758 -7.739 1.00 68.25 344 LYS A N 1
ATOM 2685 C CA . LYS A 1 344 ? 22.433 -8.662 -6.658 1.00 68.25 344 LYS A CA 1
ATOM 2686 C C . LYS A 1 344 ? 21.361 -9.682 -6.286 1.00 68.25 344 LYS A C 1
ATOM 2688 O O . LYS A 1 344 ? 21.693 -10.823 -5.991 1.00 68.25 344 LYS A O 1
ATOM 2693 N N . LEU A 1 345 ? 20.089 -9.300 -6.276 1.00 61.69 345 LEU A N 1
ATOM 2694 C CA . LEU A 1 345 ? 18.992 -10.194 -5.915 1.00 61.69 345 LEU A CA 1
ATOM 2695 C C . LEU A 1 345 ? 18.630 -11.150 -7.036 1.00 61.69 345 LEU A C 1
ATOM 2697 O O . LEU A 1 345 ? 18.430 -12.324 -6.750 1.00 61.69 345 LEU A O 1
ATOM 2701 N N . ALA A 1 346 ? 18.637 -10.702 -8.288 1.00 64.94 346 ALA A N 1
ATOM 2702 C CA . ALA A 1 346 ? 18.587 -11.585 -9.444 1.00 64.94 346 ALA A CA 1
ATOM 2703 C C . ALA A 1 346 ? 19.730 -12.605 -9.368 1.00 64.94 346 ALA A C 1
ATOM 2705 O O . ALA A 1 346 ? 19.488 -13.800 -9.492 1.00 64.94 346 ALA A O 1
ATOM 2706 N N . TRP A 1 347 ? 20.946 -12.161 -9.033 1.00 65.69 347 TRP A N 1
ATOM 2707 C CA . TRP A 1 347 ? 22.079 -13.055 -8.815 1.00 65.69 347 TRP A CA 1
ATOM 2708 C C . TRP A 1 347 ? 21.835 -14.044 -7.674 1.00 65.69 347 TRP A C 1
ATOM 2710 O O . TRP A 1 347 ? 22.028 -15.240 -7.863 1.00 65.69 347 TRP A O 1
ATOM 2720 N N . ILE A 1 348 ? 21.374 -13.580 -6.508 1.00 63.94 348 ILE A N 1
ATOM 2721 C CA . ILE A 1 348 ? 21.033 -14.449 -5.377 1.00 63.94 348 ILE A CA 1
ATOM 2722 C C . ILE A 1 348 ? 19.993 -15.470 -5.836 1.00 63.94 348 ILE A C 1
ATOM 2724 O O . ILE A 1 348 ? 20.253 -16.656 -5.733 1.00 63.94 348 ILE A O 1
ATOM 2728 N N . ILE A 1 349 ? 18.863 -15.041 -6.391 1.00 60.25 349 ILE A N 1
ATOM 2729 C CA . ILE A 1 349 ? 17.751 -15.901 -6.813 1.00 60.25 349 ILE A CA 1
ATOM 2730 C C . ILE A 1 349 ? 18.198 -16.929 -7.860 1.00 60.25 349 ILE A C 1
ATOM 2732 O O . ILE A 1 349 ? 17.818 -18.089 -7.759 1.00 60.25 349 ILE A O 1
ATOM 2736 N N . VAL A 1 350 ? 19.012 -16.534 -8.838 1.00 60.50 350 VAL A N 1
ATOM 2737 C CA . VAL A 1 350 ? 19.503 -17.437 -9.892 1.00 60.50 350 VAL A CA 1
ATOM 2738 C C . VAL A 1 350 ? 20.592 -18.380 -9.371 1.00 60.50 350 VAL A C 1
ATOM 2740 O O . VAL A 1 350 ? 20.728 -19.495 -9.869 1.00 60.50 350 VAL A O 1
ATOM 2743 N N . THR A 1 351 ? 21.346 -17.980 -8.345 1.00 59.47 351 THR A N 1
ATOM 2744 C CA . THR A 1 351 ? 22.400 -18.820 -7.772 1.00 59.47 351 THR A CA 1
ATOM 2745 C C . THR A 1 351 ? 21.789 -19.797 -6.760 1.00 59.47 351 THR A C 1
ATOM 2747 O O . THR A 1 351 ? 21.296 -19.354 -5.715 1.00 59.47 351 THR A O 1
ATOM 2750 N N . PRO A 1 352 ? 21.806 -21.122 -7.006 1.00 56.78 352 PRO A N 1
ATOM 2751 C CA . PRO A 1 352 ? 21.330 -22.102 -6.031 1.00 56.78 352 PRO A CA 1
ATOM 2752 C C . PRO A 1 352 ? 22.091 -21.947 -4.710 1.00 56.78 352 PRO A C 1
ATOM 2754 O O . PRO A 1 352 ? 23.260 -21.555 -4.702 1.00 56.78 352 PRO A O 1
ATOM 2757 N N . ASP A 1 353 ? 21.416 -22.207 -3.585 1.00 54.03 353 ASP A N 1
ATOM 2758 C CA . ASP A 1 353 ? 22.066 -22.089 -2.280 1.00 54.03 353 ASP A CA 1
ATOM 2759 C C . ASP A 1 353 ? 23.277 -23.024 -2.264 1.00 54.03 353 ASP A C 1
ATOM 2761 O O . ASP A 1 353 ? 23.162 -24.161 -2.740 1.00 54.03 353 ASP A O 1
ATOM 2765 N N . PRO A 1 354 ? 24.440 -22.575 -1.755 1.00 53.44 354 PRO A N 1
ATOM 2766 C CA . PRO A 1 354 ? 25.578 -23.460 -1.629 1.00 53.44 354 PRO A CA 1
ATOM 2767 C C . PRO A 1 354 ? 25.122 -24.652 -0.774 1.00 53.44 354 PRO A C 1
ATOM 2769 O O . PRO A 1 354 ? 24.626 -24.443 0.337 1.00 53.44 354 PRO A O 1
ATOM 2772 N N . PRO A 1 355 ? 25.221 -25.884 -1.294 1.00 54.44 355 PRO A N 1
ATOM 2773 C CA . PRO A 1 355 ? 24.648 -27.058 -0.660 1.00 54.44 355 PRO A CA 1
ATOM 2774 C C . PRO A 1 355 ? 25.179 -27.164 0.765 1.00 54.44 355 PRO A C 1
ATOM 2776 O O . PRO A 1 355 ? 26.389 -27.266 0.990 1.00 54.44 355 PRO A O 1
ATOM 2779 N N . ALA A 1 356 ? 24.260 -27.071 1.727 1.00 56.22 356 ALA A N 1
ATOM 2780 C CA . ALA A 1 356 ? 24.580 -27.089 3.141 1.00 56.22 356 ALA A CA 1
ATOM 2781 C C . ALA A 1 356 ? 25.225 -28.438 3.480 1.00 56.22 356 ALA A C 1
ATOM 2783 O O . ALA A 1 356 ? 24.553 -29.457 3.603 1.00 56.22 356 ALA A O 1
ATOM 2784 N N . THR A 1 357 ? 26.550 -28.435 3.626 1.00 52.88 357 THR A N 1
ATOM 2785 C CA . THR A 1 357 ? 27.337 -29.528 4.214 1.00 52.88 357 THR A CA 1
ATOM 2786 C C . THR A 1 357 ? 27.139 -30.903 3.561 1.00 52.88 357 THR A C 1
ATOM 2788 O O . THR A 1 357 ? 26.622 -31.838 4.158 1.00 52.88 357 THR A O 1
ATOM 2791 N N . SER A 1 358 ? 27.704 -31.064 2.364 1.00 46.41 358 SER A N 1
ATOM 2792 C CA . SER A 1 358 ? 28.392 -32.306 1.991 1.00 46.41 358 SER A CA 1
ATOM 2793 C C . SER A 1 358 ? 29.771 -31.922 1.465 1.00 46.41 358 SER A C 1
ATOM 2795 O O . SER A 1 358 ? 29.939 -31.480 0.325 1.00 46.41 358 SER A O 1
ATOM 2797 N N . ALA A 1 359 ? 30.754 -31.961 2.363 1.00 56.19 359 ALA A N 1
ATOM 2798 C CA . ALA A 1 359 ? 32.130 -31.595 2.079 1.00 56.19 359 ALA A CA 1
ATOM 2799 C C . ALA A 1 359 ? 32.744 -32.611 1.103 1.00 56.19 359 ALA A C 1
ATOM 2801 O O . ALA A 1 359 ? 33.221 -33.663 1.514 1.00 56.19 359 ALA A O 1
ATOM 2802 N N . GLY A 1 360 ? 32.735 -32.294 -0.193 1.00 54.06 360 GLY A N 1
ATOM 2803 C CA . GLY A 1 360 ? 33.617 -32.951 -1.160 1.00 54.06 360 GLY A CA 1
ATOM 2804 C C . GLY A 1 360 ? 33.103 -33.017 -2.592 1.00 54.06 360 GLY A C 1
ATOM 2805 O O . GLY A 1 360 ? 33.889 -32.813 -3.509 1.00 54.06 360 GLY A O 1
ATOM 2806 N N . THR A 1 361 ? 31.811 -33.268 -2.808 1.00 55.94 361 THR A N 1
ATOM 2807 C CA . THR A 1 361 ? 31.291 -33.611 -4.151 1.00 55.94 361 THR A CA 1
ATOM 2808 C C . THR A 1 361 ? 30.385 -32.556 -4.771 1.00 55.94 361 THR A C 1
ATOM 2810 O O . THR A 1 361 ? 30.268 -32.481 -5.991 1.00 55.94 361 THR A O 1
ATOM 2813 N N . SER A 1 362 ? 29.749 -31.711 -3.963 1.00 53.16 362 SER A N 1
ATOM 2814 C CA . SER A 1 362 ? 28.675 -30.848 -4.461 1.00 53.16 362 SER A CA 1
ATOM 2815 C C . SER A 1 362 ? 29.166 -29.578 -5.174 1.00 53.16 362 SER A C 1
ATOM 2817 O O . SER A 1 362 ? 28.533 -29.109 -6.119 1.00 53.16 362 SER A O 1
ATOM 2819 N N . THR A 1 363 ? 30.345 -29.068 -4.806 1.00 57.72 363 THR A N 1
ATOM 2820 C CA . THR A 1 363 ? 30.973 -27.916 -5.474 1.00 57.72 363 THR A CA 1
ATOM 2821 C C . THR A 1 363 ? 31.391 -28.241 -6.908 1.00 57.72 363 THR A C 1
ATOM 2823 O O . THR A 1 363 ? 31.322 -27.377 -7.776 1.00 57.72 363 THR A O 1
ATOM 2826 N N . THR A 1 364 ? 31.796 -29.486 -7.163 1.00 63.69 364 THR A N 1
ATOM 2827 C CA . THR A 1 364 ? 32.157 -29.972 -8.499 1.00 63.69 364 THR A CA 1
ATOM 2828 C C . THR A 1 364 ? 30.920 -30.048 -9.388 1.00 63.69 364 THR A C 1
ATOM 2830 O O . THR A 1 364 ? 30.935 -29.501 -10.479 1.00 63.69 364 THR A O 1
ATOM 2833 N N . ILE A 1 365 ? 29.802 -30.575 -8.874 1.00 69.38 365 ILE A N 1
ATOM 2834 C CA . ILE A 1 365 ? 28.541 -30.692 -9.628 1.00 69.38 365 ILE A CA 1
ATOM 2835 C C . ILE A 1 365 ? 27.984 -29.316 -10.026 1.00 69.38 365 ILE A C 1
ATOM 2837 O O . ILE A 1 365 ? 27.573 -29.128 -11.167 1.00 69.38 365 ILE A O 1
ATOM 2841 N N . ALA A 1 366 ? 27.990 -28.333 -9.118 1.00 66.44 366 ALA A N 1
ATOM 2842 C CA . ALA A 1 366 ? 27.529 -26.979 -9.438 1.00 66.44 366 ALA A CA 1
ATOM 2843 C C . ALA A 1 366 ? 28.445 -26.273 -10.455 1.00 66.44 366 ALA A C 1
ATOM 2845 O O . ALA A 1 366 ? 27.961 -25.551 -11.325 1.00 66.44 366 ALA A O 1
ATOM 2846 N N . LYS A 1 367 ? 29.762 -26.506 -10.367 1.00 72.81 367 LYS A N 1
ATOM 2847 C CA . LYS A 1 367 ? 30.742 -26.006 -11.339 1.00 72.81 367 LYS A CA 1
ATOM 2848 C C . LYS A 1 367 ? 30.504 -26.613 -12.720 1.00 72.81 367 LYS A C 1
ATOM 2850 O O . LYS A 1 367 ? 30.419 -25.878 -13.698 1.00 72.81 367 LYS A O 1
ATOM 2855 N N . ASP A 1 368 ? 30.372 -27.932 -12.783 1.00 74.50 368 ASP A N 1
ATOM 2856 C CA . ASP A 1 368 ? 30.207 -28.666 -14.034 1.00 74.50 368 ASP A CA 1
ATOM 2857 C C . ASP A 1 368 ? 28.870 -28.300 -14.695 1.00 74.50 368 ASP A C 1
ATOM 2859 O O . ASP A 1 368 ? 28.821 -28.085 -15.902 1.00 74.50 368 ASP A O 1
ATOM 2863 N N . ALA A 1 369 ? 27.808 -28.097 -13.905 1.00 70.44 369 ALA A N 1
ATOM 2864 C CA . ALA A 1 369 ? 26.533 -27.581 -14.397 1.00 70.44 369 ALA A CA 1
ATOM 2865 C C . ALA A 1 369 ? 26.641 -26.141 -14.936 1.00 70.44 369 ALA A C 1
ATOM 2867 O O . ALA A 1 369 ? 26.081 -25.848 -15.989 1.00 70.44 369 ALA A O 1
ATOM 2868 N N . LEU A 1 370 ? 27.368 -25.242 -14.257 1.00 73.06 370 LEU A N 1
ATOM 2869 C CA . LEU A 1 370 ? 27.585 -23.870 -14.735 1.00 73.06 370 LEU A CA 1
ATOM 2870 C C . LEU A 1 370 ? 28.366 -23.846 -16.057 1.00 73.06 370 LEU A C 1
ATOM 2872 O O . LEU A 1 370 ? 27.983 -23.121 -16.974 1.00 73.06 370 LEU A O 1
ATOM 2876 N N . LEU A 1 371 ? 29.436 -24.639 -16.162 1.00 77.75 371 LEU A N 1
ATOM 2877 C CA . LEU A 1 371 ? 30.224 -24.764 -17.391 1.00 77.75 371 LEU A CA 1
ATOM 2878 C C . LEU A 1 371 ? 29.373 -25.332 -18.533 1.00 77.75 371 LEU A C 1
ATOM 2880 O O . LEU A 1 371 ? 29.363 -24.754 -19.616 1.00 77.75 371 LEU A O 1
ATOM 2884 N N . LEU A 1 372 ? 28.588 -26.381 -18.263 1.00 78.00 372 LEU A N 1
ATOM 2885 C CA . LEU A 1 372 ? 27.679 -26.991 -19.235 1.00 78.00 372 LEU A CA 1
ATOM 2886 C C . LEU A 1 372 ? 26.618 -26.000 -19.737 1.00 78.00 372 LEU A C 1
ATOM 2888 O O . LEU A 1 372 ? 26.339 -25.944 -20.932 1.00 78.00 372 LEU A O 1
ATOM 2892 N N . VAL A 1 373 ? 26.031 -25.198 -18.843 1.00 70.31 373 VAL A N 1
ATOM 2893 C CA . VAL A 1 373 ? 25.033 -24.181 -19.213 1.00 70.31 373 VAL A CA 1
ATOM 2894 C C . VAL A 1 373 ? 25.666 -23.069 -20.047 1.00 70.31 373 VAL A C 1
ATOM 2896 O O . VAL A 1 373 ? 25.094 -22.682 -21.063 1.00 70.31 373 VAL A O 1
ATOM 2899 N N . LEU A 1 374 ? 26.844 -22.565 -19.663 1.00 70.31 374 LEU A N 1
ATOM 2900 C CA . LEU A 1 374 ? 27.549 -21.540 -20.439 1.00 70.31 374 LEU A CA 1
ATOM 2901 C C . LEU A 1 374 ? 27.929 -22.053 -21.833 1.00 70.31 374 LEU A C 1
ATOM 2903 O O . LEU A 1 374 ? 27.742 -21.335 -22.812 1.00 70.31 374 LEU A O 1
ATOM 2907 N N . GLU A 1 375 ? 28.389 -23.298 -21.940 1.00 82.94 375 GLU A N 1
ATOM 2908 C CA . GLU A 1 375 ? 28.692 -23.936 -23.221 1.00 82.94 375 GLU A CA 1
ATOM 2909 C C . GLU A 1 375 ? 27.431 -24.112 -24.079 1.00 82.94 375 GLU A C 1
ATOM 2911 O O . GLU A 1 375 ? 27.420 -23.713 -25.243 1.00 82.94 375 GLU A O 1
ATOM 2916 N N . ALA A 1 376 ? 26.328 -24.595 -23.500 1.00 73.25 376 ALA A N 1
ATOM 2917 C CA . ALA A 1 376 ? 25.050 -24.713 -24.199 1.00 73.25 376 ALA A CA 1
ATOM 2918 C C . ALA A 1 376 ? 24.520 -23.353 -24.695 1.00 73.25 376 ALA A C 1
ATOM 2920 O O . ALA A 1 376 ? 23.986 -23.264 -25.803 1.00 73.25 376 ALA A O 1
ATOM 2921 N N . ILE A 1 377 ? 24.697 -22.275 -23.921 1.00 66.62 377 ILE A N 1
ATOM 2922 C CA . ILE A 1 377 ? 24.342 -20.911 -24.345 1.00 66.62 377 ILE A CA 1
ATOM 2923 C C . ILE A 1 377 ? 25.236 -20.464 -25.504 1.00 66.62 377 ILE A C 1
ATOM 2925 O O . ILE A 1 377 ? 24.719 -19.952 -26.494 1.00 66.62 377 ILE A O 1
ATOM 2929 N N . VAL A 1 378 ? 26.553 -20.682 -25.435 1.00 79.44 378 VAL A N 1
ATOM 2930 C CA . VAL A 1 378 ? 27.478 -20.336 -26.530 1.00 79.44 378 VAL A CA 1
ATOM 2931 C C . VAL A 1 378 ? 27.101 -21.058 -27.826 1.00 79.44 378 VAL A C 1
ATOM 2933 O O . VAL A 1 378 ? 27.083 -20.419 -28.877 1.00 79.44 378 VAL A O 1
ATOM 2936 N N . GLN A 1 379 ? 26.757 -22.348 -27.748 1.00 82.81 379 GLN A N 1
ATOM 2937 C CA . GLN A 1 379 ? 26.367 -23.163 -28.906 1.00 82.81 379 GLN A CA 1
ATOM 2938 C C . GLN A 1 379 ? 24.988 -22.782 -29.469 1.00 82.81 379 GLN A C 1
ATOM 2940 O O . GLN A 1 379 ? 24.775 -22.829 -30.674 1.00 82.81 379 GLN A O 1
ATOM 2945 N N . SER A 1 380 ? 24.038 -22.381 -28.618 1.00 64.94 380 SER A N 1
ATOM 2946 C CA . SER A 1 380 ? 22.682 -21.999 -29.053 1.00 64.94 380 SER A CA 1
ATOM 2947 C C . SER A 1 380 ? 22.553 -20.537 -29.501 1.00 64.94 380 SER A C 1
ATOM 2949 O O . SER A 1 380 ? 21.571 -20.177 -30.149 1.00 64.94 380 SER A O 1
ATOM 2951 N N . SER A 1 381 ? 23.541 -19.687 -29.202 1.00 75.62 381 SER A N 1
ATOM 2952 C CA . SER A 1 381 ? 23.496 -18.239 -29.468 1.00 75.62 381 SER A CA 1
ATOM 2953 C C . SER A 1 381 ? 24.076 -17.823 -30.826 1.00 75.62 381 SER A C 1
ATOM 2955 O O . SER A 1 381 ? 24.373 -16.645 -31.020 1.00 75.62 381 SER A O 1
ATOM 2957 N N . ASP A 1 382 ? 24.218 -18.737 -31.791 1.00 78.19 382 ASP A N 1
ATOM 2958 C CA . ASP A 1 382 ? 24.730 -18.417 -33.138 1.00 78.19 382 ASP A CA 1
ATOM 2959 C C . ASP A 1 382 ? 23.891 -17.358 -33.872 1.00 78.19 382 ASP A C 1
ATOM 2961 O O . ASP A 1 382 ? 24.423 -16.577 -34.659 1.00 78.19 382 ASP A O 1
ATOM 2965 N N . ALA A 1 383 ? 22.598 -17.266 -33.550 1.00 68.62 383 ALA A N 1
ATOM 2966 C CA . ALA A 1 383 ? 21.693 -16.245 -34.075 1.00 68.62 383 ALA A CA 1
ATOM 2967 C C . ALA A 1 383 ? 21.761 -14.893 -33.327 1.00 68.62 383 ALA A C 1
ATOM 2969 O O . ALA A 1 383 ? 21.170 -13.915 -33.781 1.00 68.62 383 ALA A O 1
ATOM 2970 N N . PHE A 1 384 ? 22.476 -14.811 -32.196 1.00 62.88 384 PHE A N 1
ATOM 2971 C CA . PHE A 1 384 ? 22.553 -13.621 -31.336 1.00 62.88 384 PHE A CA 1
ATOM 2972 C C . PHE A 1 384 ? 24.011 -13.301 -30.951 1.00 62.88 384 PHE A C 1
ATOM 2974 O O . PHE A 1 384 ? 24.443 -13.592 -29.829 1.00 62.88 384 PHE A O 1
ATOM 2981 N N . PRO A 1 385 ? 24.781 -12.647 -31.846 1.00 68.56 385 PRO A N 1
ATOM 2982 C CA . PRO A 1 385 ? 26.212 -12.398 -31.646 1.00 68.56 385 PRO A CA 1
ATOM 2983 C C . PRO A 1 385 ? 26.593 -11.717 -30.313 1.00 68.56 385 PRO A C 1
ATOM 2985 O O . PRO A 1 385 ? 27.580 -12.139 -29.703 1.00 68.56 385 PRO A O 1
ATOM 2988 N N . PRO A 1 386 ? 25.833 -10.727 -29.790 1.00 65.19 386 PRO A N 1
ATOM 2989 C CA . PRO A 1 386 ? 26.145 -10.117 -28.494 1.00 65.19 386 PRO A CA 1
ATOM 2990 C C . PRO A 1 386 ? 26.051 -11.102 -27.321 1.00 65.19 386 PRO A C 1
ATOM 2992 O O . PRO A 1 386 ? 26.904 -11.091 -26.433 1.00 65.19 386 PRO A O 1
ATOM 2995 N N . LEU A 1 387 ? 25.052 -11.989 -27.340 1.00 58.00 387 LEU A N 1
ATOM 2996 C CA . LEU A 1 387 ? 24.851 -12.999 -26.301 1.00 58.00 387 LEU A CA 1
ATOM 2997 C C . LEU A 1 387 ? 25.954 -14.061 -26.349 1.00 58.00 387 LEU A C 1
ATOM 2999 O O . LEU A 1 387 ? 26.511 -14.416 -25.310 1.00 58.00 387 LEU A O 1
ATOM 3003 N N . LYS A 1 388 ? 26.336 -14.496 -27.557 1.00 76.12 388 LYS A N 1
ATOM 3004 C CA . LYS A 1 388 ? 27.445 -15.436 -27.761 1.00 76.12 388 LYS A CA 1
ATOM 3005 C C . LYS A 1 388 ? 28.765 -14.886 -27.218 1.00 76.12 388 LYS A C 1
ATOM 3007 O O . LYS A 1 388 ? 29.500 -15.615 -26.552 1.00 76.12 388 LYS A O 1
ATOM 3012 N N . SER A 1 389 ? 29.049 -13.604 -27.454 1.00 69.50 389 SER A N 1
ATOM 3013 C CA . SER A 1 389 ? 30.255 -12.939 -26.945 1.00 69.50 389 SER A CA 1
ATOM 3014 C C . SER A 1 389 ? 30.276 -12.879 -25.411 1.00 69.50 389 SER A C 1
ATOM 3016 O O . SER A 1 389 ? 31.258 -13.286 -24.789 1.00 69.50 389 SER A O 1
ATOM 3018 N N . ALA A 1 390 ? 29.165 -12.474 -24.783 1.00 65.69 390 ALA A N 1
ATOM 3019 C CA . ALA A 1 390 ? 29.048 -12.419 -23.324 1.00 65.69 390 ALA A CA 1
ATOM 3020 C C . ALA A 1 390 ? 29.187 -13.805 -22.666 1.00 65.69 390 ALA A C 1
ATOM 3022 O O . ALA A 1 390 ? 29.939 -13.963 -21.702 1.00 65.69 390 ALA A O 1
ATOM 3023 N N . ALA A 1 391 ? 28.514 -14.821 -23.213 1.00 68.00 391 ALA A N 1
ATOM 3024 C CA . ALA A 1 391 ? 28.593 -16.193 -22.717 1.00 68.00 391 ALA A CA 1
ATOM 3025 C C . ALA A 1 391 ? 30.005 -1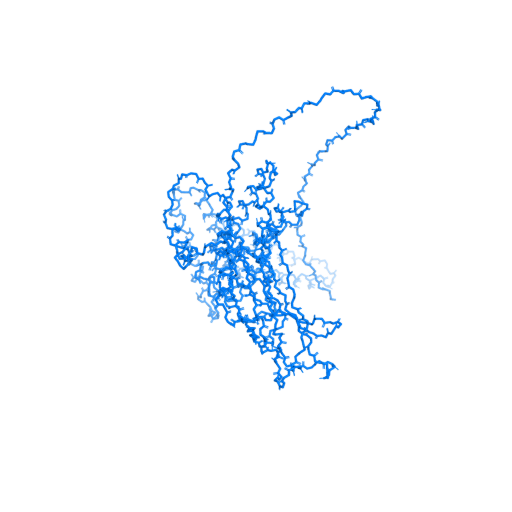6.784 -22.879 1.00 68.00 391 ALA A C 1
ATOM 3027 O O . ALA A 1 391 ? 30.522 -17.402 -21.949 1.00 68.00 391 ALA A O 1
ATOM 3028 N N . SER A 1 392 ? 30.671 -16.512 -24.009 1.00 71.38 392 SER A N 1
ATOM 3029 C CA . SER A 1 392 ? 32.060 -16.933 -24.254 1.00 71.38 392 SER A CA 1
ATOM 3030 C C . SER A 1 392 ? 33.035 -16.272 -23.274 1.00 71.38 392 SER A C 1
ATOM 3032 O O . SER A 1 392 ? 33.928 -16.935 -22.747 1.00 71.38 392 SER A O 1
ATOM 3034 N N . GLY A 1 393 ? 32.844 -14.982 -22.974 1.00 68.56 393 GLY A N 1
ATOM 3035 C CA . GLY A 1 393 ? 33.641 -14.263 -21.978 1.00 68.56 393 GLY A CA 1
ATOM 3036 C C . GLY A 1 393 ? 33.472 -14.824 -20.563 1.00 68.56 393 GLY A C 1
ATOM 3037 O O . GLY A 1 393 ? 34.458 -15.043 -19.860 1.00 68.56 393 GLY A O 1
ATOM 3038 N N . LEU A 1 394 ? 32.236 -15.123 -20.148 1.00 63.94 394 LEU A N 1
ATOM 3039 C CA . LEU A 1 394 ? 31.961 -15.752 -18.850 1.00 63.94 394 LEU A CA 1
ATOM 3040 C C . LEU A 1 394 ? 32.563 -17.162 -18.749 1.00 63.94 394 LEU A C 1
ATOM 3042 O O . LEU A 1 394 ? 33.154 -17.497 -17.720 1.00 63.94 394 LEU A O 1
ATOM 3046 N N . LEU A 1 395 ? 32.476 -17.960 -19.819 1.00 72.12 395 LEU A N 1
ATOM 3047 C CA . LEU A 1 395 ? 33.084 -19.292 -19.896 1.00 72.12 395 LEU A CA 1
ATOM 3048 C C . LEU A 1 395 ? 34.613 -19.230 -19.754 1.00 72.12 395 LEU A C 1
ATOM 3050 O O . LEU A 1 395 ? 35.202 -20.032 -19.023 1.00 72.12 395 LEU A O 1
ATOM 3054 N N . PHE A 1 396 ? 35.253 -18.243 -20.387 1.00 76.00 396 PHE A N 1
ATOM 3055 C CA . PHE A 1 396 ? 36.686 -17.993 -20.243 1.00 76.00 396 PHE A CA 1
ATOM 3056 C C . PHE A 1 396 ? 37.065 -17.708 -18.784 1.00 76.00 396 PHE A C 1
ATOM 3058 O O . PHE A 1 396 ? 37.939 -18.377 -18.234 1.00 76.00 396 PHE A O 1
ATOM 3065 N N . PHE A 1 397 ? 36.370 -16.784 -18.112 1.00 62.16 397 PHE A N 1
ATOM 3066 C CA . PHE A 1 397 ? 36.664 -16.462 -16.712 1.00 62.16 397 PHE A CA 1
ATOM 3067 C C . PHE A 1 397 ? 36.421 -17.638 -15.762 1.00 62.16 397 PHE A C 1
ATOM 3069 O O . PHE A 1 397 ? 37.232 -17.856 -14.860 1.00 62.16 397 PHE A O 1
ATOM 3076 N N . ALA A 1 398 ? 35.355 -18.418 -15.968 1.00 69.38 398 ALA A N 1
ATOM 3077 C CA . ALA A 1 398 ? 35.088 -19.619 -15.179 1.00 69.38 398 ALA A CA 1
ATOM 3078 C C . ALA A 1 398 ? 36.213 -20.659 -15.338 1.00 69.38 398 ALA A C 1
ATOM 3080 O O . ALA A 1 398 ? 36.695 -21.208 -14.346 1.00 69.38 398 ALA A O 1
ATOM 3081 N N . THR A 1 399 ? 36.699 -20.854 -16.566 1.00 74.62 399 THR A N 1
ATOM 3082 C CA . THR A 1 399 ? 37.812 -21.764 -16.885 1.00 74.62 399 THR A CA 1
ATOM 3083 C C . THR A 1 399 ? 39.137 -21.273 -16.291 1.00 74.62 399 THR A C 1
ATOM 3085 O O . THR A 1 399 ? 39.883 -22.047 -15.686 1.00 74.62 399 THR A O 1
ATOM 3088 N N . CYS A 1 400 ? 39.427 -19.972 -16.388 1.00 66.88 400 CYS A N 1
ATOM 3089 C CA . CYS A 1 400 ? 40.598 -19.362 -15.756 1.00 66.88 400 CYS A CA 1
ATOM 3090 C C . CYS A 1 400 ? 40.552 -19.487 -14.229 1.00 66.88 400 CYS A C 1
ATOM 3092 O O . CYS A 1 400 ? 41.562 -19.824 -13.610 1.00 66.88 400 CYS A O 1
ATOM 3094 N N . ALA A 1 401 ? 39.390 -19.253 -13.615 1.00 66.31 401 ALA A N 1
ATOM 3095 C CA . ALA A 1 401 ? 39.197 -19.405 -12.178 1.00 66.31 401 ALA A CA 1
ATOM 3096 C C . ALA A 1 401 ? 39.374 -20.864 -11.730 1.00 66.31 401 ALA A C 1
ATOM 3098 O O . ALA A 1 401 ? 39.994 -21.097 -10.690 1.00 66.31 401 ALA A O 1
ATOM 3099 N N . ASP A 1 402 ? 38.902 -21.839 -12.514 1.00 67.56 402 ASP A N 1
ATOM 3100 C CA . ASP A 1 402 ? 39.104 -23.270 -12.253 1.00 67.56 402 ASP A CA 1
ATOM 3101 C C . ASP A 1 402 ? 40.590 -23.650 -12.331 1.00 67.56 402 ASP A C 1
ATOM 3103 O O . ASP A 1 402 ? 41.146 -24.241 -11.401 1.00 67.56 402 ASP A O 1
ATOM 3107 N N . THR A 1 403 ? 41.274 -23.185 -13.377 1.00 69.56 403 THR A N 1
ATOM 3108 C CA . THR A 1 403 ? 42.716 -23.396 -13.579 1.00 69.56 403 THR A CA 1
ATOM 3109 C C . THR A 1 403 ? 43.543 -22.763 -12.448 1.00 69.56 403 THR A C 1
ATOM 3111 O O . THR A 1 403 ? 44.484 -23.372 -11.930 1.00 69.56 403 THR A O 1
ATOM 3114 N N . ALA A 1 404 ? 43.164 -21.565 -11.990 1.00 61.03 404 ALA A N 1
ATOM 3115 C CA . ALA A 1 404 ? 43.800 -20.887 -10.860 1.00 61.03 404 ALA A CA 1
ATOM 3116 C C . ALA A 1 404 ? 43.503 -21.580 -9.515 1.00 61.03 404 ALA A C 1
ATOM 3118 O O . ALA A 1 404 ? 44.384 -21.700 -8.659 1.00 61.03 404 ALA A O 1
ATOM 3119 N N . CYS A 1 405 ? 42.280 -22.083 -9.323 1.00 60.16 405 CYS A N 1
ATOM 3120 C CA . CYS A 1 405 ? 41.869 -22.779 -8.104 1.00 60.16 405 CYS A CA 1
ATOM 3121 C C . CYS A 1 405 ? 42.468 -24.186 -7.979 1.00 60.16 405 CYS A C 1
ATOM 3123 O O . CYS A 1 405 ? 42.753 -24.615 -6.855 1.00 60.16 405 CYS A O 1
ATOM 3125 N N . GLY A 1 406 ? 42.721 -24.876 -9.095 1.00 60.31 406 GLY A N 1
ATOM 3126 C CA . GLY A 1 406 ? 43.400 -26.175 -9.133 1.00 60.31 406 GLY A CA 1
ATOM 3127 C C . GLY A 1 406 ? 44.852 -26.122 -8.644 1.00 60.31 406 GLY A C 1
ATOM 3128 O O . GLY A 1 406 ? 45.390 -27.124 -8.173 1.00 60.31 406 GLY A O 1
ATOM 3129 N N . ASN A 1 407 ? 45.474 -24.937 -8.643 1.00 56.59 407 ASN A N 1
ATOM 3130 C CA . ASN A 1 407 ? 46.891 -24.769 -8.320 1.00 56.59 407 ASN A CA 1
ATOM 3131 C C . ASN A 1 407 ? 47.198 -24.410 -6.854 1.00 56.59 407 ASN A C 1
ATOM 3133 O O . ASN A 1 407 ? 48.343 -24.128 -6.488 1.00 56.59 407 ASN A O 1
ATOM 3137 N N . LYS A 1 408 ? 46.196 -24.487 -5.968 1.00 59.81 408 LYS A N 1
ATOM 3138 C CA . LYS A 1 408 ? 46.330 -24.198 -4.524 1.00 59.81 408 LYS A CA 1
ATOM 3139 C C . LYS A 1 408 ? 47.404 -25.034 -3.815 1.00 59.81 408 LYS A C 1
ATOM 3141 O O . LYS A 1 408 ? 47.896 -24.615 -2.767 1.00 59.81 408 LYS A O 1
ATOM 3146 N N . LYS A 1 409 ? 47.755 -26.219 -4.332 1.00 61.56 409 LYS A N 1
ATOM 3147 C CA . LYS A 1 409 ? 48.837 -27.058 -3.785 1.00 61.56 409 LYS A CA 1
ATOM 3148 C C . LYS A 1 409 ? 50.218 -26.544 -4.208 1.00 61.56 409 LYS A C 1
ATOM 3150 O O . LYS A 1 409 ? 51.045 -26.316 -3.334 1.00 61.56 409 LYS A O 1
ATOM 3155 N N . GLN A 1 410 ? 50.428 -26.262 -5.498 1.00 58.12 410 GLN A N 1
ATOM 3156 C CA . GLN A 1 410 ? 51.692 -25.694 -5.993 1.00 58.12 410 GLN A CA 1
ATOM 3157 C C . GLN A 1 410 ? 51.980 -24.322 -5.380 1.00 58.12 410 GLN A C 1
ATOM 3159 O O . GLN A 1 410 ? 53.087 -24.086 -4.908 1.00 58.12 410 GLN A O 1
ATOM 3164 N N . ILE A 1 411 ? 50.977 -23.443 -5.305 1.00 53.94 411 ILE A N 1
ATOM 3165 C CA . ILE A 1 411 ? 51.136 -22.110 -4.705 1.00 53.94 411 ILE A CA 1
ATOM 3166 C C . ILE A 1 411 ? 51.534 -22.230 -3.225 1.00 53.94 411 ILE A C 1
ATOM 3168 O O . ILE A 1 411 ? 52.455 -21.556 -2.768 1.00 53.94 411 ILE A O 1
ATOM 3172 N N . ARG A 1 412 ? 50.903 -23.140 -2.473 1.00 61.88 412 ARG A N 1
ATOM 3173 C CA . ARG A 1 412 ? 51.240 -23.395 -1.063 1.00 61.88 412 ARG A CA 1
ATOM 3174 C C . ARG A 1 412 ? 52.649 -23.961 -0.888 1.00 61.88 412 ARG A C 1
ATOM 3176 O O . ARG A 1 412 ? 53.348 -23.544 0.032 1.00 61.88 412 ARG A O 1
ATOM 3183 N N . ASP A 1 413 ? 53.073 -24.869 -1.763 1.00 61.62 413 ASP A N 1
ATOM 3184 C CA . ASP A 1 413 ? 54.427 -25.431 -1.737 1.00 61.62 413 ASP A CA 1
ATOM 3185 C C . ASP A 1 413 ? 55.489 -24.372 -2.071 1.00 61.62 413 ASP A C 1
ATOM 3187 O O . ASP A 1 413 ? 56.535 -24.327 -1.419 1.00 61.62 413 ASP A O 1
ATOM 3191 N N . ILE A 1 414 ? 55.199 -23.453 -2.998 1.00 60.50 414 ILE A N 1
ATOM 3192 C CA . ILE A 1 414 ? 56.055 -22.296 -3.299 1.00 60.50 414 ILE A CA 1
ATOM 3193 C C . ILE A 1 414 ? 56.167 -21.377 -2.074 1.00 60.50 414 ILE A C 1
ATOM 3195 O O . ILE A 1 414 ? 57.280 -21.064 -1.650 1.00 60.50 414 ILE A O 1
ATOM 3199 N N . TYR A 1 415 ? 55.050 -21.017 -1.430 1.00 55.16 415 TYR A N 1
ATOM 3200 C CA . TYR A 1 415 ? 55.081 -20.214 -0.199 1.00 55.16 415 TYR A CA 1
ATOM 3201 C C . TYR A 1 415 ? 55.847 -20.904 0.936 1.00 55.16 415 TYR A C 1
ATOM 3203 O O . TYR A 1 415 ? 56.594 -20.244 1.659 1.00 55.16 415 TYR A O 1
ATOM 3211 N N . LYS A 1 416 ? 55.728 -22.231 1.078 1.00 65.94 416 LYS A N 1
ATOM 3212 C CA . LYS A 1 416 ? 56.482 -23.004 2.076 1.00 65.94 416 LYS A CA 1
ATOM 3213 C C . LYS A 1 416 ? 57.991 -22.962 1.807 1.00 65.94 416 LYS A C 1
ATOM 3215 O O . LYS A 1 416 ? 58.765 -22.788 2.748 1.00 65.94 416 LYS A O 1
ATOM 3220 N N . ARG A 1 417 ? 58.411 -23.065 0.540 1.00 61.91 417 ARG A N 1
ATOM 3221 C CA . ARG A 1 417 ? 59.825 -22.955 0.133 1.00 61.91 417 ARG A CA 1
ATOM 3222 C C . ARG A 1 417 ? 60.381 -21.547 0.358 1.00 61.91 417 ARG A C 1
ATOM 3224 O O . ARG A 1 417 ? 61.447 -21.414 0.951 1.00 61.91 417 ARG A O 1
ATOM 3231 N N . ILE A 1 418 ? 59.629 -20.509 -0.017 1.00 58.59 418 ILE A N 1
ATOM 3232 C CA . ILE A 1 418 ? 59.997 -19.104 0.231 1.00 58.59 418 ILE A CA 1
ATOM 3233 C C . ILE A 1 418 ? 60.126 -18.837 1.735 1.00 58.59 418 ILE A C 1
ATOM 3235 O O . ILE A 1 418 ? 61.077 -18.194 2.177 1.00 58.59 418 ILE A O 1
ATOM 3239 N N . HIS A 1 419 ? 59.209 -19.367 2.548 1.00 57.34 419 HIS A N 1
ATOM 3240 C CA . HIS A 1 419 ? 59.271 -19.178 3.993 1.00 57.34 419 HIS A CA 1
ATOM 3241 C C . HIS A 1 419 ? 60.474 -19.895 4.627 1.00 57.34 419 HIS A C 1
ATOM 3243 O O . HIS A 1 419 ? 61.138 -19.310 5.488 1.00 57.34 419 HIS A O 1
ATOM 3249 N N . GLY A 1 420 ? 60.786 -21.119 4.184 1.00 71.00 420 GLY A N 1
ATOM 3250 C CA . GLY A 1 420 ? 61.983 -21.850 4.607 1.00 71.00 420 GLY A CA 1
ATOM 3251 C C . GLY A 1 420 ? 63.271 -21.092 4.276 1.00 71.00 420 GLY A C 1
ATOM 3252 O O . GLY A 1 420 ? 64.135 -20.939 5.136 1.00 71.00 420 GLY A O 1
ATOM 3253 N N . LEU A 1 421 ? 63.351 -20.519 3.075 1.00 55.78 421 LEU A N 1
ATOM 3254 C CA . LEU A 1 421 ? 64.475 -19.692 2.640 1.00 55.78 421 LEU A CA 1
ATOM 3255 C C . LEU A 1 421 ? 64.625 -18.421 3.486 1.00 55.78 421 LEU A C 1
ATOM 3257 O O . LEU A 1 421 ? 65.714 -18.123 3.972 1.00 55.78 421 LEU A O 1
ATOM 3261 N N . ALA A 1 422 ? 63.531 -17.692 3.713 1.00 54.34 422 ALA A N 1
ATOM 3262 C CA . ALA A 1 422 ? 63.544 -16.489 4.541 1.00 54.34 422 ALA A CA 1
ATOM 3263 C C . ALA A 1 422 ? 63.992 -16.794 5.981 1.00 54.34 422 ALA A C 1
ATOM 3265 O O . ALA A 1 422 ? 64.704 -15.999 6.597 1.00 54.34 422 ALA A O 1
ATOM 3266 N N . ALA A 1 423 ? 63.616 -17.961 6.517 1.00 68.94 423 ALA A N 1
ATOM 3267 C CA . ALA A 1 423 ? 64.065 -18.415 7.829 1.00 68.94 423 ALA A CA 1
ATOM 3268 C C . ALA A 1 423 ? 65.568 -18.748 7.857 1.00 68.94 423 ALA A C 1
ATOM 3270 O O . ALA A 1 423 ? 66.224 -18.450 8.857 1.00 68.94 423 ALA A O 1
ATOM 3271 N N . SER A 1 424 ? 66.118 -19.324 6.784 1.00 62.31 424 SER A N 1
ATOM 3272 C CA . SER A 1 424 ? 67.557 -19.591 6.644 1.00 62.31 424 SER A CA 1
ATOM 3273 C C . SER A 1 424 ? 68.370 -18.300 6.513 1.00 62.31 424 SER A C 1
ATOM 3275 O O . SER A 1 424 ? 69.315 -18.101 7.273 1.00 62.31 424 SER A O 1
ATOM 3277 N N . LEU A 1 425 ? 67.938 -17.366 5.657 1.00 54.47 425 LEU A N 1
ATOM 3278 C CA . LEU A 1 425 ? 68.5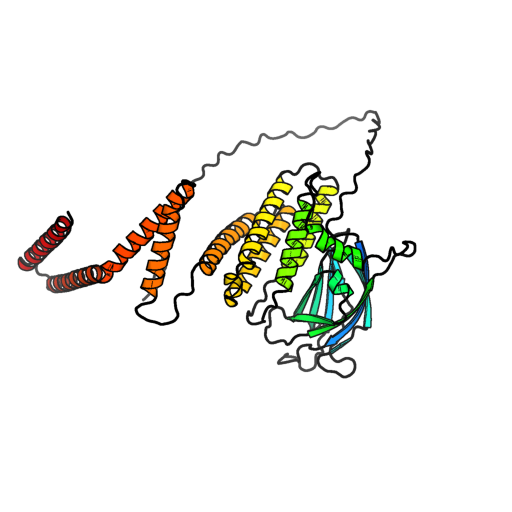83 -16.058 5.478 1.00 54.47 425 LEU A CA 1
ATOM 3279 C C . LEU A 1 425 ? 68.585 -15.241 6.776 1.00 54.47 425 LEU A C 1
ATOM 3281 O O . LEU A 1 425 ? 69.620 -14.728 7.193 1.00 54.47 425 LEU A O 1
ATOM 3285 N N . LYS A 1 426 ? 67.448 -15.194 7.482 1.00 60.09 426 LYS A N 1
ATOM 3286 C CA . LYS A 1 426 ? 67.325 -14.507 8.778 1.00 60.09 426 LYS A CA 1
ATOM 3287 C C . LYS A 1 426 ? 68.236 -15.102 9.859 1.00 60.09 426 LYS A C 1
ATOM 3289 O O . LYS A 1 426 ? 68.601 -14.403 10.806 1.00 60.09 426 LYS A O 1
ATOM 3294 N N . ARG A 1 427 ? 68.574 -16.391 9.749 1.00 64.75 427 ARG A N 1
ATOM 3295 C CA . ARG A 1 427 ? 69.511 -17.066 10.656 1.00 64.75 427 ARG A CA 1
ATOM 3296 C C . ARG A 1 427 ? 70.954 -16.667 10.340 1.00 64.75 427 ARG A C 1
ATOM 3298 O O . ARG A 1 427 ? 71.676 -16.336 11.271 1.00 64.75 427 ARG A O 1
ATOM 3305 N N . GLY A 1 428 ? 71.321 -16.605 9.058 1.00 57.25 428 GLY A N 1
ATOM 3306 C CA . GLY A 1 428 ? 72.648 -16.175 8.600 1.00 57.25 428 GLY A CA 1
ATOM 3307 C C . GLY A 1 428 ? 72.979 -14.710 8.906 1.00 57.25 428 GLY A C 1
ATOM 3308 O O . GLY A 1 428 ? 74.116 -14.387 9.230 1.00 57.25 428 GLY A O 1
ATOM 3309 N N . THR A 1 429 ? 71.985 -13.816 8.895 1.00 56.25 429 THR A N 1
ATOM 3310 C CA . THR A 1 429 ? 72.203 -12.378 9.146 1.00 56.25 429 THR A CA 1
ATOM 3311 C C . THR A 1 429 ? 72.279 -11.997 10.626 1.00 56.25 429 THR A C 1
ATOM 3313 O O . THR A 1 429 ? 72.696 -10.887 10.950 1.00 56.25 429 THR A O 1
ATOM 3316 N N . LYS A 1 430 ? 71.858 -12.873 11.550 1.00 56.25 430 LYS A N 1
ATOM 3317 C CA . LYS A 1 430 ? 71.791 -12.555 12.991 1.00 56.25 430 LYS A CA 1
ATOM 3318 C C . LYS A 1 430 ? 73.162 -12.490 13.683 1.00 56.25 430 LYS A C 1
ATOM 3320 O O . LYS A 1 430 ? 73.238 -11.956 14.783 1.00 56.25 430 LYS A O 1
ATOM 3325 N N . THR A 1 431 ? 74.221 -12.989 13.049 1.00 56.25 431 THR A N 1
ATOM 3326 C CA . THR A 1 431 ? 75.597 -13.035 13.581 1.00 56.25 431 THR A CA 1
ATOM 3327 C C . THR A 1 431 ? 76.548 -12.000 12.970 1.00 56.25 431 THR A C 1
ATOM 3329 O O . THR A 1 431 ? 77.735 -12.021 13.269 1.00 56.25 431 THR A O 1
ATOM 3332 N N . GLY A 1 432 ? 76.058 -11.070 12.139 1.00 58.91 432 GLY A N 1
ATOM 3333 C CA . GLY A 1 432 ? 76.853 -9.936 11.638 1.00 58.91 432 GLY A CA 1
ATOM 3334 C C . GLY A 1 432 ? 78.000 -10.288 10.676 1.00 58.91 432 GLY A C 1
ATOM 3335 O O . GLY A 1 432 ? 78.744 -9.401 10.263 1.00 58.91 432 GLY A O 1
ATOM 3336 N N . SER A 1 433 ? 78.150 -11.552 10.281 1.00 58.56 433 SER A N 1
ATOM 3337 C CA . SER A 1 433 ? 79.098 -11.979 9.251 1.00 58.56 433 SER A CA 1
ATOM 3338 C C . SER A 1 433 ? 78.560 -11.659 7.852 1.00 58.56 433 SER A C 1
ATOM 3340 O O . SER A 1 433 ? 77.376 -11.869 7.579 1.00 58.56 433 SER A O 1
ATOM 3342 N N . ARG A 1 434 ? 79.433 -11.167 6.958 1.00 59.66 434 ARG A N 1
ATOM 3343 C CA . ARG A 1 434 ? 79.133 -10.987 5.524 1.00 59.66 434 ARG A CA 1
ATOM 3344 C C . ARG A 1 434 ? 78.553 -12.284 4.941 1.00 59.66 434 ARG A C 1
ATOM 3346 O O . ARG A 1 434 ? 78.960 -13.363 5.365 1.00 59.66 434 ARG A O 1
ATOM 3353 N N . ILE A 1 435 ? 77.605 -12.148 4.005 1.00 62.72 435 ILE A N 1
ATOM 3354 C CA . ILE A 1 435 ? 76.945 -13.245 3.271 1.00 62.72 435 ILE A CA 1
ATOM 3355 C C . ILE A 1 435 ? 78.003 -14.288 2.905 1.00 62.72 435 ILE A C 1
ATOM 3357 O O . ILE A 1 435 ? 78.939 -13.982 2.168 1.00 62.72 435 ILE A O 1
ATOM 3361 N N . THR A 1 436 ? 77.906 -15.477 3.499 1.00 65.50 436 THR A N 1
ATOM 3362 C CA . THR A 1 436 ? 78.902 -16.527 3.273 1.00 65.50 436 THR A CA 1
ATOM 3363 C C . THR A 1 436 ? 78.688 -17.149 1.887 1.00 65.50 436 THR A C 1
ATOM 3365 O O . THR A 1 436 ? 77.568 -17.075 1.366 1.00 65.50 436 THR A O 1
ATOM 3368 N N . PRO A 1 437 ? 79.715 -17.757 1.271 1.00 66.62 437 PRO A N 1
ATOM 3369 C CA . PRO A 1 437 ? 79.602 -18.379 -0.050 1.00 66.62 437 PRO A CA 1
ATOM 3370 C C . PRO A 1 437 ? 78.424 -19.359 -0.170 1.00 66.62 437 PRO A C 1
ATOM 3372 O O . PRO A 1 437 ? 77.758 -19.399 -1.199 1.00 66.62 437 PRO A O 1
ATOM 3375 N N . GLU A 1 438 ? 78.076 -20.055 0.914 1.00 65.25 438 GLU A N 1
ATOM 3376 C CA . GLU A 1 438 ? 76.957 -21.004 0.966 1.00 65.25 438 GLU A CA 1
ATOM 3377 C C . GLU A 1 438 ? 75.588 -20.316 0.818 1.00 65.25 438 GLU A C 1
ATOM 3379 O O . GLU A 1 438 ? 74.645 -20.888 0.272 1.00 65.25 438 GLU A O 1
ATOM 3384 N N . HIS A 1 439 ? 75.454 -19.066 1.276 1.00 60.56 439 HIS A N 1
ATOM 3385 C CA . HIS A 1 439 ? 74.241 -18.274 1.055 1.00 60.56 439 HIS A CA 1
ATOM 3386 C C . HIS A 1 439 ? 74.136 -17.814 -0.402 1.00 60.56 439 HIS A C 1
ATOM 3388 O O . HIS A 1 439 ? 73.033 -17.771 -0.942 1.00 60.56 439 HIS A O 1
ATOM 3394 N N . GLN A 1 440 ? 75.269 -17.491 -1.032 1.00 63.59 440 GLN A N 1
ATOM 3395 C CA . GLN A 1 440 ? 75.326 -17.105 -2.440 1.00 63.59 440 GLN A CA 1
ATOM 3396 C C . GLN A 1 440 ? 74.942 -18.292 -3.337 1.00 63.59 440 GLN A C 1
ATOM 3398 O O . GLN A 1 440 ? 74.072 -18.153 -4.193 1.00 63.59 440 GLN A O 1
ATOM 3403 N N . GLU A 1 441 ? 75.488 -19.478 -3.057 1.00 66.31 441 GLU A N 1
ATOM 3404 C CA . GLU A 1 441 ? 75.168 -20.722 -3.764 1.00 66.31 441 GLU A CA 1
ATOM 3405 C C . GLU A 1 441 ? 73.688 -21.104 -3.601 1.00 66.31 441 GLU A C 1
ATOM 3407 O O . GLU A 1 441 ? 73.011 -21.429 -4.575 1.00 66.31 441 GLU A O 1
ATOM 3412 N N . ALA A 1 442 ? 73.125 -20.984 -2.393 1.00 61.28 442 ALA A N 1
ATOM 3413 C CA . ALA A 1 442 ? 71.701 -21.239 -2.168 1.00 61.28 442 ALA A CA 1
ATOM 3414 C C . ALA A 1 442 ? 70.788 -20.264 -2.942 1.00 61.28 442 ALA A C 1
ATOM 3416 O O . ALA A 1 442 ? 69.707 -20.655 -3.396 1.00 61.28 442 ALA A O 1
ATOM 3417 N N . ILE A 1 443 ? 71.209 -19.005 -3.104 1.00 63.91 443 ILE A N 1
ATOM 3418 C CA . ILE A 1 443 ? 70.499 -17.999 -3.906 1.00 63.91 443 ILE A CA 1
ATOM 3419 C C . ILE A 1 443 ? 70.619 -18.316 -5.403 1.00 63.91 443 ILE A C 1
ATOM 3421 O O . ILE A 1 443 ? 69.618 -18.241 -6.115 1.00 63.91 443 ILE A O 1
ATOM 3425 N N . GLU A 1 444 ? 71.796 -18.721 -5.879 1.00 64.50 444 GLU A N 1
ATOM 3426 C CA . GLU A 1 444 ? 72.022 -19.112 -7.276 1.00 64.50 444 GLU A CA 1
ATOM 3427 C C . GLU A 1 444 ? 71.239 -20.374 -7.658 1.00 64.50 444 GLU A C 1
ATOM 3429 O O . GLU A 1 444 ? 70.565 -20.393 -8.690 1.00 64.50 444 GLU A O 1
ATOM 3434 N N . VAL A 1 445 ? 71.224 -21.398 -6.798 1.00 68.19 445 VAL A N 1
ATOM 3435 C CA . VAL A 1 445 ? 70.424 -22.619 -6.997 1.00 68.19 445 VAL A CA 1
ATOM 3436 C C . VAL A 1 445 ? 68.927 -22.296 -7.040 1.00 68.19 445 VAL A C 1
ATOM 3438 O O . VAL A 1 445 ? 68.193 -22.859 -7.856 1.00 68.19 445 VAL A O 1
ATOM 3441 N N . LEU A 1 446 ? 68.457 -21.361 -6.211 1.00 58.12 446 LEU A N 1
ATOM 3442 C CA . LEU A 1 446 ? 67.068 -20.906 -6.238 1.00 58.12 446 LEU A CA 1
ATOM 3443 C C . LEU A 1 446 ? 66.742 -20.129 -7.517 1.00 58.12 446 LEU A C 1
ATOM 3445 O O . LEU A 1 446 ? 65.698 -20.376 -8.122 1.00 58.12 446 LEU A O 1
ATOM 3449 N N . ALA A 1 447 ? 67.619 -19.216 -7.939 1.00 57.12 447 ALA A N 1
ATOM 3450 C CA . ALA A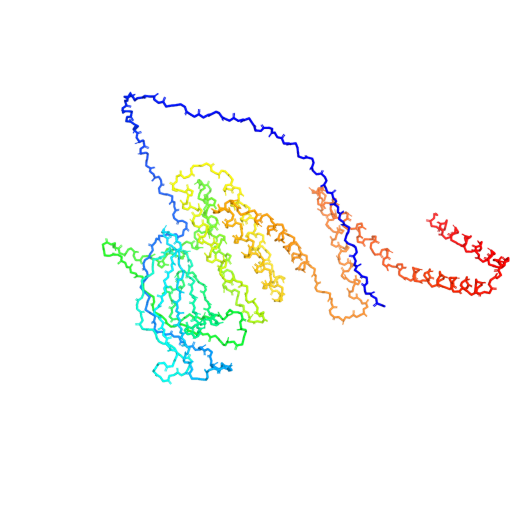 1 447 ? 67.451 -18.463 -9.176 1.00 57.12 447 ALA A CA 1
ATOM 3451 C C . ALA A 1 447 ? 67.387 -19.412 -10.382 1.00 57.12 447 ALA A C 1
ATOM 3453 O O . ALA A 1 447 ? 66.474 -19.306 -11.200 1.00 57.12 447 ALA A O 1
ATOM 3454 N N . ALA A 1 448 ? 68.276 -20.408 -10.433 1.00 63.56 448 ALA A N 1
ATOM 3455 C CA . ALA A 1 448 ? 68.289 -21.439 -11.466 1.00 63.56 448 ALA A CA 1
ATOM 3456 C C . ALA A 1 448 ? 67.031 -22.326 -11.441 1.00 63.56 448 ALA A C 1
ATOM 3458 O O . ALA A 1 448 ? 66.501 -22.679 -12.496 1.00 63.56 448 ALA A O 1
ATOM 3459 N N . TYR A 1 449 ? 66.520 -22.67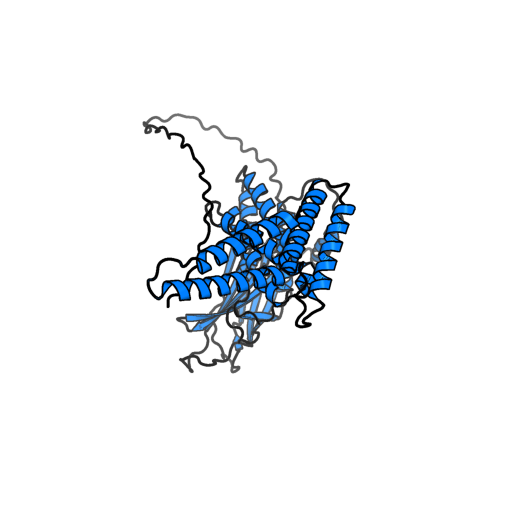0 -10.254 1.00 64.12 449 TYR A N 1
ATOM 3460 C CA . TYR A 1 449 ? 65.281 -23.437 -10.114 1.00 64.12 449 TYR A CA 1
ATOM 3461 C C . TYR A 1 449 ? 64.059 -22.652 -10.617 1.00 64.12 449 TYR A C 1
ATOM 3463 O O . TYR A 1 449 ? 63.258 -23.189 -11.378 1.00 64.12 449 TYR A O 1
ATOM 3471 N N . VAL A 1 450 ? 63.938 -21.370 -10.251 1.00 55.88 450 VAL A N 1
ATOM 3472 C CA . VAL A 1 450 ? 62.850 -20.495 -10.723 1.00 55.88 450 VAL A CA 1
ATOM 3473 C C . VAL A 1 450 ? 62.924 -20.302 -12.239 1.00 55.88 450 VAL A C 1
ATOM 3475 O O . VAL A 1 450 ? 61.905 -20.428 -12.914 1.00 55.88 450 VAL A O 1
ATOM 3478 N N . LEU A 1 451 ? 64.120 -20.081 -12.792 1.00 56.53 451 LEU A N 1
ATOM 3479 C CA . LEU A 1 451 ? 64.332 -19.959 -14.238 1.00 56.53 451 LEU A CA 1
ATOM 3480 C C . LEU A 1 451 ? 63.947 -21.233 -15.003 1.00 56.53 451 LEU A C 1
ATOM 3482 O O . LEU A 1 451 ? 63.293 -21.132 -16.042 1.00 56.53 451 LEU A O 1
ATOM 3486 N N . ARG A 1 452 ? 64.278 -22.426 -14.487 1.00 63.94 452 ARG A N 1
ATOM 3487 C CA . ARG A 1 452 ? 63.871 -23.704 -15.102 1.00 63.94 452 ARG A CA 1
ATOM 3488 C C . ARG A 1 452 ? 62.366 -23.931 -15.072 1.00 63.94 452 ARG A C 1
ATOM 3490 O O . ARG A 1 452 ? 61.823 -24.399 -16.062 1.00 63.94 452 ARG A O 1
ATOM 3497 N N . GLU A 1 453 ? 61.690 -23.621 -13.969 1.00 59.00 453 GLU A N 1
ATOM 3498 C CA . GLU A 1 453 ? 60.234 -23.813 -13.873 1.00 59.00 453 GLU A CA 1
ATOM 3499 C C . GLU A 1 453 ? 59.451 -22.835 -14.760 1.00 59.00 453 GLU A C 1
ATOM 3501 O O . GLU A 1 453 ? 58.360 -23.167 -15.221 1.00 59.00 453 GLU A O 1
ATOM 3506 N N . VAL A 1 454 ? 60.013 -21.656 -15.048 1.00 55.16 454 VAL A N 1
ATOM 3507 C CA . VAL A 1 454 ? 59.453 -20.721 -16.036 1.00 55.16 454 VAL A CA 1
ATOM 3508 C C . VAL A 1 454 ? 59.585 -21.276 -17.460 1.00 55.16 454 VAL A C 1
ATOM 3510 O O . VAL A 1 454 ? 58.631 -21.184 -18.219 1.00 55.16 454 VAL A O 1
ATOM 3513 N N . HIS A 1 455 ? 60.705 -21.926 -17.796 1.00 53.16 455 HIS A N 1
ATOM 3514 C CA . HIS A 1 455 ? 60.960 -22.476 -19.139 1.00 53.16 455 HIS A CA 1
ATOM 3515 C C . HIS A 1 455 ? 60.389 -23.883 -19.376 1.00 53.16 455 HIS A C 1
ATOM 3517 O O . HIS A 1 455 ? 60.449 -24.387 -20.487 1.00 53.16 455 HIS A O 1
ATOM 3523 N N . ARG A 1 456 ? 59.853 -24.555 -18.349 1.00 51.59 456 ARG A N 1
ATOM 3524 C CA . ARG A 1 456 ? 59.236 -25.891 -18.475 1.00 51.59 456 ARG A CA 1
ATOM 3525 C C . ARG A 1 456 ? 57.757 -25.836 -18.892 1.00 51.59 456 ARG A C 1
ATOM 3527 O O . ARG A 1 456 ? 57.086 -26.868 -18.894 1.00 51.59 456 ARG A O 1
ATOM 3534 N N . LYS A 1 457 ? 57.220 -24.634 -19.113 1.00 51.53 457 LYS A N 1
ATOM 3535 C CA . LYS A 1 457 ? 55.820 -24.386 -19.493 1.00 51.53 457 LYS A CA 1
ATOM 3536 C C . LYS A 1 457 ? 55.647 -23.897 -20.934 1.00 51.53 457 LYS A C 1
ATOM 3538 O O . LYS A 1 457 ? 54.501 -23.694 -21.329 1.00 51.53 457 LYS A O 1
ATOM 3543 N N . ASP A 1 458 ? 56.748 -23.791 -21.667 1.00 42.22 458 ASP A N 1
ATOM 3544 C CA . ASP A 1 458 ? 56.793 -23.783 -23.129 1.00 42.22 458 ASP A CA 1
ATOM 3545 C C . ASP A 1 458 ? 57.247 -25.175 -23.595 1.00 42.22 458 ASP A C 1
ATOM 3547 O O . ASP A 1 458 ? 56.783 -25.622 -24.668 1.00 42.22 458 ASP A O 1
#